Protein 7SL9 (pdb70)

Sequence (619 aa):
GIGTFVVWDYVVFAGMLVISAAIGIYYAFAMTAVPVALSLTASFMSAVTVLGTPSEVYRFGAIFSIFAFTYFFVVVISAEVFLPVFYKLGITSTYEYLELRFNKCVRLCGTVLFIVQTILYTGIVIYAPALALNQVTGFDLWGAVVATGVVCTFYCTLGGLKAVIWTDVFQVGIMVAGFASVIIQAVVMQGGISTILNDAYDGGRLNFWNFNPNPLQRHTFWTIIIGGTFTWTSIYGVNQSQVQRYISCKSRFQAKLSLYINLVGLWAILTCSVFCGLALYSRYHDCDPWTAKKVSAPDQLMPYLVLDILQDYPGLPGLFVACAYSGTLSTVSSSINALAAVTVEDLIKPYFRSLSERSLSWISQGMSVVYGALCIGMAALASLMGALLQAALSVFGMVGGPLMGLFALGILVPFANSIGALVGLMAGFAISLWVGIGAQIYPPLPERTLPLHLDIQGCNVQRTPLMDNWYSLSYLYFSTVGTLVTLLVGILVSLSTQVQLQESGGGLVQAGGSLRLSCAASGNISTRAGMGWYRQAPGKEREFVASINWGAITNYADSVKGRFTISRDNAKNTVYLQMNSLKPEDTAVYYCAVEYKYGPQRSDTYYYWGQGTQVTVSS

Structure (mmCIF, N/CA/C/O backbone):
data_7SL9
#
_entry.id   7SL9
#
_cell.length_a   1.00
_cell.length_b   1.00
_cell.length_c   1.00
_cell.angle_alpha   90.00
_cell.angle_beta   90.00
_cell.angle_gamma   90.00
#
_symmetry.space_group_name_H-M   'P 1'
#
loop_
_entity.id
_entity.type
_entity.pdbx_description
1 polymer 'Sodium-coupled monocarboxylate transporter 1'
2 polymer 'nanobody Nb2'
3 non-polymer 'butanoic acid'
#
loop_
_atom_site.group_PDB
_atom_site.id
_atom_site.type_symbol
_atom_site.label_atom_id
_atom_site.label_alt_id
_atom_site.label_comp_id
_atom_site.label_asym_id
_atom_site.label_entity_id
_atom_site.label_seq_id
_atom_site.pdbx_PDB_ins_code
_atom_site.Cartn_x
_atom_site.Cartn_y
_atom_site.Cartn_z
_atom_site.occupancy
_atom_site.B_iso_or_equiv
_atom_site.auth_seq_id
_atom_site.auth_comp_id
_atom_site.auth_asym_id
_atom_site.auth_atom_id
_atom_site.pdbx_PDB_model_num
ATOM 1 N N . GLY A 1 6 ? 92.760 92.737 80.116 1.00 96.05 6 GLY A N 1
ATOM 2 C CA . GLY A 1 6 ? 92.873 94.175 79.954 1.00 96.05 6 GLY A CA 1
ATOM 3 C C . GLY A 1 6 ? 93.747 94.838 81.002 1.00 96.05 6 GLY A C 1
ATOM 4 O O . GLY A 1 6 ? 94.843 94.364 81.299 1.00 96.05 6 GLY A O 1
ATOM 5 N N . ILE A 1 7 ? 93.264 95.946 81.557 1.00 93.05 7 ILE A N 1
ATOM 6 C CA . ILE A 1 7 ? 93.976 96.677 82.593 1.00 93.05 7 ILE A CA 1
ATOM 7 C C . ILE A 1 7 ? 93.149 96.800 83.870 1.00 93.05 7 ILE A C 1
ATOM 8 O O . ILE A 1 7 ? 93.661 96.561 84.965 1.00 93.05 7 ILE A O 1
ATOM 13 N N . GLY A 1 8 ? 91.867 97.141 83.757 1.00 96.35 8 GLY A N 1
ATOM 14 C CA . GLY A 1 8 ? 91.010 97.252 84.921 1.00 96.35 8 GLY A CA 1
ATOM 15 C C . GLY A 1 8 ? 91.149 98.569 85.655 1.00 96.35 8 GLY A C 1
ATOM 16 O O . GLY A 1 8 ? 92.263 99.048 85.879 1.00 96.35 8 GLY A O 1
ATOM 17 N N . THR A 1 9 ? 90.021 99.166 86.035 1.00 101.80 9 THR A N 1
ATOM 18 C CA . THR A 1 9 ? 89.987 100.438 86.750 1.00 101.80 9 THR A CA 1
ATOM 19 C C . THR A 1 9 ? 88.910 100.355 87.828 1.00 101.80 9 THR A C 1
ATOM 20 O O . THR A 1 9 ? 88.342 99.289 88.084 1.00 101.80 9 THR A O 1
ATOM 24 N N . PHE A 1 10 ? 88.652 101.486 88.484 1.00 100.13 10 PHE A N 1
ATOM 25 C CA . PHE A 1 10 ? 87.467 101.617 89.321 1.00 100.13 10 PHE A CA 1
ATOM 26 C C . PHE A 1 10 ? 86.186 101.464 88.513 1.00 100.13 10 PHE A C 1
ATOM 27 O O . PHE A 1 10 ? 86.124 101.813 87.332 1.00 100.13 10 PHE A O 1
ATOM 35 N N . VAL A 1 11 ? 85.161 100.930 89.171 1.00 109.67 11 VAL A N 1
ATOM 36 C CA . VAL A 1 11 ? 83.807 100.882 88.638 1.00 109.67 11 VAL A CA 1
ATOM 37 C C . VAL A 1 11 ? 82.930 101.708 89.569 1.00 109.67 11 VAL A C 1
ATOM 38 O O . VAL A 1 11 ? 83.425 102.318 90.523 1.00 109.67 11 VAL A O 1
ATOM 42 N N . VAL A 1 12 ? 81.630 101.778 89.280 1.00 115.73 12 VAL A N 1
ATOM 43 C CA . VAL A 1 12 ? 80.732 102.554 90.131 1.00 115.73 12 VAL A CA 1
ATOM 44 C C . VAL A 1 12 ? 80.372 101.841 91.424 1.00 115.73 12 VAL A C 1
ATOM 45 O O . VAL A 1 12 ? 79.821 102.474 92.332 1.00 115.73 12 VAL A O 1
ATOM 49 N N . TRP A 1 13 ? 80.674 100.548 91.544 1.00 113.61 13 TRP A N 1
ATOM 50 C CA . TRP A 1 13 ? 80.213 99.777 92.693 1.00 113.61 13 TRP A CA 1
ATOM 51 C C . TRP A 1 13 ? 81.218 99.749 93.838 1.00 113.61 13 TRP A C 1
ATOM 52 O O . TRP A 1 13 ? 80.820 99.577 94.995 1.00 113.61 13 TRP A O 1
ATOM 63 N N . ASP A 1 14 ? 82.512 99.894 93.554 1.00 111.92 14 ASP A N 1
ATOM 64 C CA . ASP A 1 14 ? 83.513 99.876 94.613 1.00 111.92 14 ASP A CA 1
ATOM 65 C C . ASP A 1 14 ? 83.923 101.265 95.078 1.00 111.92 14 ASP A C 1
ATOM 66 O O . ASP A 1 14 ? 84.684 101.376 96.044 1.00 111.92 14 ASP A O 1
ATOM 71 N N . TYR A 1 15 ? 83.409 102.293 94.422 1.00 109.96 15 TYR A N 1
ATOM 72 C CA . TYR A 1 15 ? 83.721 103.656 94.797 1.00 109.96 15 TYR A CA 1
ATOM 73 C C . TYR A 1 15 ? 83.099 103.934 96.154 1.00 109.96 15 TYR A C 1
ATOM 74 O O . TYR A 1 15 ? 83.680 104.628 96.982 1.00 109.96 15 TYR A O 1
ATOM 83 N N . VAL A 1 16 ? 81.910 103.384 96.376 1.00 108.71 16 VAL A N 1
ATOM 84 C CA . VAL A 1 16 ? 81.204 103.575 97.638 1.00 108.71 16 VAL A CA 1
ATOM 85 C C . VAL A 1 16 ? 81.848 102.724 98.730 1.00 108.71 16 VAL A C 1
ATOM 86 O O . VAL A 1 16 ? 81.746 103.034 99.922 1.00 108.71 16 VAL A O 1
ATOM 90 N N . VAL A 1 17 ? 82.557 101.661 98.336 1.00 106.07 17 VAL A N 1
ATOM 91 C CA . VAL A 1 17 ? 83.256 100.821 99.308 1.00 106.07 17 VAL A CA 1
ATOM 92 C C . VAL A 1 17 ? 84.427 101.583 99.917 1.00 106.07 17 VAL A C 1
ATOM 93 O O . VAL A 1 17 ? 84.700 101.480 101.120 1.00 106.07 17 VAL A O 1
ATOM 97 N N . PHE A 1 18 ? 85.112 102.390 99.103 1.00 103.27 18 PHE A N 1
ATOM 98 C CA . PHE A 1 18 ? 86.159 103.259 99.627 1.00 103.27 18 PHE A CA 1
ATOM 99 C C . PHE A 1 18 ? 85.570 104.356 100.505 1.00 103.27 18 PHE A C 1
ATOM 100 O O . PHE A 1 18 ? 86.129 104.686 101.557 1.00 103.27 18 PHE A O 1
ATOM 108 N N . ALA A 1 19 ? 84.442 104.933 100.089 1.00 104.77 19 ALA A N 1
ATOM 109 C CA . ALA A 1 19 ? 83.845 106.013 100.866 1.00 104.77 19 ALA A CA 1
ATOM 110 C C . ALA A 1 19 ? 83.114 105.476 102.088 1.00 104.77 19 ALA A C 1
ATOM 111 O O . ALA A 1 19 ? 83.056 106.143 103.127 1.00 104.77 19 ALA A O 1
ATOM 113 N N . GLY A 1 20 ? 82.555 104.270 101.987 1.00 109.06 20 GLY A N 1
ATOM 114 C CA . GLY A 1 20 ? 81.802 103.722 103.104 1.00 109.06 20 GLY A CA 1
ATOM 115 C C . GLY A 1 20 ? 82.692 103.226 104.225 1.00 109.06 20 GLY A C 1
ATOM 116 O O . GLY A 1 20 ? 82.333 103.315 105.400 1.00 109.06 20 GLY A O 1
ATOM 117 N N . MET A 1 21 ? 83.863 102.689 103.880 1.00 109.87 21 MET A N 1
ATOM 118 C CA . MET A 1 21 ? 84.796 102.253 104.912 1.00 109.87 21 MET A CA 1
ATOM 119 C C . MET A 1 21 ? 85.505 103.441 105.547 1.00 109.87 21 MET A C 1
ATOM 120 O O . MET A 1 21 ? 86.019 103.344 106.667 1.00 109.87 21 MET A O 1
ATOM 125 N N . LEU A 1 22 ? 85.546 104.572 104.844 1.00 105.81 22 LEU A N 1
ATOM 126 C CA . LEU A 1 22 ? 86.173 105.764 105.401 1.00 105.81 22 LEU A CA 1
ATOM 127 C C . LEU A 1 22 ? 85.255 106.452 106.402 1.00 105.81 22 LEU A C 1
ATOM 128 O O . LEU A 1 22 ? 85.720 106.981 107.419 1.00 105.81 22 LEU A O 1
ATOM 133 N N . VAL A 1 23 ? 83.948 106.458 106.135 1.00 109.40 23 VAL A N 1
ATOM 134 C CA . VAL A 1 23 ? 83.034 107.246 106.955 1.00 109.40 23 VAL A CA 1
ATOM 135 C C . VAL A 1 23 ? 82.728 106.523 108.265 1.00 109.40 23 VAL A C 1
ATOM 136 O O . VAL A 1 23 ? 82.476 107.160 109.295 1.00 109.40 23 VAL A O 1
ATOM 140 N N . ILE A 1 24 ? 82.797 105.187 108.265 1.00 111.31 24 ILE A N 1
ATOM 141 C CA . ILE A 1 24 ? 82.517 104.435 109.482 1.00 111.31 24 ILE A CA 1
ATOM 142 C C . ILE A 1 24 ? 83.658 104.588 110.484 1.00 111.31 24 ILE A C 1
ATOM 143 O O . ILE A 1 24 ? 83.417 104.616 111.696 1.00 111.31 24 ILE A O 1
ATOM 148 N N . SER A 1 25 ? 84.893 104.756 110.005 1.00 114.40 25 SER A N 1
ATOM 149 C CA . SER A 1 25 ? 86.012 105.116 110.865 1.00 114.40 25 SER A CA 1
ATOM 150 C C . SER A 1 25 ? 85.827 106.498 111.472 1.00 114.40 25 SER A C 1
ATOM 151 O O . SER A 1 25 ? 86.192 106.723 112.630 1.00 114.40 25 SER A O 1
ATOM 154 N N . ALA A 1 26 ? 85.258 107.429 110.706 1.00 115.07 26 ALA A N 1
ATOM 155 C CA . ALA A 1 26 ? 84.846 108.704 111.273 1.00 115.07 26 ALA A CA 1
ATOM 156 C C . ALA A 1 26 ? 83.623 108.560 112.166 1.00 115.07 26 ALA A C 1
ATOM 157 O O . ALA A 1 26 ? 83.449 109.362 113.088 1.00 115.07 26 ALA A O 1
ATOM 159 N N . ALA A 1 27 ? 82.779 107.556 111.917 1.00 118.11 27 ALA A N 1
ATOM 160 C CA . ALA A 1 27 ? 81.583 107.374 112.731 1.00 118.11 27 ALA A CA 1
ATOM 161 C C . ALA A 1 27 ? 81.926 106.805 114.100 1.00 118.11 27 ALA A C 1
ATOM 162 O O . ALA A 1 27 ? 81.257 107.117 115.092 1.00 118.11 27 ALA A O 1
ATOM 164 N N . ILE A 1 28 ? 82.951 105.953 114.169 1.00 118.95 28 ILE A N 1
ATOM 165 C CA . ILE A 1 28 ? 83.436 105.462 115.455 1.00 118.95 28 I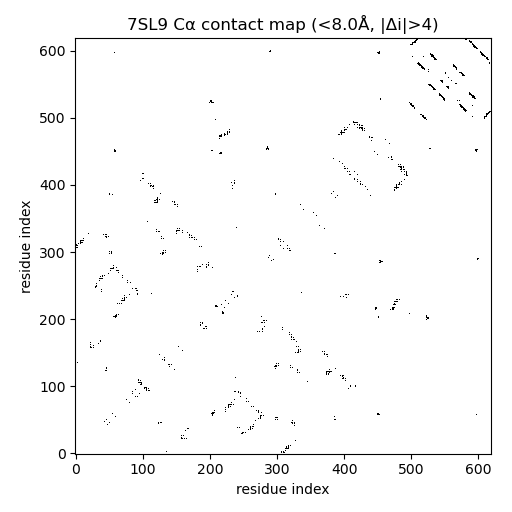LE A CA 1
ATOM 166 C C . ILE A 1 28 ? 84.050 106.602 116.258 1.00 118.95 28 ILE A C 1
ATOM 167 O O . ILE A 1 28 ? 83.837 106.713 117.473 1.00 118.95 28 ILE A O 1
ATOM 172 N N . GLY A 1 29 ? 84.782 107.490 115.584 1.00 122.86 29 GLY A N 1
ATOM 173 C CA . GLY A 1 29 ? 85.438 108.583 116.281 1.00 122.86 29 GLY A CA 1
ATOM 174 C C . GLY A 1 29 ? 84.472 109.626 116.808 1.00 122.86 29 GLY A C 1
ATOM 175 O O . GLY A 1 29 ? 84.682 110.183 117.888 1.00 122.86 29 GLY A O 1
ATOM 176 N N . ILE A 1 30 ? 83.397 109.900 116.068 1.00 128.11 30 ILE A N 1
ATOM 177 C CA . ILE A 1 30 ? 82.477 110.946 116.501 1.00 128.11 30 ILE A CA 1
ATOM 178 C C . ILE A 1 30 ? 81.552 110.447 117.611 1.00 128.11 30 ILE A C 1
ATOM 179 O O . ILE A 1 30 ? 81.116 111.245 118.450 1.00 128.11 30 ILE A O 1
ATOM 184 N N . TYR A 1 31 ? 81.297 109.138 117.687 1.00 129.96 31 TYR A N 1
ATOM 185 C CA . TYR A 1 31 ? 80.395 108.617 118.710 1.00 129.96 31 TYR A CA 1
ATOM 186 C C . TYR A 1 31 ? 81.053 108.619 120.083 1.00 129.96 31 TYR A C 1
ATOM 187 O O . TYR A 1 31 ? 80.429 109.001 121.078 1.00 129.96 31 TYR A O 1
ATOM 196 N N . TYR A 1 32 ? 82.312 108.188 120.155 1.00 131.16 32 TYR A N 1
ATOM 197 C CA . TYR A 1 32 ? 83.014 108.184 121.430 1.00 131.16 32 TYR A CA 1
ATOM 198 C C . TYR A 1 32 ? 83.443 109.582 121.854 1.00 131.16 32 TYR A C 1
ATOM 199 O O . TYR A 1 32 ? 83.647 109.818 123.049 1.00 131.16 32 TYR A O 1
ATOM 208 N N . ALA A 1 33 ? 83.582 110.512 120.907 1.00 132.26 33 ALA A N 1
ATOM 209 C CA . ALA A 1 33 ? 83.811 111.906 121.270 1.00 132.26 33 ALA A CA 1
ATOM 210 C C . ALA A 1 33 ? 82.521 112.552 121.755 1.00 132.26 33 ALA A C 1
ATOM 211 O O . ALA A 1 33 ? 82.453 113.079 122.872 1.00 132.26 33 ALA A O 1
ATOM 213 N N . PHE A 1 34 ? 81.479 112.519 120.924 1.00 137.34 34 PHE A N 1
ATOM 214 C CA . PHE A 1 34 ? 80.155 113.001 121.317 1.00 137.34 34 PHE A CA 1
ATOM 215 C C . PHE A 1 34 ? 79.410 111.871 122.032 1.00 137.34 34 PHE A C 1
ATOM 216 O O . PHE A 1 34 ? 78.514 111.217 121.495 1.00 137.34 34 PHE A O 1
ATOM 224 N N . ALA A 1 35 ? 79.823 111.639 123.273 1.00 134.90 35 ALA A N 1
ATOM 225 C CA . ALA A 1 35 ? 79.253 110.573 124.086 1.00 134.90 35 ALA A CA 1
ATOM 226 C C . ALA A 1 35 ? 78.589 111.137 125.336 1.00 134.90 35 ALA A C 1
ATOM 227 O O . ALA A 1 35 ? 78.756 112.312 125.663 1.00 134.90 35 ALA A O 1
ATOM 229 N N . MET A 1 52 ? 95.964 101.363 131.321 1.00 108.11 52 MET A N 1
ATOM 230 C CA . MET A 1 52 ? 95.624 101.170 129.920 1.00 108.11 52 MET A CA 1
ATOM 231 C C . MET A 1 52 ? 95.872 99.732 129.487 1.00 108.11 52 MET A C 1
ATOM 232 O O . MET A 1 52 ? 95.691 99.403 128.318 1.00 108.11 52 MET A O 1
ATOM 237 N N . THR A 1 53 ? 96.371 98.917 130.428 1.00 108.37 53 THR A N 1
ATOM 238 C CA . THR A 1 53 ? 96.545 97.452 130.386 1.00 108.37 53 THR A CA 1
ATOM 239 C C . THR A 1 53 ? 97.358 96.933 129.187 1.00 108.37 53 THR A C 1
ATOM 240 O O . THR A 1 53 ? 97.395 95.717 128.945 1.00 108.37 53 THR A O 1
ATOM 244 N N . ALA A 1 54 ? 98.020 97.830 128.443 1.00 101.76 54 ALA A N 1
ATOM 245 C CA . ALA A 1 54 ? 99.113 97.590 127.498 1.00 101.76 54 ALA A CA 1
ATOM 246 C C . ALA A 1 54 ? 98.749 96.834 126.224 1.00 101.76 54 ALA A C 1
ATOM 247 O O . ALA A 1 54 ? 99.549 96.797 125.287 1.00 101.76 54 ALA A O 1
ATOM 249 N N . VAL A 1 55 ? 97.576 96.221 126.165 1.00 95.21 55 VAL A N 1
ATOM 250 C CA . VAL A 1 55 ? 97.102 95.625 124.918 1.00 95.21 55 VAL A CA 1
ATOM 251 C C . VAL A 1 55 ? 96.484 96.679 123.992 1.00 95.21 55 VAL A C 1
ATOM 252 O O . VAL A 1 55 ? 96.722 96.595 122.778 1.00 95.21 55 VAL A O 1
ATOM 256 N N . PRO A 1 56 ? 95.680 97.664 124.456 1.00 94.07 56 PRO A N 1
ATOM 257 C CA . PRO A 1 56 ? 95.283 98.738 123.524 1.00 94.07 56 PRO A CA 1
ATOM 258 C C . PRO A 1 56 ? 96.415 99.616 123.015 1.00 94.07 56 PRO A C 1
ATOM 259 O O . PRO A 1 56 ? 96.485 99.877 121.807 1.00 94.07 56 PRO A O 1
ATOM 263 N N . VAL A 1 57 ? 97.300 100.086 123.898 1.00 90.93 57 VAL A N 1
ATOM 264 C CA . VAL A 1 57 ? 98.262 101.114 123.501 1.00 90.93 57 VAL A CA 1
ATOM 265 C C . VAL A 1 57 ? 99.371 100.521 122.644 1.00 90.93 57 VAL A C 1
ATOM 266 O O . VAL A 1 57 ? 100.063 101.243 121.919 1.00 90.93 57 VAL A O 1
ATOM 270 N N . ALA A 1 58 ? 99.561 99.203 122.705 1.00 87.32 58 ALA A N 1
ATOM 271 C CA . ALA A 1 58 ? 100.494 98.564 121.786 1.00 87.32 58 ALA A CA 1
ATOM 272 C C . ALA A 1 58 ? 99.909 98.491 120.386 1.00 87.32 58 ALA A C 1
ATOM 273 O O . ALA A 1 58 ? 100.634 98.608 119.392 1.00 87.32 58 ALA A O 1
ATOM 275 N N . LEU A 1 59 ? 98.597 98.291 120.287 1.00 86.67 59 LEU A N 1
ATOM 276 C CA . LEU A 1 59 ? 97.957 98.332 118.981 1.00 86.67 59 LEU A CA 1
ATOM 277 C C . LEU A 1 59 ? 97.824 99.763 118.487 1.00 86.67 59 LEU A C 1
ATOM 278 O O . LEU A 1 59 ? 97.876 100.007 117.277 1.00 86.67 59 LEU A O 1
ATOM 283 N N . SER A 1 60 ? 97.660 100.720 119.401 1.00 85.87 60 SER A N 1
ATOM 284 C CA . SER A 1 60 ? 97.675 102.122 119.014 1.00 85.87 60 SER A CA 1
ATOM 285 C C . SER A 1 60 ? 99.071 102.598 118.646 1.00 85.87 60 SER A C 1
ATOM 286 O O . SER A 1 60 ? 99.202 103.569 117.895 1.00 85.87 60 SER A O 1
ATOM 289 N N . LEU A 1 61 ? 100.111 101.936 119.156 1.00 80.44 61 LEU A N 1
ATOM 290 C CA . LEU A 1 61 ? 101.475 102.200 118.721 1.00 80.44 61 LEU A CA 1
ATOM 291 C C . LEU A 1 61 ? 101.766 101.608 117.353 1.00 80.44 61 LEU A C 1
ATOM 292 O O . LEU A 1 61 ? 102.691 102.067 116.676 1.00 80.44 61 LEU A O 1
ATOM 297 N N . THR A 1 62 ? 101.004 100.596 116.942 1.00 79.83 62 THR A N 1
ATOM 298 C CA . THR A 1 62 ? 101.171 100.013 115.619 1.00 79.83 62 THR A CA 1
ATOM 299 C C . THR A 1 62 ? 100.479 100.857 114.557 1.00 79.83 62 THR A C 1
ATOM 300 O O . THR A 1 62 ? 100.996 100.994 113.442 1.00 79.83 62 THR A O 1
ATOM 304 N N . ALA A 1 63 ? 99.343 101.469 114.907 1.00 79.83 63 ALA A N 1
ATOM 305 C CA . ALA A 1 63 ? 98.586 102.270 113.951 1.00 79.83 63 ALA A CA 1
ATOM 306 C C . ALA A 1 63 ? 99.324 103.541 113.552 1.00 79.83 63 ALA A C 1
ATOM 307 O O . ALA A 1 63 ? 99.117 104.050 112.445 1.00 79.83 63 ALA A O 1
ATOM 309 N N . SER A 1 64 ? 100.176 104.074 114.430 1.00 71.84 64 SER A N 1
ATOM 310 C CA . SER A 1 64 ? 101.020 105.195 114.034 1.00 71.84 64 SER A CA 1
ATOM 311 C C . SER A 1 64 ? 102.091 104.745 113.052 1.00 71.84 64 SER A C 1
ATOM 312 O O . SER A 1 64 ? 102.456 105.490 112.137 1.00 71.84 64 SER A O 1
ATOM 315 N N . PHE A 1 65 ? 102.605 103.525 113.228 1.00 70.52 65 PHE A N 1
ATOM 316 C CA . PHE A 1 65 ? 103.542 102.960 112.263 1.00 70.52 65 PHE A CA 1
ATOM 317 C C . PHE A 1 65 ? 102.841 102.613 110.958 1.00 70.52 65 PHE A C 1
ATOM 318 O O . PHE A 1 65 ? 103.440 102.703 109.880 1.00 70.52 65 PHE A O 1
ATOM 326 N N . MET A 1 66 ? 101.570 102.225 111.031 1.00 80.92 66 MET A N 1
ATOM 327 C CA . MET A 1 66 ? 100.831 101.734 109.870 1.00 80.92 66 MET A CA 1
ATOM 328 C C . MET A 1 66 ? 100.229 102.927 109.134 1.00 80.92 66 MET A C 1
ATOM 329 O O . MET A 1 66 ? 99.012 103.097 109.032 1.00 80.92 66 MET A O 1
ATOM 334 N N . SER A 1 67 ? 101.106 103.773 108.613 1.00 70.38 67 SER A N 1
ATOM 335 C CA . SER A 1 67 ? 100.732 104.976 107.890 1.00 70.38 67 SER A CA 1
ATOM 336 C C . SER A 1 67 ? 100.587 104.657 106.411 1.00 70.38 67 SER A C 1
ATOM 337 O O . SER A 1 67 ? 100.774 103.524 105.977 1.00 70.38 67 SER A O 1
ATOM 340 N N . ALA A 1 68 ? 100.267 105.680 105.623 1.00 64.50 68 ALA A N 1
ATOM 341 C CA . ALA A 1 68 ? 100.243 105.506 104.177 1.00 64.50 68 ALA A CA 1
ATOM 342 C C . ALA A 1 68 ? 101.628 105.596 103.561 1.00 64.50 68 ALA A C 1
ATOM 343 O O . ALA A 1 68 ? 101.757 105.465 102.341 1.00 64.50 68 ALA A O 1
ATOM 345 N N . VAL A 1 69 ? 102.650 105.830 104.379 1.00 63.46 69 VAL A N 1
ATOM 346 C CA . VAL A 1 69 ? 104.034 105.809 103.930 1.00 63.46 69 VAL A CA 1
ATOM 347 C C . VAL A 1 69 ? 104.584 104.391 103.942 1.00 63.46 69 VAL A C 1
ATOM 348 O O . VAL A 1 69 ? 105.269 103.970 103.005 1.00 63.46 69 VAL A O 1
ATOM 352 N N . THR A 1 70 ? 104.273 103.624 104.985 1.00 66.92 70 THR A N 1
ATOM 353 C CA . THR A 1 70 ? 104.821 102.287 105.148 1.00 66.92 70 THR A CA 1
ATOM 354 C C . THR A 1 70 ? 103.892 101.213 104.583 1.00 66.92 70 THR A C 1
ATOM 355 O O . THR A 1 70 ? 104.082 100.023 104.855 1.00 66.92 70 THR A O 1
ATOM 359 N N . VAL A 1 71 ? 102.889 101.605 103.804 1.00 63.30 71 VAL A N 1
ATOM 360 C CA . VAL A 1 71 ? 102.055 100.653 103.075 1.00 63.30 71 VAL A CA 1
ATOM 361 C C . VAL A 1 71 ? 102.166 100.870 101.574 1.00 63.30 71 VAL A C 1
ATOM 362 O O . VAL A 1 71 ? 102.275 99.916 100.803 1.00 63.30 71 VAL A O 1
ATOM 366 N N . LEU A 1 72 ? 102.156 102.125 101.149 1.00 61.84 72 LEU A N 1
ATOM 367 C CA . LEU A 1 72 ? 102.259 102.464 99.741 1.00 61.84 72 LEU A CA 1
ATOM 368 C C . LEU A 1 72 ? 103.696 102.538 99.250 1.00 61.84 72 LEU A C 1
ATOM 369 O O . LEU A 1 72 ? 103.940 102.325 98.058 1.00 61.84 72 LEU A O 1
ATOM 374 N N . GLY A 1 73 ? 104.650 102.825 100.133 1.00 53.60 73 GLY A N 1
ATOM 375 C CA . GLY A 1 73 ? 106.005 103.104 99.707 1.00 53.60 73 GLY A CA 1
ATOM 376 C C . GLY A 1 73 ? 107.030 102.039 100.030 1.00 53.60 73 GLY A C 1
ATOM 377 O O . GLY A 1 73 ? 108.103 102.012 99.424 1.00 53.60 73 GLY A O 1
ATOM 378 N N . THR A 1 74 ? 106.728 101.162 100.976 1.00 52.28 74 THR A N 1
ATOM 379 C CA . THR A 1 74 ? 107.637 100.063 101.285 1.00 52.28 74 THR A CA 1
ATOM 380 C C . THR A 1 74 ? 107.671 98.984 100.195 1.00 52.28 74 THR A C 1
ATOM 381 O O . THR A 1 74 ? 108.767 98.487 99.913 1.00 52.28 74 THR A O 1
ATOM 385 N N . PRO A 1 75 ? 106.561 98.577 99.546 1.00 54.73 75 PRO A N 1
ATOM 386 C CA . PRO A 1 75 ? 106.730 97.701 98.375 1.00 54.73 75 PRO A CA 1
ATOM 387 C C . PRO A 1 75 ? 107.415 98.365 97.202 1.00 54.73 75 PRO A C 1
ATOM 388 O O . PRO A 1 75 ? 108.213 97.711 96.526 1.00 54.73 75 PRO A O 1
ATOM 392 N N . SER A 1 76 ? 107.145 99.642 96.940 1.00 55.47 76 SER A N 1
ATOM 393 C CA . SER A 1 76 ? 107.758 100.300 95.794 1.00 55.47 76 SER A CA 1
ATOM 394 C C . SER A 1 76 ? 109.236 100.589 96.004 1.00 55.47 76 SER A C 1
ATOM 395 O O . SER A 1 76 ? 109.936 100.896 95.036 1.00 55.47 76 SER A O 1
ATOM 398 N N . GLU A 1 77 ? 109.726 100.499 97.236 1.00 53.71 77 GLU A N 1
ATOM 399 C CA . GLU A 1 77 ? 111.146 100.658 97.510 1.00 53.71 77 GLU A CA 1
ATOM 400 C C . GLU A 1 77 ? 111.874 99.325 97.516 1.00 53.71 77 GLU A C 1
ATOM 401 O O . GLU A 1 77 ? 113.046 99.268 97.134 1.00 53.71 77 GLU A O 1
ATOM 407 N N . VAL A 1 78 ? 111.205 98.255 97.946 1.00 49.24 78 VAL A N 1
ATOM 408 C CA . VAL A 1 78 ? 111.782 96.919 97.864 1.00 49.24 78 VAL A CA 1
ATOM 409 C C . VAL A 1 78 ? 111.841 96.463 96.412 1.00 49.24 78 VAL A C 1
ATOM 410 O O . VAL A 1 78 ? 112.787 95.778 96.000 1.00 49.24 78 VAL A O 1
ATOM 414 N N . TYR A 1 79 ? 110.877 96.899 95.602 1.00 57.10 79 TYR A N 1
ATOM 415 C CA . TYR A 1 79 ? 110.832 96.544 94.188 1.00 57.10 79 TYR A CA 1
ATOM 416 C C . TYR A 1 79 ? 111.974 97.177 93.402 1.00 57.10 79 TYR A C 1
ATOM 417 O O . TYR A 1 79 ? 112.417 96.613 92.397 1.00 57.10 79 TYR A O 1
ATOM 426 N N . ARG A 1 80 ? 112.489 98.317 93.858 1.00 51.67 80 ARG A N 1
ATOM 427 C CA . ARG A 1 80 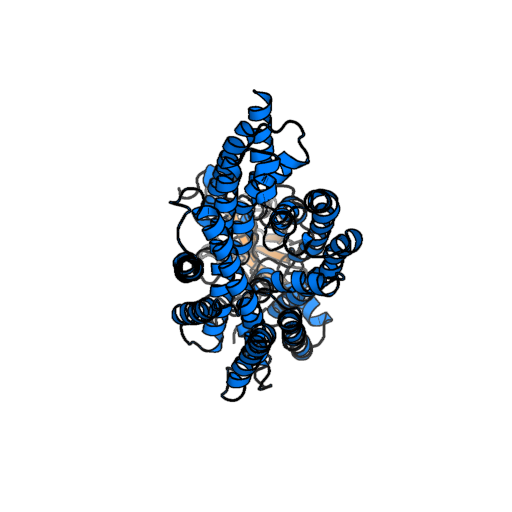? 113.544 99.029 93.147 1.00 51.67 80 ARG A CA 1
ATOM 428 C C . ARG A 1 80 ? 114.933 98.794 93.720 1.00 51.67 80 ARG A C 1
ATOM 429 O O . ARG A 1 80 ? 115.876 98.576 92.956 1.00 51.67 80 ARG A O 1
ATOM 437 N N . PHE A 1 81 ? 115.093 98.836 95.042 1.00 51.37 81 PHE A N 1
ATOM 438 C CA . PHE A 1 81 ? 116.407 98.759 95.667 1.00 51.37 81 PHE A CA 1
ATOM 439 C C . PHE A 1 81 ? 116.622 97.440 96.396 1.00 51.37 81 PHE A C 1
ATOM 440 O O . PHE A 1 81 ? 117.316 97.396 97.410 1.00 51.37 81 PHE A O 1
ATOM 448 N N . GLY A 1 82 ? 116.042 96.358 95.896 1.00 55.13 82 GLY A N 1
ATOM 449 C CA . GLY A 1 82 ? 116.223 95.055 96.507 1.00 55.13 82 GLY A CA 1
ATOM 450 C C . GLY A 1 82 ? 115.478 94.907 97.820 1.00 55.13 82 GLY A C 1
ATOM 451 O O . GLY A 1 82 ? 114.874 95.835 98.344 1.00 55.13 82 GLY A O 1
ATOM 452 N N . ALA A 1 83 ? 115.540 93.696 98.367 1.00 53.08 83 ALA A N 1
ATOM 453 C CA . ALA A 1 83 ? 114.931 93.413 99.662 1.00 53.08 83 ALA A CA 1
ATOM 454 C C . ALA A 1 83 ? 115.946 93.488 100.787 1.00 53.08 83 ALA A C 1
ATOM 455 O O . ALA A 1 83 ? 115.887 92.700 101.731 1.00 53.08 83 ALA A O 1
ATOM 457 N N . ILE A 1 84 ? 116.881 94.443 100.717 1.00 59.70 84 ILE A N 1
ATOM 458 C CA . ILE A 1 84 ? 117.769 94.716 101.844 1.00 59.70 84 ILE A CA 1
ATOM 459 C C . ILE A 1 84 ? 116.985 95.328 102.996 1.00 59.70 84 ILE A C 1
ATOM 460 O O . ILE A 1 84 ? 117.423 95.268 104.148 1.00 59.70 84 ILE A O 1
ATOM 465 N N . PHE A 1 85 ? 115.805 95.886 102.708 1.00 57.74 85 PHE A N 1
ATOM 466 C CA . PHE A 1 85 ? 114.906 96.432 103.716 1.00 57.74 85 PHE A CA 1
ATOM 467 C C . PHE A 1 85 ? 114.445 95.398 104.741 1.00 57.74 85 PHE A C 1
ATOM 468 O O . PHE A 1 85 ? 113.939 95.780 105.797 1.00 57.74 85 PHE A O 1
ATOM 476 N N . SER A 1 86 ? 114.600 94.102 104.458 1.00 55.19 86 SER A N 1
ATOM 477 C CA . SER A 1 86 ? 114.313 93.051 105.425 1.00 55.19 86 SER A CA 1
ATOM 478 C C . SER A 1 86 ? 115.253 93.065 106.623 1.00 55.19 86 SER A C 1
ATOM 479 O O . SER A 1 86 ? 114.910 92.481 107.655 1.00 55.19 86 SER A O 1
ATOM 482 N N . ILE A 1 87 ? 116.417 93.714 106.518 1.00 56.72 87 ILE A N 1
ATOM 483 C CA . ILE A 1 87 ? 117.336 93.838 107.645 1.00 56.72 87 ILE A CA 1
ATOM 484 C C . ILE A 1 87 ? 116.768 94.767 108.718 1.00 56.72 87 ILE A C 1
ATOM 485 O O . ILE A 1 87 ? 117.168 94.687 109.887 1.00 56.72 87 ILE A O 1
ATOM 490 N N . PHE A 1 88 ? 115.768 95.587 108.371 1.00 55.61 88 PHE A N 1
ATOM 491 C CA . PHE A 1 88 ? 115.084 96.432 109.347 1.00 55.61 88 PHE A CA 1
ATOM 492 C C . PHE A 1 88 ? 114.359 95.641 110.429 1.00 55.61 88 PHE A C 1
ATOM 493 O O . PHE A 1 88 ? 114.024 96.216 111.468 1.00 55.61 88 PHE A O 1
ATOM 501 N N . ALA A 1 89 ? 114.115 94.342 110.215 1.00 59.37 89 ALA A N 1
ATOM 502 C CA . ALA A 1 89 ? 113.510 93.505 111.245 1.00 59.37 89 ALA A CA 1
ATOM 503 C C . ALA A 1 89 ? 114.413 93.355 112.461 1.00 59.37 89 ALA A C 1
ATOM 504 O O . ALA A 1 89 ? 113.920 93.122 113.569 1.00 59.37 89 ALA A O 1
ATOM 506 N N . PHE A 1 90 ? 115.726 93.484 112.281 1.00 60.95 90 PHE A N 1
ATOM 507 C CA . PHE A 1 90 ? 116.614 93.564 113.432 1.00 60.95 90 PHE A CA 1
ATOM 508 C C . PHE A 1 90 ? 116.702 94.985 113.961 1.00 60.95 90 PHE A C 1
ATOM 509 O O . PHE A 1 90 ? 116.917 95.182 115.162 1.00 60.95 90 PHE A O 1
ATOM 517 N N . THR A 1 91 ? 116.544 95.977 113.082 1.00 60.11 91 THR A N 1
ATOM 518 C CA . THR A 1 91 ? 116.534 97.370 113.511 1.00 60.11 91 THR A CA 1
ATOM 519 C C . THR A 1 91 ? 115.322 97.670 114.384 1.00 60.11 91 THR A C 1
ATOM 520 O O . THR A 1 91 ? 115.441 98.372 115.394 1.00 60.11 91 THR A O 1
ATOM 524 N N . TYR A 1 92 ? 114.162 97.096 114.050 1.00 60.55 92 TYR A N 1
ATOM 525 C CA . TYR A 1 92 ? 112.988 97.245 114.904 1.00 60.55 92 TYR A CA 1
ATOM 526 C C . TYR A 1 92 ? 113.147 96.533 116.241 1.00 60.55 92 TYR A C 1
ATOM 527 O O . TYR A 1 92 ? 112.453 96.884 117.199 1.00 60.55 92 TYR A O 1
ATOM 536 N N . PHE A 1 93 ? 114.045 95.552 116.332 1.00 64.00 93 PHE A N 1
ATOM 537 C CA . PHE A 1 93 ? 114.321 94.922 117.616 1.00 64.00 93 PHE A CA 1
ATOM 538 C C . PHE A 1 93 ? 115.322 95.722 118.432 1.00 64.00 93 PHE A C 1
ATOM 539 O O . PHE A 1 93 ? 115.191 95.806 119.657 1.00 64.00 93 PHE A O 1
ATOM 547 N N . PHE A 1 94 ? 116.316 96.322 117.784 1.00 64.48 94 PHE A N 1
ATOM 548 C CA . PHE A 1 94 ? 117.316 97.090 118.508 1.00 64.48 94 PHE A CA 1
ATOM 549 C C . PHE A 1 94 ? 116.822 98.460 118.948 1.00 64.48 94 PHE A C 1
ATOM 550 O O . PHE A 1 94 ? 117.516 99.119 119.726 1.00 64.48 94 PHE A O 1
ATOM 558 N N . VAL A 1 95 ? 115.662 98.911 118.481 1.00 61.43 95 VAL A N 1
ATOM 559 C CA . VAL A 1 95 ? 115.121 100.169 118.982 1.00 61.43 95 VAL A CA 1
ATOM 560 C C . VAL A 1 95 ? 114.220 99.937 120.192 1.00 61.43 95 VAL A C 1
ATOM 561 O O . VAL A 1 95 ? 114.284 100.685 121.168 1.00 61.43 95 VAL A O 1
ATOM 565 N N . VAL A 1 96 ? 113.433 98.858 120.202 1.00 66.88 96 VAL A N 1
ATOM 566 C CA . VAL A 1 96 ? 112.560 98.595 121.338 1.00 66.88 96 VAL A CA 1
ATOM 567 C C . VAL A 1 96 ? 113.331 98.058 122.535 1.00 66.88 96 VAL A C 1
ATOM 568 O O . VAL A 1 96 ? 112.808 98.075 123.653 1.00 66.88 96 VAL A O 1
ATOM 572 N N . VAL A 1 97 ? 114.557 97.580 122.336 1.00 67.59 97 VAL A N 1
ATOM 573 C CA . VAL A 1 97 ? 115.423 97.267 123.466 1.00 67.59 97 VAL A CA 1
ATOM 574 C C . VAL A 1 97 ? 115.955 98.554 124.086 1.00 67.59 97 VAL A C 1
ATOM 575 O O . VAL A 1 97 ? 115.930 98.731 125.309 1.00 67.59 97 VAL A O 1
ATOM 579 N N . ILE A 1 98 ? 116.418 99.480 123.242 1.00 68.19 98 ILE A N 1
ATOM 580 C CA . ILE A 1 98 ? 116.961 100.748 123.723 1.00 68.19 98 ILE A CA 1
ATOM 581 C C . ILE A 1 98 ? 115.857 101.618 124.313 1.00 68.19 98 ILE A C 1
ATOM 582 O O . ILE A 1 98 ? 116.001 102.174 125.407 1.00 68.19 98 ILE A O 1
ATOM 587 N N . SER A 1 99 ? 114.722 101.718 123.617 1.00 71.10 99 SER A N 1
ATOM 588 C CA . SER A 1 99 ? 113.648 102.595 124.065 1.00 71.10 99 SER A CA 1
ATOM 589 C C . SER A 1 99 ? 112.886 102.068 125.271 1.00 71.10 99 SER A C 1
ATOM 590 O O . SER A 1 99 ? 112.033 102.791 125.790 1.00 71.10 99 SER A O 1
ATOM 593 N N . ALA A 1 100 ? 113.146 100.842 125.718 1.00 77.36 100 ALA A N 1
ATOM 594 C CA . ALA A 1 100 ? 112.550 100.335 126.946 1.00 77.36 100 ALA A CA 1
ATOM 595 C C . ALA A 1 100 ? 113.535 100.227 128.095 1.00 77.36 100 ALA A C 1
ATOM 596 O O . ALA A 1 100 ? 113.153 100.470 129.240 1.00 77.36 100 ALA A O 1
ATOM 598 N N . GLU A 1 101 ? 114.788 99.867 127.822 1.00 78.66 101 GLU A N 1
ATOM 599 C CA . GLU A 1 101 ? 115.789 99.819 128.879 1.00 78.66 101 GLU A CA 1
ATOM 600 C C . GLU A 1 101 ? 116.258 101.215 129.269 1.00 78.66 101 GLU A C 1
ATOM 601 O O . GLU A 1 101 ? 116.376 101.521 130.461 1.00 78.66 101 GLU A O 1
ATOM 607 N N . VAL A 1 102 ? 116.506 102.082 128.288 1.00 75.72 102 VAL A N 1
ATOM 608 C CA . VAL A 1 102 ? 117.157 103.360 128.554 1.00 75.72 102 VAL A CA 1
ATOM 609 C C . VAL A 1 102 ? 116.145 104.488 128.697 1.00 75.72 102 VAL A C 1
ATOM 610 O O . VAL A 1 102 ? 116.046 105.113 129.758 1.00 75.72 102 VAL A O 1
ATOM 614 N N . PHE A 1 103 ? 115.385 104.758 127.636 1.00 79.32 103 PHE A N 1
ATOM 615 C CA . PHE A 1 103 ? 114.562 105.961 127.598 1.00 79.32 103 PHE A CA 1
ATOM 616 C C . PHE A 1 103 ? 113.237 105.817 128.332 1.00 79.32 103 PHE A C 1
ATOM 617 O O . PHE A 1 103 ? 112.641 106.833 128.696 1.00 79.32 103 PHE A O 1
ATOM 625 N N . LEU A 1 104 ? 112.761 104.603 128.557 1.00 84.77 104 LEU A N 1
ATOM 626 C CA . LEU A 1 104 ? 111.459 104.443 129.202 1.00 84.77 104 LEU A CA 1
ATOM 627 C C . LEU A 1 104 ? 111.442 104.619 130.727 1.00 84.77 104 LEU A C 1
ATOM 628 O O . LEU A 1 104 ? 110.519 105.283 131.215 1.00 84.77 104 LEU A O 1
ATOM 633 N N . PRO A 1 105 ? 112.371 104.073 131.532 1.00 91.51 105 PRO A N 1
ATOM 634 C CA . PRO A 1 105 ? 112.269 104.311 132.982 1.00 91.51 105 PRO A CA 1
ATOM 635 C C . PRO A 1 105 ? 112.601 105.728 133.421 1.00 91.51 105 PRO A C 1
ATOM 636 O O . PRO A 1 105 ? 112.364 106.060 134.586 1.00 91.51 105 PRO A O 1
ATOM 640 N N . VAL A 1 106 ? 113.132 106.575 132.548 1.00 90.78 106 VAL A N 1
ATOM 641 C CA . VAL A 1 106 ? 113.414 107.956 132.920 1.00 90.78 106 VAL A CA 1
ATOM 642 C C . VAL A 1 106 ? 112.163 108.815 132.835 1.00 90.78 106 VAL A C 1
ATOM 643 O O . VAL A 1 106 ? 111.849 109.568 133.760 1.00 90.78 106 VAL A O 1
ATOM 647 N N . PHE A 1 107 ? 111.412 108.703 131.737 1.00 89.81 107 PHE A N 1
ATOM 648 C CA . PHE A 1 107 ? 110.201 109.499 131.584 1.00 89.81 107 PHE A CA 1
ATOM 649 C C . PHE A 1 107 ? 109.051 108.984 132.435 1.00 89.81 107 PHE A C 1
ATOM 650 O O . PHE A 1 107 ? 108.052 109.693 132.592 1.00 89.81 107 PHE A O 1
ATOM 658 N N . TYR A 1 108 ? 109.158 107.775 132.983 1.00 99.92 108 TYR A N 1
ATOM 659 C CA . TYR A 1 108 ? 108.054 107.214 133.748 1.00 99.92 108 TYR A CA 1
ATOM 660 C C . TYR A 1 108 ? 108.225 107.411 135.250 1.00 99.92 108 TYR A C 1
ATOM 661 O O . TYR A 1 108 ? 107.288 107.841 135.929 1.00 99.92 108 TYR A O 1
ATOM 670 N N . LYS A 1 109 ? 109.408 107.095 135.783 1.00 104.77 109 LYS A N 1
ATOM 671 C CA . LYS A 1 109 ? 109.608 107.104 137.228 1.00 104.77 109 LYS A CA 1
ATOM 672 C C . LYS A 1 109 ? 109.652 108.512 137.810 1.00 104.77 109 LYS A C 1
ATOM 673 O O . LYS A 1 109 ? 109.499 108.669 139.026 1.00 104.77 109 LYS A O 1
ATOM 679 N N . LEU A 1 110 ? 109.839 109.535 136.981 1.00 107.17 110 LEU A N 1
ATOM 680 C CA . LEU A 1 110 ? 109.860 110.910 137.456 1.00 107.17 110 LEU A CA 1
ATOM 681 C C . LEU A 1 110 ? 108.489 111.570 137.422 1.00 107.17 110 LEU A C 1
ATOM 682 O O . LEU A 1 110 ? 108.371 112.732 137.825 1.00 107.17 110 LEU A O 1
ATOM 687 N N . GLY A 1 111 ? 107.459 110.865 136.967 1.00 106.72 111 GLY A N 1
ATOM 688 C CA . GLY A 1 111 ? 106.123 111.435 136.913 1.00 106.72 111 GLY A CA 1
ATOM 689 C C . GLY A 1 111 ? 105.966 112.517 135.869 1.00 106.72 111 GLY A C 1
ATOM 690 O O . GLY A 1 111 ? 105.256 113.504 136.101 1.00 106.72 111 GLY A O 1
ATOM 691 N N . ILE A 1 112 ? 106.625 112.357 134.723 1.00 103.41 112 ILE A N 1
ATOM 692 C CA . ILE A 1 112 ? 106.598 113.369 133.676 1.00 103.41 112 ILE A CA 1
ATOM 693 C C . ILE A 1 112 ? 105.240 113.353 132.985 1.00 103.41 112 ILE A C 1
ATOM 694 O O . ILE A 1 112 ? 104.659 112.288 132.746 1.00 103.41 112 ILE A O 1
ATOM 699 N N . THR A 1 113 ? 104.706 114.541 132.692 1.00 98.52 113 THR A N 1
ATOM 700 C CA . THR A 1 113 ? 103.457 114.625 131.942 1.00 98.52 113 THR A CA 1
ATOM 701 C C . THR A 1 113 ? 103.697 114.445 130.448 1.00 98.52 113 THR A C 1
ATOM 702 O O . THR A 1 113 ? 103.033 113.632 129.796 1.00 98.52 113 THR A O 1
ATOM 706 N N . SER A 1 114 ? 104.638 115.201 129.891 1.00 91.57 114 SER A N 1
ATOM 707 C CA . SER A 1 114 ? 104.986 115.127 128.480 1.00 91.57 114 SER A CA 1
ATOM 708 C C . SER A 1 114 ? 106.488 115.318 128.352 1.00 91.57 114 SER A C 1
ATOM 709 O O . SER A 1 114 ? 107.089 116.085 129.107 1.00 91.57 114 SER A O 1
ATOM 712 N N . THR A 1 115 ? 107.088 114.648 127.362 1.00 84.21 115 THR A N 1
ATOM 713 C CA . THR A 1 115 ? 108.538 114.470 127.335 1.00 84.21 115 THR A CA 1
ATOM 714 C C . THR A 1 115 ? 109.318 115.748 127.049 1.00 84.21 115 THR A C 1
ATOM 715 O O . THR A 1 115 ? 110.547 115.732 127.161 1.00 84.21 115 THR A O 1
ATOM 719 N N . TYR A 1 116 ? 108.657 116.846 126.694 1.00 80.68 116 TYR A N 1
ATOM 720 C CA . TYR A 1 116 ? 109.349 118.117 126.564 1.00 80.68 116 TYR A CA 1
ATOM 721 C C . TYR A 1 116 ? 109.334 118.921 127.852 1.00 80.68 116 TYR A C 1
ATOM 722 O O . TYR A 1 116 ? 110.134 119.851 127.995 1.00 80.68 116 TYR A O 1
ATOM 731 N N . GLU A 1 117 ? 108.456 118.576 128.795 1.00 90.94 117 GLU A N 1
ATOM 732 C CA . GLU A 1 117 ? 108.519 119.155 130.130 1.00 90.94 117 GLU A CA 1
ATOM 733 C C . GLU A 1 117 ? 109.728 118.629 130.898 1.00 90.94 117 GLU A C 1
ATOM 734 O O . GLU A 1 117 ? 110.193 119.287 131.834 1.00 90.94 117 GLU A O 1
ATOM 740 N N . TYR A 1 118 ? 110.259 117.469 130.504 1.00 86.21 118 TYR A N 1
ATOM 741 C CA . TYR A 1 118 ? 111.468 116.941 131.126 1.00 86.21 118 TYR A CA 1
ATOM 742 C C . TYR A 1 118 ? 112.684 117.812 130.830 1.00 86.21 118 TYR A C 1
ATOM 743 O O . TYR A 1 118 ? 113.609 117.873 131.648 1.00 86.21 118 TYR A O 1
ATOM 752 N N . LEU A 1 119 ? 112.693 118.501 129.684 1.00 88.51 119 LEU A N 1
ATOM 753 C CA . LEU A 1 119 ? 113.883 119.237 129.266 1.00 88.51 119 LEU A CA 1
ATOM 754 C C . LEU A 1 119 ? 114.140 120.462 130.134 1.00 88.51 119 LEU A C 1
ATOM 755 O O . LEU A 1 119 ? 115.298 120.857 130.310 1.00 88.51 119 LEU A O 1
ATOM 760 N N . GLU A 1 120 ? 113.097 121.066 130.695 1.00 95.54 120 GLU A N 1
ATOM 761 C CA . GLU A 1 120 ? 113.287 122.161 131.636 1.00 95.54 120 GLU A CA 1
ATOM 762 C C . GLU A 1 120 ? 113.542 121.673 133.056 1.00 95.54 120 GLU A C 1
ATOM 763 O O . GLU A 1 120 ? 113.782 122.495 133.945 1.00 95.54 120 GLU A O 1
ATOM 769 N N . LEU A 1 121 ? 113.510 120.361 133.288 1.00 90.78 121 LEU A N 1
ATOM 770 C CA . LEU A 1 121 ? 113.911 119.831 134.585 1.00 90.78 121 LEU A CA 1
ATOM 771 C C . LEU A 1 121 ? 115.407 119.544 134.621 1.00 90.78 121 LEU A C 1
ATOM 772 O O . LEU A 1 121 ? 116.083 119.861 135.605 1.00 90.78 121 LEU A O 1
ATOM 777 N N . ARG A 1 122 ? 115.940 118.947 133.557 1.00 89.46 122 ARG A N 1
ATOM 778 C CA . ARG A 1 122 ? 117.359 118.640 133.454 1.00 89.46 122 ARG A CA 1
ATOM 779 C C . ARG A 1 122 ? 118.179 119.843 133.004 1.00 89.46 122 ARG A C 1
ATOM 780 O O . ARG A 1 122 ? 119.323 120.005 133.442 1.00 89.46 122 ARG A O 1
ATOM 788 N N . PHE A 1 123 ? 117.611 120.707 132.169 1.00 93.15 123 PHE A N 1
ATOM 789 C CA . PHE A 1 123 ? 118.280 121.925 131.740 1.00 93.15 123 PHE A CA 1
ATOM 790 C C . PHE A 1 123 ? 117.383 123.106 132.071 1.00 93.15 123 PHE A C 1
ATOM 791 O O . PHE A 1 123 ? 116.385 122.968 132.780 1.00 93.15 123 PHE A O 1
ATOM 799 N N . ASN A 1 124 ? 117.748 124.278 131.559 1.00 97.92 124 ASN A N 1
ATOM 800 C CA . ASN A 1 124 ? 116.963 125.471 131.845 1.00 97.92 124 ASN A CA 1
ATOM 801 C C . ASN A 1 124 ? 115.701 125.500 130.992 1.00 97.92 124 ASN A C 1
ATOM 802 O O . ASN A 1 124 ? 115.515 124.675 130.096 1.00 97.92 124 ASN A O 1
ATOM 807 N N . LYS A 1 125 ? 114.831 126.470 131.276 1.00 99.62 125 LYS A N 1
ATOM 808 C CA . LYS A 1 125 ? 113.545 126.548 130.596 1.00 99.62 125 LYS A CA 1
ATOM 809 C C . LYS A 1 125 ? 113.670 127.051 129.164 1.00 99.62 125 LYS A C 1
ATOM 810 O O . LYS A 1 125 ? 112.740 126.871 128.372 1.00 99.62 125 LYS A O 1
ATOM 816 N N . CYS A 1 126 ? 114.800 127.666 128.808 1.00 103.70 126 CYS A N 1
ATOM 817 C CA . CYS A 1 126 ? 114.949 128.218 127.465 1.00 103.70 126 CYS A CA 1
ATOM 818 C C . CYS A 1 126 ? 115.112 127.116 126.424 1.00 103.70 126 CYS A C 1
ATOM 819 O O . CYS A 1 126 ? 114.652 127.258 125.285 1.00 103.70 126 CYS A O 1
ATOM 822 N N . VAL A 1 127 ? 115.734 125.997 126.802 1.00 95.24 127 VAL A N 1
ATOM 823 C CA . VAL A 1 127 ? 115.975 124.935 125.831 1.00 95.24 127 VAL A CA 1
ATOM 824 C C . VAL A 1 127 ? 114.703 124.142 125.546 1.00 95.24 127 VAL A C 1
ATOM 825 O O . VAL A 1 127 ? 114.630 123.450 124.524 1.00 95.24 127 VAL A O 1
ATOM 829 N N . ARG A 1 128 ? 113.683 124.242 126.403 1.00 91.90 128 ARG A N 1
ATOM 830 C CA . ARG A 1 128 ? 112.409 123.600 126.099 1.00 91.90 128 ARG A CA 1
ATOM 831 C C . ARG A 1 128 ? 111.695 124.330 124.970 1.00 91.90 128 ARG A C 1
ATOM 832 O O . ARG A 1 128 ? 111.171 123.697 124.048 1.00 91.90 128 ARG A O 1
ATOM 840 N N . LEU A 1 129 ? 111.692 125.665 125.011 1.00 99.33 129 LEU A N 1
ATOM 841 C CA . LEU A 1 129 ? 111.233 126.447 123.869 1.00 99.33 129 LEU A CA 1
ATOM 842 C C . LEU A 1 129 ? 112.148 126.288 122.663 1.00 99.33 129 LEU A C 1
ATOM 843 O O . LEU A 1 129 ? 111.697 126.481 121.529 1.00 99.33 129 LEU A O 1
ATOM 848 N N . CYS A 1 130 ? 113.417 125.946 122.882 1.00 96.16 130 CYS A N 1
ATOM 849 C CA . CYS A 1 130 ? 114.301 125.538 121.800 1.00 96.16 130 CYS A CA 1
ATOM 850 C C . CYS A 1 130 ? 114.140 124.066 121.447 1.00 96.16 130 CYS A C 1
ATOM 851 O O . CYS A 1 130 ? 114.678 123.625 120.427 1.00 96.16 130 CYS A O 1
ATOM 854 N N . GLY A 1 131 ? 113.419 123.301 122.260 1.00 83.80 131 GLY A N 1
ATOM 855 C CA . GLY A 1 131 ? 113.211 121.894 121.993 1.00 83.80 131 GLY A CA 1
ATOM 856 C C . GLY A 1 131 ? 111.974 121.630 121.167 1.00 83.80 131 GLY A C 1
ATOM 857 O O . GLY A 1 131 ? 112.036 120.911 120.168 1.00 83.80 131 GLY A O 1
ATOM 858 N N . THR A 1 132 ? 110.840 122.210 121.563 1.00 81.82 132 THR A N 1
ATOM 859 C CA . THR A 1 132 ? 109.601 121.966 120.838 1.00 81.82 132 THR A CA 1
ATOM 860 C C . THR A 1 132 ? 109.526 122.707 119.511 1.00 81.82 132 THR A C 1
ATOM 861 O O . THR A 1 132 ? 108.616 122.427 118.727 1.00 81.82 132 THR A O 1
ATOM 865 N N . VAL A 1 133 ? 110.442 123.636 119.235 1.00 82.28 133 VAL A N 1
ATOM 866 C CA . VAL A 1 133 ? 110.483 124.222 117.900 1.00 82.28 133 VAL A CA 1
ATOM 867 C C . VAL A 1 133 ? 111.088 123.221 116.917 1.00 82.28 133 VAL A C 1
ATOM 868 O O . VAL A 1 133 ? 110.739 123.212 115.731 1.00 82.28 133 VAL A O 1
ATOM 872 N N . LEU A 1 134 ? 111.956 122.327 117.401 1.00 76.18 134 LEU A N 1
ATOM 873 C CA . LEU A 1 134 ? 112.399 121.204 116.584 1.00 76.18 134 LEU A CA 1
ATOM 874 C C . LEU A 1 134 ? 111.280 120.201 116.375 1.00 76.18 134 LEU A C 1
ATOM 875 O O . LEU A 1 134 ? 111.234 119.535 115.337 1.00 76.18 134 LEU A O 1
ATOM 880 N N . PHE A 1 135 ? 110.379 120.074 117.349 1.00 76.99 135 PHE A N 1
ATOM 881 C CA . PHE A 1 135 ? 109.266 119.146 117.208 1.00 76.99 135 PHE A CA 1
ATOM 882 C C . PHE A 1 135 ? 108.240 119.647 116.203 1.00 76.99 135 PHE A C 1
ATOM 883 O O . PHE A 1 135 ? 107.622 118.841 115.503 1.00 76.99 135 PHE A O 1
ATOM 891 N N . ILE A 1 136 ? 108.061 120.962 116.099 1.00 77.54 136 ILE A N 1
ATOM 892 C CA . ILE A 1 136 ? 107.063 121.503 115.184 1.00 77.54 136 ILE A CA 1
ATOM 893 C C . ILE A 1 136 ? 107.544 121.404 113.741 1.00 77.54 136 ILE A C 1
ATOM 894 O O . ILE A 1 136 ? 106.772 121.051 112.843 1.00 77.54 136 ILE A O 1
ATOM 899 N N . VAL A 1 137 ? 108.832 121.654 113.497 1.00 70.49 137 VAL A N 1
ATOM 900 C CA . VAL A 1 137 ? 109.341 121.577 112.131 1.00 70.49 137 VAL A CA 1
ATOM 901 C C . VAL A 1 137 ? 109.475 120.118 111.692 1.00 70.49 137 VAL A C 1
ATOM 902 O O . VAL A 1 137 ? 109.370 119.808 110.500 1.00 70.49 137 VAL A O 1
ATOM 906 N N . GLN A 1 138 ? 109.646 119.194 112.640 1.00 63.75 138 GLN A N 1
ATOM 907 C CA . GLN A 1 138 ? 109.660 117.777 112.295 1.00 63.75 138 GLN A CA 1
ATOM 908 C C . GLN A 1 138 ? 108.258 117.268 112.000 1.00 63.75 138 GLN A C 1
ATOM 909 O O . GLN A 1 138 ? 108.063 116.483 111.066 1.00 63.75 138 GLN A O 1
ATOM 915 N N . THR A 1 139 ? 107.272 117.721 112.776 1.00 71.78 139 THR A N 1
ATOM 916 C CA . THR A 1 139 ? 105.909 117.221 112.631 1.00 71.78 139 THR A CA 1
ATOM 917 C C . THR A 1 139 ? 105.272 117.697 111.333 1.00 71.78 139 THR A C 1
ATOM 918 O O . THR A 1 139 ? 104.723 116.891 110.575 1.00 71.78 139 THR A O 1
ATOM 922 N N . ILE A 1 140 ? 105.364 118.999 111.037 1.00 73.11 140 ILE A N 1
ATOM 923 C CA . ILE A 1 140 ? 104.759 119.522 109.815 1.00 73.11 140 ILE A CA 1
ATOM 924 C C . ILE A 1 140 ? 105.520 119.098 108.568 1.00 73.11 140 ILE A C 1
ATOM 925 O O . ILE A 1 140 ? 104.987 119.211 107.462 1.00 73.11 140 ILE A O 1
ATOM 930 N N . LEU A 1 141 ? 106.752 118.609 108.707 1.00 67.69 141 LEU A N 1
ATOM 931 C CA . LEU A 1 141 ? 107.430 118.015 107.564 1.00 67.69 141 LEU A CA 1
ATOM 932 C C . LEU A 1 141 ? 107.043 116.559 107.381 1.00 67.69 141 LEU A C 1
ATOM 933 O O . LEU A 1 141 ? 107.062 116.058 106.254 1.00 67.69 141 LEU A O 1
ATOM 938 N N . TYR A 1 142 ? 106.696 115.865 108.463 1.00 59.61 142 TYR A N 1
ATOM 939 C CA . TYR A 1 142 ? 106.263 114.482 108.320 1.00 59.61 142 TYR A CA 1
ATOM 940 C C . TYR A 1 142 ? 104.798 114.395 107.925 1.00 59.61 142 TYR A C 1
ATOM 941 O O . TYR A 1 142 ? 104.436 113.575 107.076 1.00 59.61 142 TYR A O 1
ATOM 950 N N . THR A 1 143 ? 103.939 115.235 108.505 1.00 64.67 143 THR A N 1
ATOM 951 C CA . THR A 1 143 ? 102.516 115.131 108.206 1.00 64.67 143 THR A CA 1
ATOM 952 C C . THR A 1 143 ? 102.158 115.688 106.838 1.00 64.67 143 THR A C 1
ATOM 953 O O . THR A 1 143 ? 101.010 115.540 106.413 1.00 64.67 143 THR A O 1
ATOM 957 N N . GLY A 1 144 ? 103.098 116.329 106.145 1.00 67.00 144 GLY A N 1
ATOM 958 C CA . GLY A 1 144 ? 102.927 116.561 104.728 1.00 67.00 144 GLY A CA 1
ATOM 959 C C . GLY A 1 144 ? 103.136 115.318 103.894 1.00 67.00 144 GLY A C 1
ATOM 960 O O . GLY A 1 144 ? 102.670 115.264 102.754 1.00 67.00 144 GLY A O 1
ATOM 961 N N . ILE A 1 145 ? 103.826 114.317 104.439 1.00 63.12 145 ILE A N 1
ATOM 962 C CA . ILE A 1 145 ? 104.010 113.053 103.737 1.00 63.12 145 ILE A CA 1
ATOM 963 C C . ILE A 1 145 ? 102.923 112.042 104.091 1.00 63.12 145 ILE A C 1
ATOM 964 O O . ILE A 1 145 ? 102.655 111.128 103.302 1.00 63.12 145 ILE A O 1
ATOM 969 N N . VAL A 1 146 ? 102.262 112.196 105.238 1.00 66.88 146 VAL A N 1
ATOM 970 C CA . VAL A 1 146 ? 101.089 111.380 105.522 1.00 66.88 146 VAL A CA 1
ATOM 971 C C . VAL A 1 146 ? 99.905 111.821 104.671 1.00 66.88 146 VAL A C 1
ATOM 972 O O . VAL A 1 146 ? 99.000 111.023 104.410 1.00 66.88 146 VAL A O 1
ATOM 976 N N . ILE A 1 147 ? 99.905 113.064 104.204 1.00 72.64 147 ILE A N 1
ATOM 977 C CA . ILE A 1 147 ? 98.812 113.612 103.411 1.00 72.64 147 ILE A CA 1
ATOM 978 C C . ILE A 1 147 ? 99.047 113.406 101.919 1.00 72.64 147 ILE A C 1
ATOM 979 O O . ILE A 1 147 ? 98.154 112.958 101.200 1.00 72.64 147 ILE A O 1
ATOM 984 N N . TYR A 1 148 ? 100.260 113.692 101.442 1.00 75.70 148 TYR A N 1
ATOM 985 C CA . TYR A 1 148 ? 100.534 113.656 100.009 1.00 75.70 148 TYR A CA 1
ATOM 986 C C . TYR A 1 148 ? 100.639 112.235 99.468 1.00 75.70 148 TYR A C 1
ATOM 987 O O . TYR A 1 148 ? 100.371 112.012 98.283 1.00 75.70 148 TYR A O 1
ATOM 996 N N . ALA A 1 149 ? 101.005 111.264 100.312 1.00 73.75 149 ALA A N 1
ATOM 997 C CA . ALA A 1 149 ? 101.216 109.904 99.812 1.00 73.75 149 ALA A CA 1
ATOM 998 C C . ALA A 1 149 ? 99.933 109.196 99.377 1.00 73.75 149 ALA A C 1
ATOM 999 O O . ALA A 1 149 ? 99.923 108.647 98.262 1.00 73.75 149 ALA A O 1
ATOM 1001 N N . PRO A 1 150 ? 98.834 109.151 100.152 1.00 74.49 150 PRO A N 1
ATOM 1002 C CA . PRO A 1 150 ? 97.641 108.496 99.605 1.00 74.49 150 PRO A CA 1
ATOM 1003 C C . PRO A 1 150 ? 96.909 109.341 98.582 1.00 74.49 150 PRO A C 1
ATOM 1004 O O . PRO A 1 150 ? 96.121 108.791 97.804 1.00 74.49 150 PRO A O 1
ATOM 1008 N N . ALA A 1 151 ? 97.150 110.654 98.544 1.00 80.44 151 ALA A N 1
ATOM 1009 C CA . ALA A 1 151 ? 96.685 111.464 97.426 1.00 80.44 151 ALA A CA 1
ATOM 1010 C C . ALA A 1 151 ? 97.485 111.190 96.164 1.00 80.44 151 ALA A C 1
ATOM 1011 O O . ALA A 1 151 ? 96.987 111.431 95.061 1.00 80.44 151 ALA A O 1
ATOM 1013 N N . LEU A 1 152 ? 98.714 110.694 96.307 1.00 78.36 152 LEU A N 1
ATOM 1014 C CA . LEU A 1 152 ? 99.482 110.206 95.171 1.00 78.36 152 LEU A CA 1
ATOM 1015 C C . LEU A 1 152 ? 98.980 108.851 94.700 1.00 78.36 152 LEU A C 1
ATOM 1016 O O . LEU A 1 152 ? 99.293 108.439 93.580 1.00 78.36 152 LEU A O 1
ATOM 1021 N N . ALA A 1 153 ? 98.208 108.155 95.533 1.00 78.19 153 ALA A N 1
ATOM 1022 C CA . ALA A 1 153 ? 97.549 106.920 95.138 1.00 78.19 153 ALA A CA 1
ATOM 1023 C C . ALA A 1 153 ? 96.175 107.159 94.536 1.00 78.19 153 ALA A C 1
ATOM 1024 O O . ALA A 1 153 ? 95.798 106.463 93.588 1.00 78.19 153 ALA A O 1
ATOM 1026 N N . LEU A 1 154 ? 95.418 108.122 95.071 1.00 86.63 154 LEU A N 1
ATOM 1027 C CA . LEU A 1 154 ? 94.092 108.422 94.538 1.00 86.63 154 LEU A CA 1
ATOM 1028 C C . LEU A 1 154 ? 94.172 109.042 93.150 1.00 86.63 154 LEU A C 1
ATOM 1029 O O . LEU A 1 154 ? 93.254 108.867 92.339 1.00 86.63 154 LEU A O 1
ATOM 1034 N N . ASN A 1 155 ? 95.258 109.759 92.857 1.00 88.49 155 ASN A N 1
ATOM 1035 C CA . ASN A 1 155 ? 95.466 110.298 91.519 1.00 88.49 155 ASN A CA 1
ATOM 1036 C C . ASN A 1 155 ? 95.738 109.189 90.509 1.00 88.49 155 ASN A C 1
ATOM 1037 O O . ASN A 1 155 ? 95.475 109.354 89.314 1.00 88.49 155 ASN A O 1
ATOM 1042 N N . GLN A 1 156 ? 96.243 108.046 90.967 1.00 85.51 156 GLN A N 1
ATOM 1043 C CA . GLN A 1 156 ? 96.542 106.958 90.047 1.00 85.51 156 GLN A CA 1
ATOM 1044 C C . GLN A 1 156 ? 95.292 106.160 89.701 1.00 85.51 156 GLN A C 1
ATOM 1045 O O . GLN A 1 156 ? 95.044 105.855 88.530 1.00 85.51 156 GLN A O 1
ATOM 1051 N N . VAL A 1 157 ? 94.487 105.824 90.707 1.00 88.36 157 VAL A N 1
ATOM 1052 C CA . VAL A 1 157 ? 93.363 104.927 90.477 1.00 88.36 157 VAL A CA 1
ATOM 1053 C C . VAL A 1 157 ? 92.188 105.645 89.819 1.00 88.36 157 VAL A C 1
ATOM 1054 O O . VAL A 1 157 ? 91.392 105.015 89.116 1.00 88.36 157 VAL A O 1
ATOM 1058 N N . THR A 1 158 ? 92.045 106.954 90.029 1.00 92.67 158 THR A N 1
ATOM 1059 C CA . THR A 1 158 ? 90.921 107.694 89.479 1.00 92.67 158 THR A CA 1
ATOM 1060 C C . THR A 1 158 ? 91.310 108.728 88.437 1.00 92.67 158 THR A C 1
ATOM 1061 O O . THR A 1 158 ? 90.486 109.043 87.572 1.00 92.67 158 THR A O 1
ATOM 1065 N N . GLY A 1 159 ? 92.528 109.255 88.482 1.00 97.93 159 GLY A N 1
ATOM 1066 C CA . GLY A 1 159 ? 92.880 110.364 87.612 1.00 97.93 159 GLY A CA 1
ATOM 1067 C C . GLY A 1 159 ? 92.167 111.638 87.999 1.00 97.93 159 GLY A C 1
ATOM 1068 O O . GLY A 1 159 ? 91.810 112.436 87.124 1.00 97.93 159 GLY A O 1
ATOM 1069 N N . PHE A 1 160 ? 91.908 111.819 89.299 1.00 108.46 160 PHE A N 1
ATOM 1070 C CA . PHE A 1 160 ? 91.137 112.967 89.766 1.00 108.46 160 PHE A CA 1
ATOM 1071 C C . PHE A 1 160 ? 91.880 114.279 89.524 1.00 108.46 160 PHE A C 1
ATOM 1072 O O . PHE A 1 160 ? 91.539 115.019 88.594 1.00 108.46 160 PHE A O 1
ATOM 1080 N N . ASP A 1 161 ? 92.917 114.551 90.329 1.00 107.94 161 ASP A N 1
ATOM 1081 C CA . ASP A 1 161 ? 94.042 115.468 90.113 1.00 107.94 161 ASP A CA 1
ATOM 1082 C C . ASP A 1 161 ? 94.975 115.332 91.309 1.00 107.94 161 ASP A C 1
ATOM 1083 O O . ASP A 1 161 ? 94.521 115.012 92.412 1.00 107.94 161 ASP A O 1
ATOM 1088 N N . LEU A 1 162 ? 96.275 115.559 91.120 1.00 98.41 162 LEU A N 1
ATOM 1089 C CA . LEU A 1 162 ? 97.204 115.287 92.211 1.00 98.41 162 LEU A CA 1
ATOM 1090 C C . LEU A 1 162 ? 97.251 116.444 93.204 1.00 98.41 162 LEU A C 1
ATOM 1091 O O . LEU A 1 162 ? 97.488 116.232 94.398 1.00 98.41 162 LEU A O 1
ATOM 1096 N N . TRP A 1 163 ? 96.949 117.663 92.754 1.00 105.99 163 TRP A N 1
ATOM 1097 C CA . TRP A 1 163 ? 97.043 118.811 93.651 1.00 105.99 163 TRP A CA 1
ATOM 1098 C C . TRP A 1 163 ? 95.702 119.111 94.306 1.00 105.99 163 TRP A C 1
ATOM 1099 O O . TRP A 1 163 ? 95.640 119.827 95.313 1.00 105.99 163 TRP A O 1
ATOM 1110 N N . GLY A 1 164 ? 94.616 118.579 93.749 1.00 104.07 164 GLY A N 1
ATOM 1111 C CA . GLY A 1 164 ? 93.309 118.824 94.333 1.00 104.07 164 GLY A CA 1
ATOM 1112 C C . GLY A 1 164 ? 92.937 117.802 95.389 1.00 104.07 164 GLY A C 1
ATOM 1113 O O . GLY A 1 164 ? 92.138 118.082 96.284 1.00 104.07 164 GLY A O 1
ATOM 1114 N N . ALA A 1 165 ? 93.499 116.596 95.292 1.00 100.50 165 ALA A N 1
ATOM 1115 C CA . ALA A 1 165 ? 93.202 115.574 96.290 1.00 100.50 165 ALA A CA 1
ATOM 1116 C C . ALA A 1 165 ? 93.971 115.828 97.579 1.00 100.50 165 ALA A C 1
ATOM 1117 O O . ALA A 1 165 ? 93.597 115.322 98.643 1.00 100.50 165 ALA A O 1
ATOM 1119 N N . VAL A 1 166 ? 95.056 116.602 97.499 1.00 101.11 166 VAL A N 1
ATOM 1120 C CA . VAL A 1 166 ? 95.778 117.003 98.702 1.00 101.11 166 VAL A CA 1
ATOM 1121 C C . VAL A 1 166 ? 94.939 117.962 99.532 1.00 101.11 166 VAL A C 1
ATOM 1122 O O . VAL A 1 166 ? 94.748 117.757 100.737 1.00 101.11 166 VAL A O 1
ATOM 1126 N N . VAL A 1 167 ? 94.405 119.010 98.899 1.00 105.06 167 VAL A N 1
ATOM 1127 C CA . VAL A 1 167 ? 93.593 119.980 99.630 1.00 105.06 167 VAL A CA 1
ATOM 1128 C C . VAL A 1 167 ? 92.224 119.400 99.953 1.00 105.06 167 VAL A C 1
ATOM 1129 O O . VAL A 1 167 ? 91.507 119.913 100.816 1.00 105.06 167 VAL A O 1
ATOM 1133 N N . ALA A 1 168 ? 91.835 118.328 99.264 1.00 105.33 168 ALA A N 1
ATOM 1134 C CA . ALA A 1 168 ? 90.670 117.565 99.693 1.00 105.33 168 ALA A CA 1
ATOM 1135 C C . ALA A 1 168 ? 90.941 116.864 101.018 1.00 105.33 168 ALA A C 1
ATOM 1136 O O . ALA A 1 168 ? 90.105 116.891 101.927 1.00 105.33 168 ALA A O 1
ATOM 1138 N N . THR A 1 169 ? 92.115 116.241 101.147 1.00 104.71 169 THR A N 1
ATOM 1139 C CA . THR A 1 169 ? 92.469 115.534 102.372 1.00 104.71 169 THR A CA 1
ATOM 1140 C C . THR A 1 169 ? 92.775 116.479 103.522 1.00 104.71 169 THR A C 1
ATOM 1141 O O . THR A 1 169 ? 92.561 116.120 104.683 1.00 104.71 169 THR A O 1
ATOM 1145 N N . GLY A 1 170 ? 93.281 117.670 103.231 1.00 110.50 170 GLY A N 1
ATOM 1146 C CA . GLY A 1 170 ? 93.679 118.585 104.279 1.00 110.50 170 GLY A CA 1
ATOM 1147 C C . GLY A 1 170 ? 92.517 119.240 104.992 1.00 110.50 170 GLY A C 1
ATOM 1148 O O . GLY A 1 170 ? 92.558 119.423 106.212 1.00 110.50 170 GLY A O 1
ATOM 1149 N N . VAL A 1 171 ? 91.469 119.596 104.247 1.00 117.22 171 VAL A N 1
ATOM 1150 C CA . VAL A 1 171 ? 90.366 120.329 104.857 1.00 117.22 171 VAL A CA 1
ATOM 1151 C C . VAL A 1 171 ? 89.424 119.427 105.643 1.00 117.22 171 VAL A C 1
ATOM 1152 O O . VAL A 1 171 ? 88.658 119.929 106.473 1.00 117.22 171 VAL A O 1
ATOM 1156 N N . VAL A 1 172 ? 89.452 118.112 105.418 1.00 114.79 172 VAL A N 1
ATOM 1157 C CA . VAL A 1 172 ? 88.595 117.236 106.208 1.00 114.79 172 VAL A CA 1
ATOM 1158 C C . VAL A 1 172 ? 89.218 116.887 107.553 1.00 114.79 172 VAL A C 1
ATOM 1159 O O . VAL A 1 172 ? 88.509 116.413 108.449 1.00 114.79 172 VAL A O 1
ATOM 1163 N N . CYS A 1 173 ? 90.520 117.112 107.727 1.00 117.88 173 CYS A N 1
ATOM 1164 C CA . CYS A 1 173 ? 91.148 116.900 109.024 1.00 117.88 173 CYS A CA 1
ATOM 1165 C C . CYS A 1 173 ? 91.224 118.171 109.852 1.00 117.88 173 CYS A C 1
ATOM 1166 O O . CYS A 1 173 ? 91.226 118.093 111.086 1.00 117.88 173 CYS A O 1
ATOM 1169 N N . THR A 1 174 ? 91.294 119.337 109.207 1.00 123.13 174 THR A N 1
ATOM 1170 C CA . THR A 1 174 ? 91.251 120.590 109.953 1.00 123.13 174 THR A CA 1
ATOM 1171 C C . THR A 1 174 ? 89.873 120.832 110.547 1.00 123.13 174 THR A C 1
ATOM 1172 O O . THR A 1 174 ? 89.758 121.427 111.624 1.00 123.13 174 THR A O 1
ATOM 1176 N N . PHE A 1 175 ? 88.823 120.385 109.863 1.00 126.72 175 PHE A N 1
ATOM 1177 C CA . PHE A 1 175 ? 87.481 120.410 110.421 1.00 126.72 175 PHE A CA 1
ATOM 1178 C C . PHE A 1 175 ? 87.191 119.193 111.285 1.00 126.72 175 PHE A C 1
ATOM 1179 O O . PHE A 1 175 ? 86.124 119.128 111.902 1.00 126.72 175 PHE A O 1
ATOM 1187 N N . TYR A 1 176 ? 88.113 118.235 111.344 1.00 124.94 176 TYR A N 1
ATOM 1188 C CA . TYR A 1 176 ? 88.075 117.178 112.341 1.00 124.94 176 TYR A CA 1
ATOM 1189 C C . TYR A 1 176 ? 88.796 117.583 113.623 1.00 124.94 176 TYR A C 1
ATOM 1190 O O . TYR A 1 176 ? 88.935 116.764 114.538 1.00 124.94 176 TYR A O 1
ATOM 1199 N N . CYS A 1 177 ? 89.234 118.838 113.718 1.00 137.29 177 CYS A N 1
ATOM 1200 C CA . CYS A 1 177 ? 89.803 119.398 114.934 1.00 137.29 177 CYS A CA 1
ATOM 1201 C C . CYS A 1 177 ? 88.744 120.082 115.796 1.00 137.29 177 CYS A C 1
ATOM 1202 O O . CYS A 1 177 ? 89.054 121.036 116.519 1.00 137.29 177 CYS A O 1
ATOM 1205 N N . THR A 1 178 ? 87.499 119.616 115.724 1.00 141.05 178 THR A N 1
ATOM 1206 C CA . THR A 1 178 ? 86.373 120.153 116.483 1.00 141.05 178 THR A CA 1
ATOM 1207 C C . THR A 1 178 ? 86.037 119.267 117.673 1.00 141.05 178 THR A C 1
ATOM 1208 O O . THR A 1 178 ? 84.862 118.988 117.933 1.00 141.05 178 THR A O 1
ATOM 1212 N N . LEU A 1 179 ? 87.080 118.785 118.360 1.00 144.38 179 LEU A N 1
ATOM 1213 C CA . LEU A 1 179 ? 87.139 117.831 119.479 1.00 144.38 179 LEU A CA 1
ATOM 1214 C C . LEU A 1 179 ? 86.834 116.408 119.021 1.00 144.38 179 LEU A C 1
ATOM 1215 O O . LEU A 1 179 ? 86.667 115.526 119.873 1.00 144.38 179 LEU A O 1
ATOM 1217 N N . GLY A 1 180 ? 86.757 116.151 117.718 1.00 138.36 180 GLY A N 1
ATOM 1218 C CA . GLY A 1 180 ? 86.646 114.796 117.222 1.00 138.36 180 GLY A CA 1
ATOM 1219 C C . GLY A 1 180 ? 87.995 114.110 117.165 1.00 138.36 180 GLY A C 1
ATOM 1220 O O . GLY A 1 180 ? 88.129 112.946 117.554 1.00 138.36 180 GLY A O 1
ATOM 1221 N N . GLY A 1 181 ? 89.010 114.833 116.681 1.00 134.36 181 GLY A N 1
ATOM 1222 C CA . GLY A 1 181 ? 90.355 114.291 116.621 1.00 134.36 181 GLY A CA 1
ATOM 1223 C C . GLY A 1 181 ? 91.024 114.118 117.966 1.00 134.36 181 GLY A C 1
ATOM 1224 O O . GLY A 1 181 ? 91.909 113.267 118.100 1.00 134.36 181 GLY A O 1
ATOM 1225 N N . LEU A 1 182 ? 90.624 114.904 118.962 1.00 138.83 182 LEU A N 1
ATOM 1226 C CA . LEU A 1 182 ? 91.157 114.744 120.305 1.00 138.83 182 LEU A CA 1
ATOM 1227 C C . LEU A 1 182 ? 90.521 113.538 120.985 1.00 138.83 182 LEU A C 1
ATOM 1228 O O . LEU A 1 182 ? 89.486 113.028 120.541 1.00 138.83 182 LEU A O 1
ATOM 1230 N N . LYS A 1 183 ? 91.167 113.088 122.069 1.00 136.74 183 LYS A N 1
ATOM 1231 C CA . LYS A 1 183 ? 90.755 111.942 122.889 1.00 136.74 183 LYS A CA 1
ATOM 1232 C C . LYS A 1 183 ? 90.667 110.666 122.044 1.00 136.74 183 LYS A C 1
ATOM 1233 O O . LYS A 1 183 ? 89.589 110.133 121.771 1.00 136.74 183 LYS A O 1
ATOM 1235 N N . ALA A 1 184 ? 91.847 110.230 121.595 1.00 129.82 184 ALA A N 1
ATOM 1236 C CA . ALA A 1 184 ? 91.973 109.060 120.732 1.00 129.82 184 ALA A CA 1
ATOM 1237 C C . ALA A 1 184 ? 91.494 107.797 121.440 1.00 129.82 184 ALA A C 1
ATOM 1238 O O . ALA A 1 184 ? 91.898 107.512 122.572 1.00 129.82 184 ALA A O 1
ATOM 1240 N N . VAL A 1 185 ? 90.624 107.056 120.768 1.00 119.61 185 VAL A N 1
ATOM 1241 C CA . VAL A 1 185 ? 89.960 105.896 121.339 1.00 119.61 185 VAL A CA 1
ATOM 1242 C C . VAL A 1 185 ? 90.588 104.639 120.737 1.00 119.61 185 VAL A C 1
ATOM 1243 O O . VAL A 1 185 ? 91.164 104.674 119.648 1.00 119.61 185 VAL A O 1
ATOM 1247 N N . ILE A 1 186 ? 90.561 103.533 121.494 1.00 113.18 186 ILE A N 1
ATOM 1248 C CA . ILE A 1 186 ? 90.999 102.236 120.976 1.00 113.18 186 ILE A CA 1
ATOM 1249 C C . ILE A 1 186 ? 90.177 101.817 119.756 1.00 113.18 186 ILE A C 1
ATOM 1250 O O . ILE A 1 186 ? 90.714 101.247 118.797 1.00 113.18 186 ILE A O 1
ATOM 1255 N N . TRP A 1 187 ? 88.884 102.141 119.741 1.00 116.29 187 TRP A N 1
ATOM 1256 C CA . TRP A 1 187 ? 88.004 101.615 118.708 1.00 116.29 187 TRP A CA 1
ATOM 1257 C C . TRP A 1 187 ? 88.194 102.286 117.353 1.00 116.29 187 TRP A C 1
ATOM 1258 O O . TRP A 1 187 ? 87.817 101.696 116.335 1.00 116.29 187 TRP A O 1
ATOM 1269 N N . THR A 1 188 ? 88.768 103.487 117.303 1.00 112.01 188 THR A N 1
ATOM 1270 C CA . THR A 1 188 ? 89.165 104.051 116.020 1.00 112.01 188 THR A CA 1
ATOM 1271 C C . THR A 1 188 ? 90.591 103.689 115.638 1.00 112.01 188 THR A C 1
ATOM 1272 O O . THR A 1 188 ? 91.091 104.196 114.630 1.00 112.01 188 THR A O 1
ATOM 1276 N N . ASP A 1 189 ? 91.256 102.840 116.423 1.00 106.97 189 ASP A N 1
ATOM 1277 C CA . ASP A 1 189 ? 92.583 102.348 116.088 1.00 106.97 189 ASP A CA 1
ATOM 1278 C C . ASP A 1 189 ? 92.596 100.872 115.729 1.00 106.97 189 ASP A C 1
ATOM 1279 O O . ASP A 1 189 ? 93.489 100.440 114.994 1.00 106.97 189 ASP A O 1
ATOM 1284 N N . VAL A 1 190 ? 91.639 100.091 116.233 1.00 104.08 190 VAL A N 1
ATOM 1285 C CA . VAL A 1 190 ? 91.514 98.702 115.807 1.00 104.08 190 VAL A CA 1
ATOM 1286 C C . VAL A 1 190 ? 90.989 98.622 114.376 1.00 104.08 190 VAL A C 1
ATOM 1287 O O . VAL A 1 190 ? 91.313 97.674 113.649 1.00 104.08 190 VAL A O 1
ATOM 1291 N N . PHE A 1 191 ? 90.243 99.632 113.930 1.00 102.47 191 PHE A N 1
ATOM 1292 C CA . PHE A 1 191 ? 89.754 99.670 112.562 1.00 102.47 191 PHE A CA 1
ATOM 1293 C C . PHE A 1 191 ? 90.849 99.990 111.556 1.00 102.47 191 PHE A C 1
ATOM 1294 O O . PHE A 1 191 ? 90.720 99.613 110.387 1.00 102.47 191 PHE A O 1
ATOM 1302 N N . GLN A 1 192 ? 91.909 100.685 111.978 1.00 99.09 192 GLN A N 1
ATOM 1303 C CA . GLN A 1 192 ? 93.030 100.954 111.083 1.00 99.09 192 GLN A CA 1
ATOM 1304 C C . GLN A 1 192 ? 93.763 99.669 110.734 1.00 99.09 192 GLN A C 1
ATOM 1305 O O . GLN A 1 192 ? 94.062 99.413 109.564 1.00 99.09 192 GLN A O 1
ATOM 1311 N N . VAL A 1 193 ? 94.063 98.851 111.743 1.00 93.63 193 VAL A N 1
ATOM 1312 C CA . VAL A 1 193 ? 94.663 97.547 111.497 1.00 93.63 193 VAL A CA 1
ATOM 1313 C C . VAL A 1 193 ? 93.642 96.604 110.869 1.00 93.63 193 VAL A C 1
ATOM 1314 O O . VAL A 1 193 ? 93.981 95.823 109.969 1.00 93.63 193 VAL A O 1
ATOM 1318 N N . GLY A 1 194 ? 92.374 96.707 111.284 1.00 95.79 194 GLY A N 1
ATOM 1319 C CA . GLY A 1 194 ? 91.344 95.796 110.807 1.00 95.79 194 GLY A CA 1
ATOM 1320 C C . GLY A 1 194 ? 91.036 95.925 109.328 1.00 95.79 194 GLY A C 1
ATOM 1321 O O . GLY A 1 194 ? 90.664 94.942 108.682 1.00 95.79 194 GLY A O 1
ATOM 1322 N N . ILE A 1 195 ? 91.174 97.127 108.774 1.00 92.73 195 ILE A N 1
ATOM 1323 C CA . ILE A 1 195 ? 91.119 97.273 107.325 1.00 92.73 195 ILE A CA 1
ATOM 1324 C C . ILE A 1 195 ? 92.443 96.842 106.705 1.00 92.73 195 ILE A C 1
ATOM 1325 O O . ILE A 1 195 ? 92.472 96.199 105.649 1.00 92.73 195 ILE A O 1
ATOM 1330 N N . MET A 1 196 ? 93.552 97.135 107.386 1.00 86.85 196 MET A N 1
ATOM 1331 C CA . MET A 1 196 ? 94.871 96.835 106.843 1.00 86.85 196 MET A CA 1
ATOM 1332 C C . MET A 1 196 ? 95.184 95.347 106.871 1.00 86.85 196 MET A C 1
ATOM 1333 O O . MET A 1 196 ? 95.982 94.873 106.055 1.00 86.85 196 MET A O 1
ATOM 1338 N N . VAL A 1 197 ? 94.580 94.593 107.791 1.00 91.92 197 VAL A N 1
ATOM 1339 C CA . VAL A 1 197 ? 94.763 93.146 107.753 1.00 91.92 197 VAL A CA 1
ATOM 1340 C C . VAL A 1 197 ? 93.937 92.558 106.614 1.00 91.92 197 VAL A C 1
ATOM 1341 O O . VAL A 1 197 ? 94.269 91.496 106.075 1.00 91.92 197 VAL A O 1
ATOM 1345 N N . ALA A 1 198 ? 92.885 93.260 106.190 1.00 90.52 198 ALA A N 1
ATOM 1346 C CA . ALA A 1 198 ? 92.127 92.883 105.008 1.00 90.52 198 ALA A CA 1
ATOM 1347 C C . ALA A 1 198 ? 92.647 93.545 103.742 1.00 90.52 198 ALA A C 1
ATOM 1348 O O . ALA A 1 198 ? 92.375 93.049 102.643 1.00 90.52 198 ALA A O 1
ATOM 1350 N N . GLY A 1 199 ? 93.381 94.651 103.871 1.00 87.77 199 GLY A N 1
ATOM 1351 C CA . GLY A 1 199 ? 93.943 95.292 102.695 1.00 87.77 199 GLY A CA 1
ATOM 1352 C C . GLY A 1 199 ? 95.094 94.508 102.099 1.00 87.77 199 GLY A C 1
ATOM 1353 O O . GLY A 1 199 ? 95.173 94.335 100.880 1.00 87.77 199 GLY A O 1
ATOM 1354 N N . PHE A 1 200 ? 96.003 94.023 102.945 1.00 80.70 200 PHE A N 1
ATOM 1355 C CA . PHE A 1 200 ? 97.099 93.200 102.452 1.00 80.70 200 PHE A CA 1
ATOM 1356 C C . PHE A 1 200 ? 96.641 91.802 102.062 1.00 80.70 200 PHE A C 1
ATOM 1357 O O . PHE A 1 200 ? 97.087 91.276 101.040 1.00 80.70 200 PHE A O 1
ATOM 1365 N N . ALA A 1 201 ? 95.742 91.189 102.841 1.00 88.36 201 ALA A N 1
ATOM 1366 C CA . ALA A 1 201 ? 95.254 89.855 102.500 1.00 88.36 201 ALA A CA 1
ATOM 1367 C C . ALA A 1 201 ? 94.445 89.838 101.208 1.00 88.36 201 ALA A C 1
ATOM 1368 O O . ALA A 1 201 ? 94.307 88.779 100.591 1.00 88.36 201 ALA A O 1
ATOM 1370 N N . SER A 1 202 ? 93.916 90.986 100.786 1.00 85.99 202 SER A N 1
ATOM 1371 C CA . SER A 1 202 ? 93.357 91.091 99.447 1.00 85.99 202 SER A CA 1
ATOM 1372 C C . SER A 1 202 ? 94.447 91.017 98.384 1.00 85.99 202 SER A C 1
ATOM 1373 O O . SER A 1 202 ? 94.258 90.379 97.343 1.00 85.99 202 SER A O 1
ATOM 1376 N N . VAL A 1 203 ? 95.595 91.652 98.626 1.00 81.81 203 VAL A N 1
ATOM 1377 C CA . VAL A 1 203 ? 96.597 91.810 97.577 1.00 81.81 203 VAL A CA 1
ATOM 1378 C C . VAL A 1 203 ? 97.712 90.762 97.653 1.00 81.81 203 VAL A C 1
ATOM 1379 O O . VAL A 1 203 ? 98.311 90.442 96.617 1.00 81.81 203 VAL A O 1
ATOM 1383 N N . ILE A 1 204 ? 97.973 90.177 98.826 1.00 83.58 204 ILE A N 1
ATOM 1384 C CA . ILE A 1 204 ? 98.938 89.080 98.889 1.00 83.58 204 ILE A CA 1
ATOM 1385 C C . ILE A 1 204 ? 98.348 87.811 98.288 1.00 83.58 204 ILE A C 1
ATOM 1386 O O . ILE A 1 204 ? 98.985 87.152 97.459 1.00 83.58 204 ILE A O 1
ATOM 1391 N N . ILE A 1 205 ? 97.116 87.468 98.675 1.00 87.40 205 ILE A N 1
ATOM 1392 C CA . ILE A 1 205 ? 96.551 86.157 98.354 1.00 87.40 205 ILE A CA 1
ATOM 1393 C C . ILE A 1 205 ? 96.244 86.047 96.864 1.00 87.40 205 ILE A C 1
ATOM 1394 O O . ILE A 1 205 ? 96.570 85.041 96.220 1.00 87.40 205 ILE A O 1
ATOM 1399 N N . GLN A 1 206 ? 95.647 87.089 96.286 1.00 89.96 206 GLN A N 1
ATOM 1400 C CA . GLN A 1 206 ? 95.331 87.060 94.864 1.00 89.96 206 GLN A CA 1
ATOM 1401 C C . GLN A 1 206 ? 96.576 87.159 93.989 1.00 89.96 206 GLN A C 1
ATOM 1402 O O . GLN A 1 206 ? 96.539 86.719 92.837 1.00 89.96 206 GLN A O 1
ATOM 1408 N N . ALA A 1 207 ? 97.678 87.706 94.507 1.00 87.01 207 ALA A N 1
ATOM 1409 C CA . ALA A 1 207 ? 98.913 87.741 93.730 1.00 87.01 207 ALA A CA 1
ATOM 1410 C C . ALA A 1 207 ? 99.602 86.387 93.685 1.00 87.01 207 ALA A C 1
ATOM 1411 O O . ALA A 1 207 ? 100.321 86.099 92.723 1.00 87.01 207 ALA A O 1
ATOM 1413 N N . VAL A 1 208 ? 99.415 85.556 94.711 1.00 84.86 208 VAL A N 1
ATOM 1414 C CA . VAL A 1 208 ? 99.978 84.209 94.686 1.00 84.86 208 VAL A CA 1
ATOM 1415 C C . VAL A 1 208 ? 99.239 83.345 93.672 1.00 84.86 208 VAL A C 1
ATOM 1416 O O . VAL A 1 208 ? 99.856 82.637 92.868 1.00 84.86 208 VAL A O 1
ATOM 1420 N N . VAL A 1 209 ? 97.905 83.412 93.675 1.00 87.88 209 VAL A N 1
ATOM 1421 C CA . VAL A 1 209 ? 97.123 82.589 92.763 1.00 87.88 209 VAL A CA 1
ATOM 1422 C C . VAL A 1 209 ? 97.184 83.112 91.333 1.00 87.88 209 VAL A C 1
ATOM 1423 O O . VAL A 1 209 ? 96.878 82.367 90.395 1.00 87.88 209 VAL A O 1
ATOM 1427 N N . MET A 1 210 ? 97.576 84.372 91.133 1.00 88.29 210 MET A N 1
ATOM 1428 C CA . MET A 1 210 ? 97.803 84.874 89.786 1.00 88.29 210 MET A CA 1
ATOM 1429 C C . MET A 1 210 ? 99.197 84.547 89.278 1.00 88.29 210 MET A C 1
ATOM 1430 O O . MET A 1 210 ? 99.413 84.535 88.062 1.00 88.29 210 MET A O 1
ATOM 1435 N N . GLN A 1 211 ? 100.144 84.283 90.178 1.00 83.87 211 GLN A N 1
ATOM 1436 C CA . GLN A 1 211 ? 101.500 83.926 89.795 1.00 83.87 211 GLN A CA 1
ATOM 1437 C C . GLN A 1 211 ? 101.839 82.469 90.071 1.00 83.87 211 GLN A C 1
ATOM 1438 O O . GLN A 1 211 ? 102.923 82.022 89.683 1.00 83.87 211 GLN A O 1
ATOM 1444 N N . GLY A 1 212 ? 100.954 81.723 90.725 1.00 86.87 212 GLY A N 1
ATOM 1445 C CA . GLY A 1 212 ? 101.153 80.297 90.886 1.00 86.87 212 GLY A CA 1
ATOM 1446 C C . GLY A 1 212 ? 102.132 79.889 91.967 1.00 86.87 212 GLY A C 1
ATOM 1447 O O . GLY A 1 212 ? 103.172 79.294 91.672 1.00 86.87 212 GLY A O 1
ATOM 1448 N N . GLY A 1 213 ? 101.820 80.199 93.213 1.00 84.18 213 GLY A N 1
ATOM 1449 C CA . GLY A 1 213 ? 102.617 79.689 94.310 1.00 84.18 213 GLY A CA 1
ATOM 1450 C C . GLY A 1 213 ? 103.600 80.712 94.846 1.00 84.18 213 GLY A C 1
ATOM 1451 O O . GLY A 1 213 ? 104.058 81.614 94.135 1.00 84.18 213 GLY A O 1
ATOM 1452 N N . ILE A 1 214 ? 103.919 80.577 96.137 1.00 75.38 214 ILE A N 1
ATOM 1453 C CA . ILE A 1 214 ? 104.942 81.410 96.763 1.00 75.38 214 ILE A CA 1
ATOM 1454 C C . ILE A 1 214 ? 106.308 81.111 96.159 1.00 75.38 214 ILE A C 1
ATOM 1455 O O . ILE A 1 214 ? 107.093 82.024 95.877 1.00 75.38 214 ILE A O 1
ATOM 1460 N N . SER A 1 215 ? 106.576 79.839 95.858 1.00 78.76 215 SER A N 1
ATOM 1461 C CA . SER A 1 215 ? 107.852 79.433 95.277 1.00 78.76 215 SER A CA 1
ATOM 1462 C C . SER A 1 215 ? 108.022 79.849 93.819 1.00 78.76 215 SER A C 1
ATOM 1463 O O . SER A 1 215 ? 109.057 79.526 93.228 1.00 78.76 215 SER A O 1
ATOM 1466 N N . THR A 1 216 ? 107.049 80.534 93.222 1.00 81.16 216 THR A N 1
ATOM 1467 C CA . THR A 1 216 ? 107.222 81.218 91.949 1.00 81.16 216 THR A CA 1
ATOM 1468 C C . THR A 1 216 ? 107.493 82.705 92.140 1.00 81.16 216 THR A C 1
ATOM 1469 O O . THR A 1 216 ? 108.289 83.288 91.398 1.00 81.16 216 THR A O 1
ATOM 1473 N N . ILE A 1 217 ? 106.857 83.319 93.140 1.00 72.75 217 ILE A N 1
ATOM 1474 C CA . ILE A 1 217 ? 107.168 84.695 93.516 1.00 72.75 217 ILE A CA 1
ATOM 1475 C C . ILE A 1 217 ? 108.596 84.795 94.042 1.00 72.75 217 ILE A C 1
ATOM 1476 O O . ILE A 1 217 ? 109.348 85.705 93.672 1.00 72.75 217 ILE A O 1
ATOM 1481 N N . LEU A 1 218 ? 109.014 83.830 94.857 1.00 69.80 218 LEU A N 1
ATOM 1482 C CA . LEU A 1 218 ? 110.371 83.776 95.381 1.00 69.80 218 LEU A CA 1
ATOM 1483 C C . LEU A 1 218 ? 111.361 83.124 94.420 1.00 69.80 218 LEU A C 1
ATOM 1484 O O . LEU A 1 218 ? 112.430 82.691 94.860 1.00 69.80 218 LEU A O 1
ATOM 1489 N N . ASN A 1 219 ? 111.040 83.032 93.135 1.00 79.29 219 ASN A N 1
ATOM 1490 C CA . ASN A 1 219 ? 111.940 82.469 92.138 1.00 79.29 219 ASN A CA 1
ATOM 1491 C C . ASN A 1 219 ? 112.312 83.456 91.047 1.00 79.29 219 ASN A C 1
ATOM 1492 O O . ASN A 1 219 ? 113.473 83.499 90.636 1.00 79.29 219 ASN A O 1
ATOM 1497 N N . ASP A 1 220 ? 111.357 84.246 90.557 1.00 82.06 220 ASP A N 1
ATOM 1498 C CA . ASP A 1 220 ? 111.699 85.322 89.637 1.00 82.06 220 ASP A CA 1
ATOM 1499 C C . ASP A 1 220 ? 112.330 86.509 90.347 1.00 82.06 220 ASP A C 1
ATOM 1500 O O . ASP A 1 220 ? 113.005 87.314 89.697 1.00 82.06 220 ASP A O 1
ATOM 1505 N N . ALA A 1 221 ? 112.129 86.636 91.660 1.00 74.65 221 ALA A N 1
ATOM 1506 C CA . ALA A 1 221 ? 112.797 87.692 92.409 1.00 74.65 221 ALA A CA 1
ATOM 1507 C C . ALA A 1 221 ? 114.286 87.406 92.555 1.00 74.65 221 ALA A C 1
ATOM 1508 O O . ALA A 1 221 ? 115.102 88.334 92.548 1.00 74.65 221 ALA A O 1
ATOM 1510 N N . TYR A 1 222 ? 114.658 86.132 92.698 1.00 78.42 222 TYR A N 1
ATOM 1511 C CA . TYR A 1 222 ? 116.073 85.782 92.768 1.00 78.42 222 TYR A CA 1
ATOM 1512 C C . TYR A 1 222 ? 116.751 85.976 91.422 1.00 78.42 222 TYR A C 1
ATOM 1513 O O . TYR A 1 222 ? 117.923 86.360 91.360 1.00 78.42 222 TYR A O 1
ATOM 1522 N N . ASP A 1 223 ? 116.032 85.709 90.332 1.00 84.23 223 ASP A N 1
ATOM 1523 C CA . ASP A 1 223 ? 116.591 85.949 89.011 1.00 84.23 223 ASP A CA 1
ATOM 1524 C C . ASP A 1 223 ? 116.678 87.433 88.695 1.00 84.23 223 ASP A C 1
ATOM 1525 O O . ASP A 1 223 ? 117.496 87.833 87.864 1.00 84.23 223 ASP A O 1
ATOM 1530 N N . GLY A 1 224 ? 115.867 88.259 89.344 1.00 76.14 224 GLY A N 1
ATOM 1531 C CA . GLY A 1 224 ? 116.010 89.689 89.191 1.00 76.14 224 GLY A CA 1
ATOM 1532 C C . GLY A 1 224 ? 116.994 90.329 90.130 1.00 76.14 224 GLY A C 1
ATOM 1533 O O . GLY A 1 224 ? 117.250 91.529 90.024 1.00 76.14 224 GLY A O 1
ATOM 1534 N N . GLY A 1 225 ? 117.560 89.561 91.052 1.00 71.84 225 GLY A N 1
ATOM 1535 C CA . GLY A 1 225 ? 118.479 90.126 92.011 1.00 71.84 225 GLY A CA 1
ATOM 1536 C C . GLY A 1 225 ? 117.818 90.890 93.127 1.00 71.84 225 GLY A C 1
ATOM 1537 O O . GLY A 1 225 ? 118.498 91.626 93.845 1.00 71.84 225 GLY A O 1
ATOM 1538 N N . ARG A 1 226 ? 116.512 90.728 93.308 1.00 65.15 226 ARG A N 1
ATOM 1539 C CA . ARG A 1 226 ? 115.781 91.480 94.314 1.00 65.15 226 ARG A CA 1
ATOM 1540 C C . ARG A 1 226 ? 115.891 90.894 95.709 1.00 65.15 226 ARG A C 1
ATOM 1541 O O . ARG A 1 226 ? 115.289 91.450 96.628 1.00 65.15 226 ARG A O 1
ATOM 1549 N N . LEU A 1 227 ? 116.618 89.793 95.901 1.00 68.98 227 LEU A N 1
ATOM 1550 C CA . LEU A 1 227 ? 116.747 89.237 97.249 1.00 68.98 227 LEU A CA 1
ATOM 1551 C C . LEU A 1 227 ? 117.684 90.097 98.091 1.00 68.98 227 LEU A C 1
ATOM 1552 O O . LEU A 1 227 ? 117.232 90.800 98.999 1.00 68.98 227 LEU A O 1
ATOM 1557 N N . ASN A 1 228 ? 118.989 90.040 97.800 1.00 68.02 228 ASN A N 1
ATOM 1558 C CA . ASN A 1 228 ? 119.965 91.064 98.195 1.00 68.02 228 ASN A CA 1
ATOM 1559 C C . ASN A 1 228 ? 120.100 91.222 99.710 1.00 68.02 228 ASN A C 1
ATOM 1560 O O . ASN A 1 228 ? 120.344 92.322 100.198 1.00 68.02 228 ASN A O 1
ATOM 1565 N N . PHE A 1 229 ? 119.942 90.130 100.464 1.00 67.39 229 PHE A N 1
ATOM 1566 C CA . PHE A 1 229 ? 119.781 90.238 101.913 1.00 67.39 229 PHE A CA 1
ATOM 1567 C C . PHE A 1 229 ? 121.050 90.683 102.633 1.00 67.39 229 PHE A C 1
ATOM 1568 O O . PHE A 1 229 ? 120.959 91.334 103.679 1.00 67.39 229 PHE A O 1
ATOM 1576 N N . TRP A 1 230 ? 122.228 90.362 102.109 1.00 79.03 230 TRP A N 1
ATOM 1577 C CA . TRP A 1 230 ? 123.475 90.609 102.823 1.00 79.03 230 TRP A CA 1
ATOM 1578 C C . TRP A 1 230 ? 124.392 91.478 101.977 1.00 79.03 230 TRP A C 1
ATOM 1579 O O . TRP A 1 230 ? 124.706 91.125 100.836 1.00 79.03 230 TRP A O 1
ATOM 1590 N N . ASN A 1 231 ? 124.819 92.612 102.535 1.00 72.63 231 ASN A N 1
ATOM 1591 C CA . ASN A 1 231 ? 125.736 93.522 101.859 1.00 72.63 231 ASN A CA 1
ATOM 1592 C C . ASN A 1 231 ? 127.060 93.681 102.589 1.00 72.63 231 ASN A C 1
ATOM 1593 O O . ASN A 1 231 ? 128.119 93.506 101.974 1.00 72.63 231 ASN A O 1
ATOM 1598 N N . PHE A 1 232 ? 127.028 94.047 103.873 1.00 70.37 232 PHE A N 1
ATOM 1599 C CA . PHE A 1 232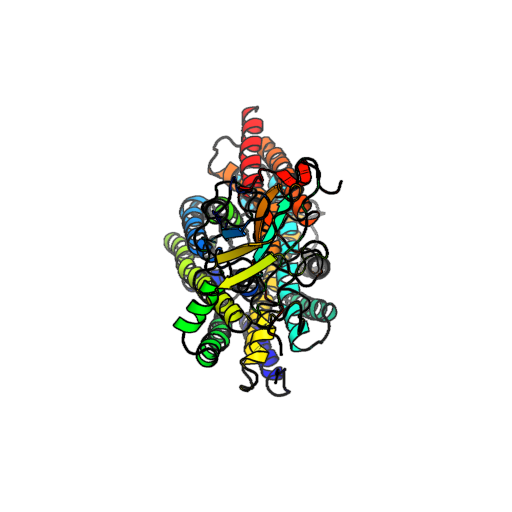 ? 128.162 94.106 104.800 1.00 70.37 232 PHE A CA 1
ATOM 1600 C C . PHE A 1 232 ? 129.258 95.090 104.397 1.00 70.37 232 PHE A C 1
ATOM 1601 O O . PHE A 1 232 ? 130.353 95.039 104.963 1.00 70.37 232 PHE A O 1
ATOM 1609 N N . ASN A 1 233 ? 129.009 95.980 103.447 1.00 68.94 233 ASN A N 1
ATOM 1610 C CA . ASN A 1 233 ? 130.038 96.922 103.013 1.00 68.94 233 ASN A CA 1
ATOM 1611 C C . ASN A 1 233 ? 130.200 98.024 104.052 1.00 68.94 233 ASN A C 1
ATOM 1612 O O . ASN A 1 233 ? 129.261 98.799 104.266 1.00 68.94 233 ASN A O 1
ATOM 1617 N N . PRO A 1 234 ? 131.346 98.133 104.715 1.00 69.31 234 PRO A N 1
ATOM 1618 C CA . PRO A 1 234 ? 131.472 99.036 105.868 1.00 69.31 234 PRO A CA 1
ATOM 1619 C C . PRO A 1 234 ? 131.939 100.442 105.493 1.00 69.31 234 PRO A C 1
ATOM 1620 O O . PRO A 1 234 ? 132.936 100.948 106.012 1.00 69.31 234 PRO A O 1
ATOM 1624 N N . ASN A 1 235 ? 131.218 101.085 104.578 1.00 68.20 235 ASN A N 1
ATOM 1625 C CA . ASN A 1 235 ? 131.473 102.495 104.337 1.00 68.20 235 ASN A CA 1
ATOM 1626 C C . ASN A 1 235 ? 130.159 103.261 104.379 1.00 68.20 235 ASN A C 1
ATOM 1627 O O . ASN A 1 235 ? 129.128 102.754 103.926 1.00 68.20 235 ASN A O 1
ATOM 1632 N N . PRO A 1 236 ? 130.161 104.475 104.934 1.00 67.59 236 PRO A N 1
ATOM 1633 C CA . PRO A 1 236 ? 128.902 105.221 105.067 1.00 67.59 236 PRO A CA 1
ATOM 1634 C C . PRO A 1 236 ? 128.351 105.754 103.760 1.00 67.59 236 PRO A C 1
ATOM 1635 O O . PRO A 1 236 ? 127.175 106.131 103.722 1.00 67.59 236 PRO A O 1
ATOM 1639 N N . LEU A 1 237 ? 129.145 105.795 102.691 1.00 70.03 237 LEU A N 1
ATOM 1640 C CA . LEU A 1 237 ? 128.689 106.419 101.455 1.00 70.03 237 LEU A CA 1
ATOM 1641 C C . LEU A 1 237 ? 127.688 105.560 100.693 1.00 70.03 237 LEU A C 1
ATOM 1642 O O . LEU A 1 237 ? 126.972 106.084 99.834 1.00 70.03 237 LEU A O 1
ATOM 1647 N N . GLN A 1 238 ? 127.621 104.265 100.974 1.00 68.55 238 GLN A N 1
ATOM 1648 C CA . GLN A 1 238 ? 126.594 103.429 100.376 1.00 68.55 238 GLN A CA 1
ATOM 1649 C C . GLN A 1 238 ? 125.260 103.691 101.057 1.00 68.55 238 GLN A C 1
ATOM 1650 O O . GLN A 1 238 ? 125.202 104.006 102.246 1.00 68.55 238 GLN A O 1
ATOM 1656 N N . ARG A 1 239 ? 124.178 103.553 100.293 1.00 56.03 239 ARG A N 1
ATOM 1657 C CA . ARG A 1 239 ? 122.863 103.880 100.832 1.00 56.03 239 ARG A CA 1
ATOM 1658 C C . ARG A 1 239 ? 122.329 102.768 101.724 1.00 56.03 239 ARG A C 1
ATOM 1659 O O . ARG A 1 239 ? 121.903 103.025 102.852 1.00 56.03 239 ARG A O 1
ATOM 1667 N N . HIS A 1 240 ? 122.325 101.533 101.235 1.00 57.64 240 HIS A N 1
ATOM 1668 C CA . HIS A 1 240 ? 121.787 100.395 101.977 1.00 57.64 240 HIS A CA 1
ATOM 1669 C C . HIS A 1 240 ? 122.866 99.331 102.136 1.00 57.64 240 HIS A C 1
ATOM 1670 O O . HIS A 1 240 ? 123.214 98.641 101.174 1.00 57.64 240 HIS A O 1
ATOM 1677 N N . THR A 1 241 ? 123.395 99.203 103.345 1.00 58.68 241 THR A N 1
ATOM 1678 C CA . THR A 1 241 ? 124.273 98.112 103.730 1.00 58.68 241 THR A CA 1
ATOM 1679 C C . THR A 1 241 ? 123.609 97.327 104.851 1.00 58.68 241 THR A C 1
ATOM 1680 O O . THR A 1 241 ? 122.451 97.562 105.199 1.00 58.68 241 THR A O 1
ATOM 1684 N N . PHE A 1 242 ? 124.345 96.377 105.418 1.00 58.16 242 PHE A N 1
ATOM 1685 C CA . PHE A 1 242 ? 123.920 95.804 106.685 1.00 58.16 242 PHE A CA 1
ATOM 1686 C C . PHE A 1 242 ? 124.229 96.749 107.836 1.00 58.16 242 PHE A C 1
ATOM 1687 O O . PHE A 1 242 ? 123.496 96.775 108.829 1.00 58.16 242 PHE A O 1
ATOM 1695 N N . TRP A 1 243 ? 125.293 97.541 107.710 1.00 62.53 243 TRP A N 1
ATOM 1696 C CA . TRP A 1 243 ? 125.723 98.404 108.802 1.00 62.53 243 TRP A CA 1
ATOM 1697 C C . TRP A 1 243 ? 124.922 99.692 108.864 1.00 62.53 243 TRP A C 1
ATOM 1698 O O . TRP A 1 243 ? 124.746 100.250 109.949 1.00 62.53 243 TRP A O 1
ATOM 1709 N N . THR A 1 244 ? 124.454 100.183 107.720 1.00 57.63 244 THR A N 1
ATOM 1710 C CA . THR A 1 244 ? 123.595 101.359 107.706 1.00 57.63 244 THR A CA 1
ATOM 1711 C C . THR A 1 244 ? 122.257 101.072 108.374 1.00 57.63 244 THR A C 1
ATOM 1712 O O . THR A 1 244 ? 121.780 101.867 109.193 1.00 57.63 244 THR A O 1
ATOM 1716 N N . ILE A 1 245 ? 121.670 99.913 108.082 1.00 53.68 245 ILE A N 1
ATOM 1717 C CA . ILE A 1 245 ? 120.366 99.566 108.629 1.00 53.68 245 ILE A CA 1
ATOM 1718 C C . ILE A 1 245 ? 120.466 99.234 110.115 1.00 53.68 245 ILE A C 1
ATOM 1719 O O . ILE A 1 245 ? 119.569 99.575 110.896 1.00 53.68 245 ILE A O 1
ATOM 1724 N N . ILE A 1 246 ? 121.565 98.615 110.544 1.00 58.39 246 ILE A N 1
ATOM 1725 C CA . ILE A 1 246 ? 121.708 98.264 111.953 1.00 58.39 246 ILE A CA 1
ATOM 1726 C C . ILE A 1 246 ? 122.126 99.476 112.778 1.00 58.39 246 ILE A C 1
ATOM 1727 O O . ILE A 1 246 ? 121.455 99.836 113.749 1.00 58.39 246 ILE A O 1
ATOM 1732 N N . ILE A 1 247 ? 123.230 100.128 112.416 1.00 56.69 247 ILE A N 1
ATOM 1733 C CA . ILE A 1 247 ? 123.756 101.208 113.249 1.00 56.69 247 ILE A CA 1
ATOM 1734 C C . ILE A 1 247 ? 122.979 102.497 113.025 1.00 56.69 247 ILE A C 1
ATOM 1735 O O . ILE A 1 247 ? 122.452 103.093 113.970 1.00 56.69 247 ILE A O 1
ATOM 1740 N N . GLY A 1 248 ? 122.909 102.957 111.776 1.00 52.44 248 GLY A N 1
ATOM 1741 C CA . GLY A 1 248 ? 122.226 104.208 111.501 1.00 52.44 248 GLY A CA 1
ATOM 1742 C C . GLY A 1 248 ? 120.721 104.115 111.565 1.00 52.44 248 GLY A C 1
ATOM 1743 O O . GLY A 1 248 ? 120.057 105.088 111.931 1.00 52.44 248 GLY A O 1
ATOM 1744 N N . GLY A 1 249 ? 120.161 102.957 111.222 1.00 55.95 249 GLY A N 1
ATOM 1745 C CA . GLY A 1 249 ? 118.721 102.798 111.285 1.00 55.95 249 GLY A CA 1
ATOM 1746 C C . GLY A 1 249 ? 118.194 102.738 112.700 1.00 55.95 249 GLY A C 1
ATOM 1747 O O . GLY A 1 249 ? 117.035 103.079 112.943 1.00 55.95 249 GLY A O 1
ATOM 1748 N N . THR A 1 250 ? 119.019 102.287 113.647 1.00 53.38 250 THR A N 1
ATOM 1749 C CA . THR A 1 250 ? 118.610 102.307 115.045 1.00 53.38 250 THR A CA 1
ATOM 1750 C C . THR A 1 250 ? 118.535 103.730 115.567 1.00 53.38 250 THR A C 1
ATOM 1751 O O . THR A 1 250 ? 117.579 104.092 116.259 1.00 53.38 250 THR A O 1
ATOM 1755 N N . PHE A 1 251 ? 119.516 104.561 115.215 1.00 57.42 251 PHE A N 1
ATOM 1756 C CA . PHE A 1 251 ? 119.535 105.941 115.684 1.00 57.42 251 PHE A CA 1
ATOM 1757 C C . PHE A 1 251 ? 118.466 106.792 115.016 1.00 57.42 251 PHE A C 1
ATOM 1758 O O . PHE A 1 251 ? 118.139 107.866 115.529 1.00 57.42 251 PHE A O 1
ATOM 1766 N N . THR A 1 252 ? 117.934 106.352 113.877 1.00 55.58 252 THR A N 1
ATOM 1767 C CA . THR A 1 252 ? 116.788 107.022 113.275 1.00 55.58 252 THR A CA 1
ATOM 1768 C C . THR A 1 252 ? 115.509 106.674 114.022 1.00 55.58 252 THR A C 1
ATOM 1769 O O . THR A 1 252 ? 114.745 107.564 114.409 1.00 55.58 252 THR A O 1
ATOM 1773 N N . TRP A 1 253 ? 115.274 105.384 114.261 1.00 55.68 253 TRP A N 1
ATOM 1774 C CA . TRP A 1 253 ? 114.025 104.956 114.872 1.00 55.68 253 TRP A CA 1
ATOM 1775 C C . TRP A 1 253 ? 114.004 105.139 116.381 1.00 55.68 253 TRP A C 1
ATOM 1776 O O . TRP A 1 253 ? 112.919 105.117 116.970 1.00 55.68 253 TRP A O 1
ATOM 1787 N N . THR A 1 254 ? 115.161 105.313 117.026 1.00 57.39 254 THR A N 1
ATOM 1788 C CA . THR A 1 254 ? 115.153 105.669 118.442 1.00 57.39 254 THR A CA 1
ATOM 1789 C C . THR A 1 254 ? 114.647 107.089 118.641 1.00 57.39 254 THR A C 1
ATOM 1790 O O . THR A 1 254 ? 114.047 107.398 119.675 1.00 57.39 254 THR A O 1
ATOM 1794 N N . SER A 1 255 ? 114.836 107.952 117.642 1.00 57.72 255 SER A N 1
ATOM 1795 C CA . SER A 1 255 ? 114.271 109.293 117.654 1.00 57.72 255 SER A CA 1
ATOM 1796 C C . SER A 1 255 ? 112.756 109.310 117.514 1.00 57.72 255 SER A C 1
ATOM 1797 O O . SER A 1 255 ? 112.151 110.374 117.674 1.00 57.72 255 SER A O 1
ATOM 1800 N N . ILE A 1 256 ? 112.133 108.177 117.209 1.00 59.39 256 ILE A N 1
ATOM 1801 C CA . ILE A 1 256 ? 110.696 108.091 117.037 1.00 59.39 256 ILE A CA 1
ATOM 1802 C C . ILE A 1 256 ? 110.036 107.349 118.191 1.00 59.39 256 ILE A C 1
ATOM 1803 O O . ILE A 1 256 ? 109.020 107.801 118.722 1.00 59.39 256 ILE A O 1
ATOM 1808 N N . TYR A 1 257 ? 110.607 106.225 118.607 1.00 62.95 257 TYR A N 1
ATOM 1809 C CA . TYR A 1 257 ? 110.029 105.422 119.673 1.00 62.95 257 TYR A CA 1
ATOM 1810 C C . TYR A 1 257 ? 110.592 105.751 121.045 1.00 62.95 257 TYR A C 1
ATOM 1811 O O . TYR A 1 257 ? 110.172 105.136 122.029 1.00 62.95 257 TYR A O 1
ATOM 1820 N N . GLY A 1 258 ? 111.527 106.691 121.143 1.00 62.12 258 GLY A N 1
ATOM 1821 C CA . GLY A 1 258 ? 112.102 107.006 122.434 1.00 62.12 258 GLY A CA 1
ATOM 1822 C C . GLY A 1 258 ? 111.900 108.421 122.925 1.00 62.12 258 GLY A C 1
ATOM 1823 O O . GLY A 1 258 ? 111.769 108.647 124.129 1.00 62.12 258 GLY A O 1
ATOM 1824 N N . VAL A 1 259 ? 111.879 109.391 122.012 1.00 62.85 259 VAL A N 1
ATOM 1825 C CA . VAL A 1 259 ? 111.840 110.796 122.404 1.00 62.85 259 VAL A CA 1
ATOM 1826 C C . VAL A 1 259 ? 110.710 111.575 121.757 1.00 62.85 259 VAL A C 1
ATOM 1827 O O . VAL A 1 259 ? 110.398 112.686 122.221 1.00 62.85 259 VAL A O 1
ATOM 1831 N N . ASN A 1 260 ? 110.087 111.080 120.691 1.00 65.20 260 ASN A N 1
ATOM 1832 C CA . ASN A 1 260 ? 109.030 111.822 120.017 1.00 65.20 260 ASN A CA 1
ATOM 1833 C C . ASN A 1 260 ? 107.782 111.855 120.888 1.00 65.20 260 ASN A C 1
ATOM 1834 O O . ASN A 1 260 ? 107.317 110.812 121.352 1.00 65.20 260 ASN A O 1
ATOM 1839 N N . GLN A 1 261 ? 107.238 113.062 121.090 1.00 72.61 261 GLN A N 1
ATOM 1840 C CA . GLN A 1 261 ? 106.199 113.294 122.094 1.00 72.61 261 GLN A CA 1
ATOM 1841 C C . GLN A 1 261 ? 104.911 112.543 121.776 1.00 72.61 261 GLN A C 1
ATOM 1842 O O . GLN A 1 261 ? 104.205 112.107 122.693 1.00 72.61 261 GLN A O 1
ATOM 1848 N N . SER A 1 262 ? 104.624 112.317 120.494 1.00 69.80 262 SER A N 1
ATOM 1849 C CA . SER A 1 262 ? 103.434 111.560 120.127 1.00 69.80 262 SER A CA 1
ATOM 1850 C C . SER A 1 262 ? 103.542 110.082 120.481 1.00 69.80 262 SER A C 1
ATOM 1851 O O . SER A 1 262 ? 102.510 109.416 120.605 1.00 69.80 262 SER A O 1
ATOM 1854 N N . GLN A 1 263 ? 104.755 109.552 120.652 1.00 64.55 263 GLN A N 1
ATOM 1855 C CA . GLN A 1 263 ? 104.940 108.139 120.960 1.00 64.55 263 GLN A CA 1
ATOM 1856 C C . GLN A 1 263 ? 105.553 107.895 122.333 1.00 64.55 263 GLN A C 1
ATOM 1857 O O . GLN A 1 263 ? 105.935 106.760 122.627 1.00 64.55 263 GLN A O 1
ATOM 1863 N N . VAL A 1 264 ? 105.669 108.919 123.174 1.00 71.61 264 VAL A N 1
ATOM 1864 C CA . VAL A 1 264 ? 105.981 108.730 124.586 1.00 71.61 264 VAL A CA 1
ATOM 1865 C C . VAL A 1 264 ? 104.788 109.091 125.468 1.00 71.61 264 VAL A C 1
ATOM 1866 O O . VAL A 1 264 ? 104.678 108.560 126.585 1.00 71.61 264 VAL A O 1
ATOM 1870 N N . GLN A 1 265 ? 103.862 109.917 124.972 1.00 80.54 265 GLN A N 1
ATOM 1871 C CA . GLN A 1 265 ? 102.629 110.232 125.689 1.00 80.54 265 GLN A CA 1
ATOM 1872 C C . GLN A 1 265 ? 101.791 108.985 125.954 1.00 80.54 265 GLN A C 1
ATOM 1873 O O . GLN A 1 265 ? 101.190 108.857 127.027 1.00 80.54 265 GLN A O 1
ATOM 1879 N N . ARG A 1 266 ? 101.795 108.027 125.028 1.00 78.99 266 ARG A N 1
ATOM 1880 C CA . ARG A 1 266 ? 101.083 106.774 125.219 1.00 78.99 266 ARG A CA 1
ATOM 1881 C C . ARG A 1 266 ? 101.957 105.682 125.830 1.00 78.99 266 ARG A C 1
ATOM 1882 O O . ARG A 1 266 ? 101.621 104.499 125.723 1.00 78.99 266 ARG A O 1
ATOM 1890 N N . TYR A 1 267 ? 103.069 106.050 126.466 1.00 80.65 267 TYR A N 1
ATOM 1891 C CA . TYR A 1 267 ? 103.772 105.155 127.379 1.00 80.65 267 TYR A CA 1
ATOM 1892 C C . TYR A 1 267 ? 103.513 105.514 128.831 1.00 80.65 267 TYR A C 1
ATOM 1893 O O . TYR A 1 267 ? 103.340 104.625 129.669 1.00 80.65 267 TYR A O 1
ATOM 1902 N N . ILE A 1 268 ? 103.501 106.812 129.137 1.00 92.12 268 ILE A N 1
ATOM 1903 C CA . ILE A 1 268 ? 103.246 107.282 130.491 1.00 92.12 268 ILE A CA 1
ATOM 1904 C C . ILE A 1 268 ? 101.789 107.045 130.870 1.00 92.12 268 ILE A C 1
ATOM 1905 O O . ILE A 1 268 ? 101.478 106.751 132.032 1.00 92.12 268 ILE A O 1
ATOM 1910 N N . SER A 1 269 ? 100.882 107.119 129.892 1.00 99.00 269 SER A N 1
ATOM 1911 C CA . SER A 1 269 ? 99.457 106.940 130.151 1.00 99.00 269 SER A CA 1
ATOM 1912 C C . SER A 1 269 ? 99.102 105.512 130.546 1.00 99.00 269 SER A C 1
ATOM 1913 O O . SER A 1 269 ? 98.037 105.298 131.134 1.00 99.00 269 SER A O 1
ATOM 1916 N N . CYS A 1 270 ? 99.956 104.539 130.239 1.00 101.90 270 CYS A N 1
ATOM 1917 C CA . CYS A 1 270 ? 99.758 103.187 130.741 1.00 101.90 270 CYS A CA 1
ATOM 1918 C C . CYS A 1 270 ? 100.001 103.159 132.246 1.00 101.90 270 CYS A C 1
ATOM 1919 O O . CYS A 1 270 ? 100.815 103.927 132.767 1.00 101.90 270 CYS A O 1
ATOM 1922 N N . LYS A 1 271 ? 99.293 102.271 132.947 1.00 105.31 271 LYS A N 1
ATOM 1923 C CA . LYS A 1 271 ? 99.248 102.358 134.403 1.00 105.31 271 LYS A CA 1
ATOM 1924 C C . LYS A 1 271 ? 100.486 101.747 135.048 1.00 105.31 271 LYS A C 1
ATOM 1925 O O . LYS A 1 271 ? 101.237 102.443 135.741 1.00 105.31 271 LYS A O 1
ATOM 1931 N N . SER A 1 272 ? 100.726 100.459 134.832 1.00 101.93 272 SER A N 1
ATOM 1932 C CA . SER A 1 272 ? 101.838 99.762 135.461 1.00 101.93 272 SER A CA 1
ATOM 1933 C C . SER A 1 272 ? 103.101 99.937 134.628 1.00 101.93 272 SER A C 1
ATOM 1934 O O . SER A 1 272 ? 103.042 99.964 133.395 1.00 101.93 272 SER A O 1
ATOM 1937 N N . ARG A 1 273 ? 104.241 100.066 135.316 1.00 100.24 273 ARG A N 1
ATOM 1938 C CA . ARG A 1 273 ? 105.510 100.286 134.628 1.00 100.24 273 ARG A CA 1
ATOM 1939 C C . ARG A 1 273 ? 105.947 99.053 133.851 1.00 100.24 273 ARG A C 1
ATOM 1940 O O . ARG A 1 273 ? 106.570 99.178 132.791 1.00 100.24 273 ARG A O 1
ATOM 1948 N N . PHE A 1 274 ? 105.643 97.859 134.361 1.00 104.34 274 PHE A N 1
ATOM 1949 C CA . PHE A 1 274 ? 105.953 96.642 133.623 1.00 104.34 274 PHE A CA 1
ATOM 1950 C C . PHE A 1 274 ? 105.074 96.492 132.390 1.00 104.34 274 PHE A C 1
ATOM 1951 O O . PHE A 1 274 ? 105.529 95.965 131.369 1.00 104.34 274 PHE A O 1
ATOM 1959 N N . GLN A 1 275 ? 103.825 96.956 132.463 1.00 101.91 275 GLN A N 1
ATOM 1960 C CA . GLN A 1 275 ? 102.938 96.866 131.310 1.00 101.91 275 GLN A CA 1
ATOM 1961 C C . GLN A 1 275 ? 103.348 97.836 130.210 1.00 101.91 275 GLN A C 1
ATOM 1962 O O . GLN A 1 275 ? 103.329 97.468 129.030 1.00 101.91 275 GLN A O 1
ATOM 1968 N N . ALA A 1 276 ? 103.737 99.063 130.576 1.00 94.96 276 ALA A N 1
ATOM 1969 C CA . ALA A 1 276 ? 104.186 100.041 129.588 1.00 94.96 276 ALA A CA 1
ATOM 1970 C C . ALA A 1 276 ? 105.461 99.595 128.884 1.00 94.96 276 ALA A C 1
ATOM 1971 O O . ALA A 1 276 ? 105.664 99.921 127.710 1.00 94.96 276 ALA A O 1
ATOM 1973 N N . LYS A 1 277 ? 106.325 98.855 129.581 1.00 91.42 277 LYS A N 1
ATOM 1974 C CA . LYS A 1 277 ? 107.453 98.216 128.915 1.00 91.42 277 LYS A CA 1
ATOM 1975 C C . LYS A 1 277 ? 106.980 97.125 127.966 1.00 91.42 277 LYS A C 1
ATOM 1976 O O . LYS A 1 277 ? 107.549 96.946 126.885 1.00 91.42 277 LYS A O 1
ATOM 1982 N N . LEU A 1 278 ? 105.930 96.395 128.350 1.00 92.33 278 LEU A N 1
ATOM 1983 C CA . LEU A 1 278 ? 105.448 95.288 127.530 1.00 92.33 278 LEU A CA 1
ATOM 1984 C C . LEU A 1 278 ? 104.749 95.781 126.270 1.00 92.33 278 LEU A C 1
ATOM 1985 O O . LEU A 1 278 ? 104.787 95.096 125.242 1.00 92.33 278 LEU A O 1
ATOM 1990 N N . SER A 1 279 ? 104.115 96.958 126.330 1.00 87.16 279 SER A N 1
ATOM 1991 C CA . SER A 1 279 ? 103.439 97.510 125.158 1.00 87.16 279 SER A CA 1
ATOM 1992 C C . SER A 1 279 ? 104.435 97.861 124.063 1.00 87.16 279 SER A C 1
ATOM 1993 O O . SER A 1 279 ? 104.126 97.759 122.871 1.00 87.16 279 SER A O 1
ATOM 1996 N N . LEU A 1 280 ? 105.639 98.269 124.453 1.00 80.87 280 LEU A N 1
ATOM 1997 C CA . LEU A 1 280 ? 106.711 98.464 123.493 1.00 80.87 280 LEU A CA 1
ATOM 1998 C C . LEU A 1 280 ? 107.244 97.139 122.958 1.00 80.87 280 LEU A C 1
ATOM 1999 O O . LEU A 1 280 ? 107.869 97.116 121.893 1.00 80.87 280 LEU A O 1
ATOM 2004 N N . TYR A 1 281 ? 107.000 96.033 123.658 1.00 81.74 281 TYR A N 1
ATOM 2005 C CA . TYR A 1 281 ? 107.450 94.727 123.202 1.00 81.74 281 TYR A CA 1
ATOM 2006 C C . TYR A 1 281 ? 106.367 93.931 122.491 1.00 81.74 281 TYR A C 1
ATOM 2007 O O . TYR A 1 281 ? 106.668 92.865 121.947 1.00 81.74 281 TYR A O 1
ATOM 2016 N N . ILE A 1 282 ? 105.127 94.408 122.484 1.00 78.86 282 ILE A N 1
ATOM 2017 C CA . ILE A 1 282 ? 104.064 93.719 121.759 1.00 78.86 282 ILE A CA 1
ATOM 2018 C C . ILE A 1 282 ? 104.005 94.177 120.308 1.00 78.86 282 ILE A C 1
ATOM 2019 O O . ILE A 1 282 ? 103.892 93.354 119.396 1.00 78.86 282 ILE A O 1
ATOM 2024 N N . ASN A 1 283 ? 104.144 95.483 120.059 1.00 74.75 283 ASN A N 1
ATOM 2025 C CA . ASN A 1 283 ? 104.116 95.982 118.689 1.00 74.75 283 ASN A CA 1
ATOM 2026 C C . ASN A 1 283 ? 105.375 95.643 117.903 1.00 74.75 283 ASN A C 1
ATOM 2027 O O . ASN A 1 283 ? 105.387 95.852 116.688 1.00 74.75 283 ASN A O 1
ATOM 2032 N N . LEU A 1 284 ? 106.428 95.152 118.566 1.00 68.64 284 LEU A N 1
ATOM 2033 C CA . LEU A 1 284 ? 107.565 94.577 117.855 1.00 68.64 284 LEU A CA 1
ATOM 2034 C C . LEU A 1 284 ? 107.135 93.398 116.991 1.00 68.64 284 LEU A C 1
ATOM 2035 O O . LEU A 1 284 ? 107.677 93.198 115.898 1.00 68.64 284 LEU A O 1
ATOM 2040 N N . VAL A 1 285 ? 106.151 92.626 117.455 1.00 70.41 285 VAL A N 1
ATOM 2041 C CA . VAL A 1 285 ? 105.511 91.633 116.601 1.00 70.41 285 VAL A CA 1
ATOM 2042 C C . VAL A 1 285 ? 104.724 92.321 115.492 1.00 70.41 285 VAL A C 1
ATOM 2043 O O . VAL A 1 285 ? 104.755 91.894 114.331 1.00 70.41 285 VAL A O 1
ATOM 2047 N N . GLY A 1 286 ? 104.031 93.411 115.825 1.00 68.04 286 GLY A N 1
ATOM 2048 C CA . GLY A 1 286 ? 103.234 94.110 114.830 1.00 68.04 286 GLY A CA 1
ATOM 2049 C C . GLY A 1 286 ? 104.073 94.831 113.792 1.00 68.04 286 GLY A C 1
ATOM 2050 O O . GLY A 1 286 ? 103.705 94.881 112.616 1.00 68.04 286 GLY A O 1
ATOM 2051 N N . LEU A 1 287 ? 105.205 95.405 114.210 1.00 65.67 287 LEU A N 1
ATOM 2052 C CA . LEU A 1 287 ? 106.151 95.955 113.244 1.00 65.67 287 LEU A CA 1
ATOM 2053 C C . LEU A 1 287 ? 106.777 94.868 112.388 1.00 65.67 287 LEU A C 1
ATOM 2054 O O . LEU A 1 287 ? 107.079 95.106 111.215 1.00 65.67 287 LEU A O 1
ATOM 2059 N N . TRP A 1 288 ? 106.975 93.674 112.946 1.00 67.37 288 TRP A N 1
ATOM 2060 C CA . TRP A 1 288 ? 107.449 92.555 112.145 1.00 67.37 288 TRP A CA 1
ATOM 2061 C C . TRP A 1 288 ? 106.374 92.027 111.209 1.00 67.37 288 TRP A C 1
ATOM 2062 O O . TRP A 1 288 ? 106.700 91.358 110.225 1.00 67.37 288 TRP A O 1
ATOM 2073 N N . ALA A 1 289 ? 105.103 92.305 111.493 1.00 66.91 289 ALA A N 1
ATOM 2074 C CA . ALA A 1 289 ? 104.035 91.867 110.608 1.00 66.91 289 ALA A CA 1
ATOM 2075 C C . ALA A 1 289 ? 103.904 92.786 109.402 1.00 66.91 289 ALA A C 1
ATOM 2076 O O . ALA A 1 289 ? 103.826 92.314 108.265 1.00 66.91 289 ALA A O 1
ATOM 2078 N N . ILE A 1 290 ? 103.881 94.102 109.634 1.00 65.37 290 ILE A N 1
ATOM 2079 C CA . ILE A 1 290 ? 103.714 95.055 108.540 1.00 65.37 290 ILE A CA 1
ATOM 2080 C C . ILE A 1 290 ? 104.960 95.091 107.657 1.00 65.37 290 ILE A C 1
ATOM 2081 O O . ILE A 1 290 ? 104.866 95.325 106.447 1.00 65.37 290 ILE A O 1
ATOM 2086 N N . LEU A 1 291 ? 106.133 94.804 108.223 1.00 62.14 291 LEU A N 1
ATOM 2087 C CA . LEU A 1 291 ? 107.338 94.731 107.407 1.00 62.14 291 LEU A CA 1
ATOM 2088 C C . LEU A 1 291 ? 107.330 93.491 106.525 1.00 62.14 291 LEU A C 1
ATOM 2089 O O . LEU A 1 291 ? 107.661 93.569 105.338 1.00 62.14 291 LEU A O 1
ATOM 2094 N N . THR A 1 292 ? 106.933 92.345 107.079 1.00 66.59 292 THR A N 1
ATOM 2095 C CA . THR A 1 292 ? 106.911 91.116 106.294 1.00 66.59 292 THR A CA 1
ATOM 2096 C C . THR A 1 292 ? 105.790 91.137 105.264 1.00 66.59 292 THR A C 1
ATOM 2097 O O . THR A 1 292 ? 105.960 90.650 104.142 1.00 66.59 292 THR A O 1
ATOM 2101 N N . CYS A 1 293 ? 104.645 91.715 105.616 1.00 69.22 293 CYS A N 1
ATOM 2102 C CA . CYS A 1 293 ? 103.525 91.755 104.689 1.00 69.22 293 CYS A CA 1
ATOM 2103 C C . CYS A 1 293 ? 103.634 92.873 103.664 1.00 69.22 293 CYS A C 1
ATOM 2104 O O . CYS A 1 293 ? 102.741 92.999 102.824 1.00 69.22 293 CYS A O 1
ATOM 2107 N N . SER A 1 294 ? 104.682 93.694 103.715 1.00 58.74 294 SER A N 1
ATOM 2108 C CA . SER A 1 294 ? 104.924 94.689 102.680 1.00 58.74 294 SER A CA 1
ATOM 2109 C C . SER A 1 294 ? 106.189 94.435 101.884 1.00 58.74 294 SER A C 1
ATOM 2110 O O . SER A 1 294 ? 106.267 94.861 100.733 1.00 58.74 294 SER A O 1
ATOM 2113 N N . VAL A 1 295 ? 107.183 93.771 102.474 1.00 56.88 295 VAL A N 1
ATOM 2114 C CA . VAL A 1 295 ? 108.304 93.264 101.691 1.00 56.88 295 VAL A CA 1
ATOM 2115 C C . VAL A 1 295 ? 107.818 92.202 100.714 1.00 56.88 295 VAL A C 1
ATOM 2116 O O . VAL A 1 295 ? 108.208 92.190 99.538 1.00 56.88 295 VAL A O 1
ATOM 2120 N N . PHE A 1 296 ? 106.917 91.327 101.169 1.00 66.58 296 PHE A N 1
ATOM 2121 C CA . PHE A 1 296 ? 106.397 90.280 100.297 1.00 66.58 296 PHE A CA 1
ATOM 2122 C C . PHE A 1 296 ? 105.472 90.838 99.224 1.00 66.58 296 PHE A C 1
ATOM 2123 O O . PHE A 1 296 ? 105.338 90.233 98.156 1.00 66.58 296 PHE A O 1
ATOM 2131 N N . CYS A 1 297 ? 104.830 91.979 99.477 1.00 66.25 297 CYS A N 1
ATOM 2132 C CA . CYS A 1 297 ? 104.148 92.670 98.390 1.00 66.25 297 CYS A CA 1
ATOM 2133 C C . CYS A 1 297 ? 105.140 93.269 97.408 1.00 66.25 297 CYS A C 1
ATOM 2134 O O . CYS A 1 297 ? 104.826 93.404 96.222 1.00 66.25 297 CYS A O 1
ATOM 2137 N N . GLY A 1 298 ? 106.335 93.629 97.875 1.00 61.00 298 GLY A N 1
ATOM 2138 C CA . GLY A 1 298 ? 107.342 94.146 96.966 1.00 61.00 298 GLY A CA 1
ATOM 2139 C C . GLY A 1 298 ? 107.917 93.070 96.069 1.00 61.00 298 GLY A C 1
ATOM 2140 O O . GLY A 1 298 ? 108.223 93.322 94.901 1.00 61.00 298 GLY A O 1
ATOM 2141 N N . LEU A 1 299 ? 108.067 91.856 96.594 1.00 63.44 299 LEU A N 1
ATOM 2142 C CA . LEU A 1 299 ? 108.501 90.745 95.759 1.00 63.44 299 LEU A CA 1
ATOM 2143 C C . LEU A 1 299 ? 107.380 90.249 94.857 1.00 63.44 299 LEU A C 1
ATOM 2144 O O . LEU A 1 299 ? 107.650 89.750 93.760 1.00 63.44 299 LEU A O 1
ATOM 2149 N N . ALA A 1 300 ? 106.128 90.372 95.299 1.00 65.74 300 ALA A N 1
ATOM 2150 C CA . ALA A 1 300 ? 105.003 90.094 94.416 1.00 65.74 300 ALA A CA 1
ATOM 2151 C C . ALA A 1 300 ? 104.910 91.118 93.300 1.00 65.74 300 ALA A C 1
ATOM 2152 O O . ALA A 1 300 ? 104.513 90.782 92.180 1.00 65.74 300 ALA A O 1
ATOM 2154 N N . LEU A 1 301 ? 105.277 92.366 93.585 1.00 64.75 301 LEU A N 1
ATOM 2155 C CA . LEU A 1 301 ? 105.208 93.422 92.587 1.00 64.75 301 LEU A CA 1
ATOM 2156 C C . LEU A 1 301 ? 106.291 93.285 91.526 1.00 64.75 301 LEU A C 1
ATOM 2157 O O . LEU A 1 301 ? 106.127 93.813 90.422 1.00 64.75 301 LEU A O 1
ATOM 2162 N N . TYR A 1 302 ? 107.383 92.577 91.820 1.00 69.08 302 TYR A N 1
ATOM 2163 C CA . TYR A 1 302 ? 108.413 92.396 90.804 1.00 69.08 302 TYR A CA 1
ATOM 2164 C C . TYR A 1 302 ? 108.093 91.235 89.877 1.00 69.08 302 TYR A C 1
ATOM 2165 O O . TYR A 1 302 ? 108.286 91.341 88.661 1.00 69.08 302 TYR A O 1
ATOM 2174 N N . SER A 1 303 ? 107.612 90.121 90.432 1.00 76.74 303 SER A N 1
ATOM 2175 C CA . SER A 1 303 ? 107.325 88.940 89.627 1.00 76.74 303 SER A CA 1
ATOM 2176 C C . SER A 1 303 ? 106.146 89.149 88.693 1.00 76.74 303 SER A C 1
ATOM 2177 O O . SER A 1 303 ? 106.051 88.462 87.673 1.00 76.74 303 SER A O 1
ATOM 2180 N N . ARG A 1 304 ? 105.248 90.075 89.018 1.00 77.69 304 ARG A N 1
ATOM 2181 C CA . ARG A 1 304 ? 104.200 90.449 88.082 1.00 77.69 304 ARG A CA 1
ATOM 2182 C C . ARG A 1 304 ? 104.743 91.305 86.945 1.00 77.69 304 ARG A C 1
ATOM 2183 O O . ARG A 1 304 ? 104.254 91.209 85.815 1.00 77.69 304 ARG A O 1
ATOM 2191 N N . TYR A 1 305 ? 105.770 92.109 87.207 1.00 78.45 305 TYR A N 1
ATOM 2192 C CA . TYR A 1 305 ? 106.228 93.117 86.261 1.00 78.45 305 TYR A CA 1
ATOM 2193 C C . TYR A 1 305 ? 107.716 92.993 85.983 1.00 78.45 305 TYR A C 1
ATOM 2194 O O . TYR A 1 305 ? 108.421 93.996 85.858 1.00 78.45 305 TYR A O 1
ATOM 2203 N N . HIS A 1 306 ? 108.228 91.771 85.870 1.00 81.59 306 HIS A N 1
ATOM 2204 C CA . HIS A 1 306 ? 109.616 91.581 85.472 1.00 81.59 306 HIS A CA 1
ATOM 2205 C C . HIS A 1 306 ? 109.785 91.526 83.960 1.00 81.59 306 HIS A C 1
ATOM 2206 O O . HIS A 1 306 ? 110.864 91.166 83.481 1.00 81.59 306 HIS A O 1
ATOM 2213 N N . ASP A 1 307 ? 108.746 91.863 83.207 1.00 90.13 307 ASP A N 1
ATOM 2214 C CA . ASP A 1 307 ? 108.788 91.970 81.756 1.00 90.13 307 ASP A CA 1
ATOM 2215 C C . ASP A 1 307 ? 108.458 93.368 81.266 1.00 90.13 307 ASP A C 1
ATOM 2216 O O . ASP A 1 307 ? 109.138 93.885 80.377 1.00 90.13 307 ASP A O 1
ATOM 2221 N N . CYS A 1 308 ? 107.425 93.989 81.829 1.00 91.55 308 CYS A N 1
ATOM 2222 C CA . CYS A 1 308 ? 107.030 95.357 81.509 1.00 91.55 308 CYS A CA 1
ATOM 2223 C C . CYS A 1 308 ? 106.746 96.044 82.836 1.00 91.55 308 CYS A C 1
ATOM 2224 O O . CYS A 1 308 ? 105.692 95.821 83.437 1.00 91.55 308 CYS A O 1
ATOM 2227 N N . ASP A 1 309 ? 107.688 96.859 83.297 1.00 83.55 309 ASP A N 1
ATOM 2228 C CA . ASP A 1 309 ? 107.474 97.619 84.514 1.00 83.55 309 ASP A CA 1
ATOM 2229 C C . ASP A 1 309 ? 106.421 98.697 84.276 1.00 83.55 309 ASP A C 1
ATOM 2230 O O . ASP A 1 309 ? 106.179 99.098 83.136 1.00 83.55 309 ASP A O 1
ATOM 2235 N N . PRO A 1 310 ? 105.736 99.144 85.327 1.00 80.80 310 PRO A N 1
ATOM 2236 C CA . PRO A 1 310 ? 104.808 100.266 85.154 1.00 80.80 310 PRO A CA 1
ATOM 2237 C C . PRO A 1 310 ? 105.499 101.605 84.986 1.00 80.80 310 PRO A C 1
ATOM 2238 O O . PRO A 1 310 ? 104.874 102.534 84.468 1.00 80.80 310 PRO A O 1
ATOM 2242 N N . TRP A 1 311 ? 106.758 101.743 85.393 1.00 76.16 311 TRP A N 1
ATOM 2243 C CA . TRP A 1 311 ? 107.563 102.827 84.855 1.00 76.16 311 TRP A CA 1
ATOM 2244 C C . TRP A 1 311 ? 107.947 102.539 83.410 1.00 76.16 311 TRP A C 1
ATOM 2245 O O . TRP A 1 311 ? 107.745 101.442 82.887 1.00 76.16 311 TRP A O 1
ATOM 2256 N N . THR A 1 312 ? 108.450 103.581 82.736 1.00 83.91 312 THR A N 1
ATOM 2257 C CA . THR A 1 312 ? 109.113 103.553 81.424 1.00 83.91 312 THR A CA 1
ATOM 2258 C C . THR A 1 312 ? 108.217 103.140 80.254 1.00 83.91 312 THR A C 1
ATOM 2259 O O . THR A 1 312 ? 108.629 103.253 79.095 1.00 83.91 312 THR A O 1
ATOM 2263 N N . ALA A 1 313 ? 107.059 102.599 80.604 1.00 87.99 313 ALA A N 1
ATOM 2264 C CA . ALA A 1 313 ? 106.040 102.105 79.687 1.00 87.99 313 ALA A CA 1
ATOM 2265 C C . ALA A 1 313 ? 104.827 101.859 80.576 1.00 87.99 313 ALA A C 1
ATOM 2266 O O . ALA A 1 313 ? 104.993 101.420 81.721 1.00 87.99 313 ALA A O 1
ATOM 2268 N N . LYS A 1 314 ? 103.616 102.178 80.084 1.00 87.35 314 LYS A N 1
ATOM 2269 C CA . LYS A 1 314 ? 102.359 102.067 80.866 1.00 87.35 314 LYS A CA 1
ATOM 2270 C C . LYS A 1 314 ? 102.580 102.840 82.159 1.00 87.35 314 LYS A C 1
ATOM 2271 O O . LYS A 1 314 ? 102.340 102.342 83.250 1.00 87.35 314 LYS A O 1
ATOM 2277 N N . LYS A 1 315 ? 103.001 104.086 82.004 1.00 83.49 315 LYS A N 1
ATOM 2278 C CA . LYS A 1 315 ? 103.456 104.898 83.104 1.00 83.49 315 LYS A CA 1
ATOM 2279 C C . LYS A 1 315 ? 102.554 105.267 84.256 1.00 83.49 315 LYS A C 1
ATOM 2280 O O . LYS A 1 315 ? 101.338 105.360 84.153 1.00 83.49 315 LYS A O 1
ATOM 2286 N N . VAL A 1 316 ? 103.234 105.378 85.384 1.00 75.49 316 VAL A N 1
ATOM 2287 C CA . VAL A 1 316 ? 102.718 105.824 86.652 1.00 75.49 316 VAL A CA 1
ATOM 2288 C C . VAL A 1 316 ? 103.737 106.918 86.947 1.00 75.49 316 VAL A C 1
ATOM 2289 O O . VAL A 1 316 ? 104.945 106.693 86.881 1.00 75.49 316 VAL A O 1
ATOM 2293 N N . SER A 1 317 ? 103.239 108.106 87.247 1.00 78.98 317 SER A N 1
ATOM 2294 C CA . SER A 1 317 ? 104.057 109.292 87.469 1.00 78.98 317 SER A CA 1
ATOM 2295 C C . SER A 1 317 ? 105.176 109.020 88.466 1.00 78.98 317 SER A C 1
ATOM 2296 O O . SER A 1 317 ? 106.361 109.090 88.125 1.00 78.98 317 SER A O 1
ATOM 2299 N N . ALA A 1 318 ? 104.825 108.705 89.652 1.00 77.18 318 ALA A N 1
ATOM 2300 C CA . ALA A 1 318 ? 105.646 108.547 90.834 1.00 77.18 318 ALA A CA 1
ATOM 2301 C C . ALA A 1 318 ? 106.060 107.093 91.021 1.00 77.18 318 ALA A C 1
ATOM 2302 O O . ALA A 1 318 ? 105.420 106.189 90.479 1.00 77.18 318 ALA A O 1
ATOM 2304 N N . PRO A 1 319 ? 107.134 106.811 91.767 1.00 71.42 319 PRO A N 1
ATOM 2305 C CA . PRO A 1 319 ? 107.387 105.420 92.159 1.00 71.42 319 PRO A CA 1
ATOM 2306 C C . PRO A 1 319 ? 106.365 104.881 93.133 1.00 71.42 319 PRO A C 1
ATOM 2307 O O . PRO A 1 319 ? 106.144 103.670 93.155 1.00 71.42 319 PRO A O 1
ATOM 2311 N N . ASP A 1 320 ? 105.706 105.735 93.910 1.00 75.22 320 ASP A N 1
ATOM 2312 C CA . ASP A 1 320 ? 104.732 105.288 94.898 1.00 75.22 320 ASP A CA 1
ATOM 2313 C C . ASP A 1 320 ? 103.368 104.984 94.298 1.00 75.22 320 ASP A C 1
ATOM 2314 O O . ASP A 1 320 ? 102.429 104.690 95.042 1.00 75.22 320 ASP A O 1
ATOM 2319 N N . GLN A 1 321 ? 103.236 105.048 92.978 1.00 75.15 321 GLN A N 1
ATOM 2320 C CA . GLN A 1 321 ? 102.052 104.573 92.288 1.00 75.15 321 GLN A CA 1
ATOM 2321 C C . GLN A 1 321 ? 102.258 103.176 91.735 1.00 75.15 321 GLN A C 1
ATOM 2322 O O . GLN A 1 321 ? 101.743 102.854 90.661 1.00 75.15 321 GLN A O 1
ATOM 2328 N N . LEU A 1 322 ? 103.029 102.350 92.439 1.00 70.49 322 LEU A N 1
ATOM 2329 C CA . LEU A 1 322 ? 103.282 100.989 91.995 1.00 70.49 322 LEU A CA 1
ATOM 2330 C C . LEU A 1 322 ? 102.418 99.988 92.739 1.00 70.49 322 LEU A C 1
ATOM 2331 O O . LEU A 1 322 ? 102.139 98.907 92.212 1.00 70.49 322 LEU A O 1
ATOM 2336 N N . MET A 1 323 ? 101.992 100.319 93.951 1.00 74.18 323 MET A N 1
ATOM 2337 C CA . MET A 1 323 ? 101.023 99.489 94.655 1.00 74.18 323 MET A CA 1
ATOM 2338 C C . MET A 1 323 ? 99.582 99.702 94.178 1.00 74.18 323 MET A C 1
ATOM 2339 O O . MET A 1 323 ? 98.904 98.696 93.940 1.00 74.18 323 MET A O 1
ATOM 2344 N N . PRO A 1 324 ? 99.045 100.927 94.012 1.00 74.03 324 PRO A N 1
ATOM 2345 C CA . PRO A 1 324 ? 97.679 101.021 93.479 1.00 74.03 324 PRO A CA 1
ATOM 2346 C C . PRO A 1 324 ? 97.567 100.682 92.007 1.00 74.03 324 PRO A C 1
ATOM 2347 O O . PRO A 1 324 ? 96.450 100.438 91.540 1.00 74.03 324 PRO A O 1
ATOM 2351 N N . TYR A 1 325 ? 98.667 100.658 91.259 1.00 73.01 325 TYR A N 1
ATOM 2352 C CA . TYR A 1 325 ? 98.596 100.144 89.900 1.00 73.01 325 TYR A CA 1
ATOM 2353 C C . TYR A 1 325 ? 98.505 98.629 89.884 1.00 73.01 325 TYR A C 1
ATOM 2354 O O . TYR A 1 325 ? 97.923 98.058 88.958 1.00 73.01 325 TYR A O 1
ATOM 2363 N N . LEU A 1 326 ? 99.077 97.965 90.887 1.00 76.75 326 LEU A N 1
ATOM 2364 C CA . LEU A 1 326 ? 98.998 96.510 90.952 1.00 76.75 326 LEU A CA 1
ATOM 2365 C C . LEU A 1 326 ? 97.595 96.052 91.324 1.00 76.75 326 LEU A C 1
ATOM 2366 O O . LEU A 1 326 ? 97.108 95.040 90.807 1.00 76.75 326 LEU A O 1
ATOM 2371 N N . VAL A 1 327 ? 96.931 96.799 92.208 1.00 78.89 327 VAL A N 1
ATOM 2372 C CA . VAL A 1 327 ? 95.659 96.365 92.776 1.00 78.89 327 VAL A CA 1
ATOM 2373 C C . VAL A 1 327 ? 94.551 96.397 91.731 1.00 78.89 327 VAL A C 1
ATOM 2374 O O . VAL A 1 327 ? 93.773 95.444 91.610 1.00 78.89 327 VAL A O 1
ATOM 2378 N N . LEU A 1 328 ? 94.485 97.458 90.925 1.00 82.84 328 LEU A N 1
ATOM 2379 C CA . LEU A 1 328 ? 93.523 97.461 89.830 1.00 82.84 328 LEU A CA 1
ATOM 2380 C C . LEU A 1 328 ? 93.921 96.540 88.685 1.00 82.84 328 LEU A C 1
ATOM 2381 O O . LEU A 1 328 ? 93.096 96.289 87.803 1.00 82.84 328 LEU A O 1
ATOM 2386 N N . ASP A 1 329 ? 95.156 96.042 88.668 1.00 83.56 329 ASP A N 1
ATOM 2387 C CA . ASP A 1 329 ? 95.582 95.053 87.689 1.00 83.56 329 ASP A CA 1
ATOM 2388 C C . ASP A 1 329 ? 95.291 93.629 88.129 1.00 83.56 329 ASP A C 1
ATOM 2389 O O . ASP A 1 329 ? 95.027 92.769 87.284 1.00 83.56 329 ASP A O 1
ATOM 2394 N N . ILE A 1 330 ? 95.315 93.368 89.431 1.00 84.21 330 ILE A N 1
ATOM 2395 C CA . ILE A 1 330 ? 95.093 92.034 89.964 1.00 84.21 330 ILE A CA 1
ATOM 2396 C C . ILE A 1 330 ? 93.643 91.829 90.388 1.00 84.21 330 ILE A C 1
ATOM 2397 O O . ILE A 1 330 ? 93.034 90.813 90.052 1.00 84.21 330 ILE A O 1
ATOM 2402 N N . LEU A 1 331 ? 93.054 92.803 91.084 1.00 88.17 331 LEU A N 1
ATOM 2403 C CA . LEU A 1 331 ? 91.671 92.713 91.535 1.00 88.17 331 LEU A CA 1
ATOM 2404 C C . LEU A 1 331 ? 90.693 93.366 90.568 1.00 88.17 331 LEU A C 1
ATOM 2405 O O . LEU A 1 331 ? 89.679 93.925 91.004 1.00 88.17 331 LEU A O 1
ATOM 2410 N N . GLN A 1 332 ? 90.978 93.327 89.264 1.00 94.41 332 GLN A N 1
ATOM 2411 C CA . GLN A 1 332 ? 90.085 93.946 88.291 1.00 94.41 332 GLN A CA 1
ATOM 2412 C C . GLN A 1 332 ? 88.801 93.144 88.124 1.00 94.41 332 GLN A C 1
ATOM 2413 O O . GLN A 1 332 ? 87.717 93.720 87.981 1.00 94.41 332 GLN A O 1
ATOM 2419 N N . ASP A 1 333 ? 88.902 91.817 88.142 1.00 101.83 333 ASP A N 1
ATOM 2420 C CA . ASP A 1 333 ? 87.737 90.953 88.024 1.00 101.83 333 ASP A CA 1
ATOM 2421 C C . ASP A 1 333 ? 86.973 90.788 89.332 1.00 101.83 333 ASP A C 1
ATOM 2422 O O . ASP A 1 333 ? 85.874 90.224 89.321 1.00 101.83 333 ASP A O 1
ATOM 2427 N N . TYR A 1 334 ? 87.527 91.254 90.450 1.00 99.13 334 TYR A N 1
ATOM 2428 C CA . TYR A 1 334 ? 86.833 91.236 91.728 1.00 99.13 334 TYR A CA 1
ATOM 2429 C C . TYR A 1 334 ? 86.346 92.641 92.033 1.00 99.13 334 TYR A C 1
ATOM 2430 O O . TYR A 1 334 ? 87.154 93.480 92.447 1.00 99.13 334 TYR A O 1
ATOM 2439 N N . PRO A 1 335 ? 85.069 92.956 91.854 1.00 101.68 335 PRO A N 1
ATOM 2440 C CA . PRO A 1 335 ? 84.587 94.280 92.252 1.00 101.68 335 PRO A CA 1
ATOM 2441 C C . PRO A 1 335 ? 84.433 94.373 93.760 1.00 101.68 335 PRO A C 1
ATOM 2442 O O . PRO A 1 335 ? 84.118 93.396 94.443 1.00 101.68 335 PRO A O 1
ATOM 2446 N N . GLY A 1 336 ? 84.674 95.573 94.278 1.00 101.25 336 GLY A N 1
ATOM 2447 C CA . GLY A 1 336 ? 84.571 95.802 95.706 1.00 101.25 336 GLY A CA 1
ATOM 2448 C C . GLY A 1 336 ? 85.913 95.852 96.405 1.00 101.25 336 GLY A C 1
ATOM 2449 O O . GLY A 1 336 ? 86.125 96.672 97.303 1.00 101.25 336 GLY A O 1
ATOM 2450 N N . LEU A 1 337 ? 86.825 94.975 96.000 1.00 92.21 337 LEU A N 1
ATOM 2451 C CA . LEU A 1 337 ? 88.136 94.822 96.630 1.00 92.21 337 LEU A CA 1
ATOM 2452 C C . LEU A 1 337 ? 89.190 95.883 96.285 1.00 92.21 337 LEU A C 1
ATOM 2453 O O . LEU A 1 337 ? 89.973 96.224 97.180 1.00 92.21 337 LEU A O 1
ATOM 2458 N N . PRO A 1 338 ? 89.309 96.412 95.049 1.00 90.27 338 PRO A N 1
ATOM 2459 C CA . PRO A 1 338 ? 90.273 97.509 94.843 1.00 90.27 338 PRO A CA 1
ATOM 2460 C C . PRO A 1 338 ? 89.918 98.797 95.555 1.00 90.27 338 PRO A C 1
ATOM 2461 O O . PRO A 1 338 ? 90.805 99.635 95.751 1.00 90.27 338 PRO A O 1
ATOM 2465 N N . GLY A 1 339 ? 88.660 98.992 95.947 1.00 94.29 339 GLY A N 1
ATOM 2466 C CA . GLY A 1 339 ? 88.352 100.098 96.830 1.00 94.29 339 GLY A CA 1
ATOM 2467 C C . GLY A 1 339 ? 88.846 99.892 98.244 1.00 94.29 339 GLY A C 1
ATOM 2468 O O . GLY A 1 339 ? 89.019 100.869 98.979 1.00 94.29 339 GLY A O 1
ATOM 2469 N N . LEU A 1 340 ? 89.079 98.641 98.642 1.00 85.05 340 LEU A N 1
ATOM 2470 C CA . LEU A 1 340 ? 89.571 98.374 99.985 1.00 85.05 340 LEU A CA 1
ATOM 2471 C C . LEU A 1 340 ? 91.044 98.733 100.124 1.00 85.05 340 LEU A C 1
ATOM 2472 O O . LEU A 1 340 ? 91.487 99.108 101.216 1.00 85.05 340 LEU A O 1
ATOM 2477 N N . PHE A 1 341 ? 91.818 98.640 99.040 1.00 84.57 341 PHE A N 1
ATOM 2478 C CA . PHE A 1 341 ? 93.232 98.986 99.136 1.00 84.57 341 PHE A CA 1
ATOM 2479 C C . PHE A 1 341 ? 93.432 100.492 99.203 1.00 84.57 341 PHE A C 1
ATOM 2480 O O . PHE A 1 341 ? 94.361 100.969 99.863 1.00 84.57 341 PHE A O 1
ATOM 2488 N N . VAL A 1 342 ? 92.589 101.260 98.514 1.00 84.44 342 VAL A N 1
ATOM 2489 C CA . VAL A 1 342 ? 92.672 102.711 98.627 1.00 84.44 342 VAL A CA 1
ATOM 2490 C C . VAL A 1 342 ? 92.100 103.157 99.969 1.00 84.44 342 VAL A C 1
ATOM 2491 O O . VAL A 1 342 ? 92.426 104.235 100.481 1.00 84.44 342 VAL A O 1
ATOM 2495 N N . ALA A 1 343 ? 91.280 102.306 100.587 1.00 88.86 343 ALA A N 1
ATOM 2496 C CA . ALA A 1 343 ? 90.759 102.609 101.913 1.00 88.86 343 ALA A CA 1
ATOM 2497 C C . ALA A 1 343 ? 91.839 102.489 102.981 1.00 88.86 343 ALA A C 1
ATOM 2498 O O . ALA A 1 343 ? 91.951 103.362 103.848 1.00 88.86 343 ALA A O 1
ATOM 2500 N N . CYS A 1 344 ? 92.654 101.426 102.934 1.00 89.82 344 CYS A N 1
ATOM 2501 C CA . CYS A 1 344 ? 93.626 101.212 104.007 1.00 89.82 344 CYS A CA 1
ATOM 2502 C C . CYS A 1 344 ? 94.813 102.157 103.878 1.00 89.82 344 CYS A C 1
ATOM 2503 O O . CYS A 1 344 ? 95.530 102.399 104.855 1.00 89.82 344 CYS A O 1
ATOM 2506 N N . ALA A 1 345 ? 95.041 102.697 102.682 1.00 81.66 345 ALA A N 1
ATOM 2507 C CA . ALA A 1 345 ? 95.975 103.807 102.557 1.00 81.66 345 ALA A CA 1
ATOM 2508 C C . ALA A 1 345 ? 95.386 105.073 103.162 1.00 81.66 345 ALA A C 1
ATOM 2509 O O . ALA A 1 345 ? 96.086 105.830 103.843 1.00 81.66 345 ALA A O 1
ATOM 2511 N N . TYR A 1 346 ? 94.094 105.314 102.936 1.00 87.45 346 TYR A N 1
ATOM 2512 C CA . TYR A 1 346 ? 93.424 106.480 103.497 1.00 87.45 346 TYR A CA 1
ATOM 2513 C C . TYR A 1 346 ? 93.021 106.315 104.953 1.00 87.45 346 TYR A C 1
ATOM 2514 O O . TYR A 1 346 ? 92.721 107.322 105.602 1.00 87.45 346 TYR A O 1
ATOM 2523 N N . SER A 1 347 ? 92.973 105.086 105.472 1.00 94.28 347 SER A N 1
ATOM 2524 C CA . SER A 1 347 ? 92.508 104.886 106.840 1.00 94.28 347 SER A CA 1
ATOM 2525 C C . SER A 1 347 ? 93.500 105.409 107.865 1.00 94.28 347 SER A C 1
ATOM 2526 O O . SER A 1 347 ? 93.087 105.894 108.924 1.00 94.28 347 SER A O 1
ATOM 2529 N N . GLY A 1 348 ? 94.797 105.334 107.564 1.00 98.14 348 GLY A N 1
ATOM 2530 C CA . GLY A 1 348 ? 95.797 105.773 108.518 1.00 98.14 348 GLY A CA 1
ATOM 2531 C C . GLY A 1 348 ? 95.845 107.275 108.703 1.00 98.14 348 GLY A C 1
ATOM 2532 O O . GLY A 1 348 ? 96.200 107.755 109.782 1.00 98.14 348 GLY A O 1
ATOM 2533 N N . THR A 1 349 ? 95.468 108.035 107.675 1.00 94.44 349 THR A N 1
ATOM 2534 C CA . THR A 1 349 ? 95.691 109.476 107.703 1.00 94.44 349 THR A CA 1
ATOM 2535 C C . THR A 1 349 ? 94.684 110.204 108.585 1.00 94.44 349 THR A C 1
ATOM 2536 O O . THR A 1 349 ? 95.043 111.187 109.241 1.00 94.44 349 THR A O 1
ATOM 2540 N N . LEU A 1 350 ? 93.427 109.750 108.614 1.00 100.69 350 LEU A N 1
ATOM 2541 C CA . LEU A 1 350 ? 92.407 110.447 109.395 1.00 100.69 350 LEU A CA 1
ATOM 2542 C C . LEU A 1 350 ? 92.640 110.327 110.897 1.00 100.69 350 LEU A C 1
ATOM 2543 O O . LEU A 1 350 ? 92.201 111.201 111.652 1.00 100.69 350 LEU A O 1
ATOM 2548 N N . SER A 1 351 ? 93.332 109.281 111.344 1.00 102.00 351 SER A N 1
ATOM 2549 C CA . SER A 1 351 ? 93.727 109.211 112.744 1.00 102.00 351 SER A CA 1
ATOM 2550 C C . SER A 1 351 ? 95.050 109.925 112.983 1.00 102.00 351 SER A C 1
ATOM 2551 O O . SER A 1 351 ? 95.252 110.517 114.047 1.00 102.00 351 SER A O 1
ATOM 2554 N N . THR A 1 352 ? 95.961 109.876 112.009 1.00 99.78 352 THR A N 1
ATOM 2555 C CA . THR A 1 352 ? 97.289 110.451 112.198 1.00 99.78 352 THR A CA 1
ATOM 2556 C C . THR A 1 352 ? 97.252 111.973 112.153 1.00 99.78 352 THR A C 1
ATOM 2557 O O . THR A 1 352 ? 97.657 112.633 113.113 1.00 99.78 352 THR A O 1
ATOM 2561 N N . VAL A 1 353 ? 96.737 112.534 111.052 1.00 96.24 353 VAL A N 1
ATOM 2562 C CA . VAL A 1 353 ? 96.874 113.962 110.762 1.00 96.24 353 VAL A CA 1
ATOM 2563 C C . VAL A 1 353 ? 96.085 114.807 111.759 1.00 96.24 353 VAL A C 1
ATOM 2564 O O . VAL A 1 353 ? 96.550 115.867 112.197 1.00 96.24 353 VAL A O 1
ATOM 2568 N N . SER A 1 354 ? 94.897 114.342 112.156 1.00 107.55 354 SER A N 1
ATOM 2569 C CA . SER A 1 354 ? 94.114 115.064 113.156 1.00 107.55 354 SER A CA 1
ATOM 2570 C C . SER A 1 354 ? 94.786 115.022 114.523 1.00 107.55 354 SER A C 1
ATOM 2571 O O . SER A 1 354 ? 94.768 116.015 115.259 1.00 107.55 354 SER A O 1
ATOM 2574 N N . SER A 1 355 ? 95.385 113.884 114.879 1.00 106.10 355 SER A N 1
ATOM 2575 C CA . SER A 1 355 ? 96.208 113.833 116.081 1.00 106.10 355 SER A CA 1
ATOM 2576 C C . SER A 1 355 ? 97.512 114.590 115.891 1.00 106.10 355 SER A C 1
ATOM 2577 O O . SER A 1 355 ? 98.073 115.107 116.862 1.00 106.10 355 SER A O 1
ATOM 2580 N N . SER A 1 356 ? 98.011 114.656 114.654 1.00 101.58 356 SER A N 1
ATOM 2581 C CA . SER A 1 356 ? 99.226 115.413 114.374 1.00 101.58 356 SER A CA 1
ATOM 2582 C C . SER A 1 356 ? 98.985 116.908 114.521 1.00 101.58 356 SER A C 1
ATOM 2583 O O . SER A 1 356 ? 99.860 117.638 114.996 1.00 101.58 356 SER A O 1
ATOM 2586 N N . ILE A 1 357 ? 97.801 117.377 114.129 1.00 111.43 357 ILE A N 1
ATOM 2587 C CA . ILE A 1 357 ? 97.483 118.795 114.253 1.00 111.43 357 ILE A CA 1
ATOM 2588 C C . ILE A 1 357 ? 97.184 119.154 115.705 1.00 111.43 357 ILE A C 1
ATOM 2589 O O . ILE A 1 357 ? 97.668 120.172 116.216 1.00 111.43 357 ILE A O 1
ATOM 2594 N N . ASN A 1 358 ? 96.422 118.309 116.407 1.00 116.50 358 ASN A N 1
ATOM 2595 C CA . ASN A 1 358 ? 96.111 118.575 117.808 1.00 116.50 358 ASN A CA 1
ATOM 2596 C C . ASN A 1 358 ? 97.319 118.411 118.720 1.00 116.50 358 ASN A C 1
ATOM 2597 O O . ASN A 1 358 ? 97.325 118.973 119.820 1.00 116.50 358 ASN A O 1
ATOM 2602 N N . ALA A 1 359 ? 98.335 117.657 118.299 1.00 111.20 359 ALA A N 1
ATOM 2603 C CA . ALA A 1 359 ? 99.600 117.684 119.023 1.00 111.20 359 ALA A CA 1
ATOM 2604 C C . ALA A 1 359 ? 100.300 119.019 118.828 1.00 111.20 359 ALA A C 1
ATOM 2605 O O . ALA A 1 359 ? 100.943 119.531 119.748 1.00 111.20 359 ALA A O 1
ATOM 2607 N N . LEU A 1 360 ? 100.179 119.601 117.637 1.00 112.49 360 LEU A N 1
ATOM 2608 C CA . LEU A 1 360 ? 100.740 120.919 117.379 1.00 112.49 360 LEU A CA 1
ATOM 2609 C C . LEU A 1 360 ? 99.901 122.039 117.971 1.00 112.49 360 LEU A C 1
ATOM 2610 O O . LEU A 1 360 ? 100.409 123.151 118.136 1.00 112.49 360 LEU A O 1
ATOM 2615 N N . ALA A 1 361 ? 98.632 121.778 118.282 1.00 121.51 361 ALA A N 1
ATOM 2616 C CA . ALA A 1 361 ? 97.752 122.839 118.757 1.00 121.51 361 ALA A CA 1
ATOM 2617 C C . ALA A 1 361 ? 97.965 123.127 120.238 1.00 121.51 361 ALA A C 1
ATOM 2618 O O . ALA A 1 361 ? 98.236 124.270 120.621 1.00 121.51 361 ALA A O 1
ATOM 2620 N N . ALA A 1 362 ? 97.841 122.101 121.085 1.00 125.15 362 ALA A N 1
ATOM 2621 C CA . ALA A 1 362 ? 97.894 122.313 122.528 1.00 125.15 362 ALA A CA 1
ATOM 2622 C C . ALA A 1 362 ? 99.302 122.632 123.010 1.00 125.15 362 ALA A C 1
ATOM 2623 O O . ALA A 1 362 ? 99.464 123.289 124.045 1.00 125.15 362 ALA A O 1
ATOM 2625 N N . VAL A 1 363 ? 100.326 122.178 122.286 1.00 122.99 363 VAL A N 1
ATOM 2626 C CA . VAL A 1 363 ? 101.699 122.499 122.659 1.00 122.99 363 VAL A CA 1
ATOM 2627 C C . VAL A 1 363 ? 102.009 123.958 122.345 1.00 122.99 363 VAL A C 1
ATOM 2628 O O . VAL A 1 363 ? 102.668 124.649 123.134 1.00 122.99 363 VAL A O 1
ATOM 2632 N N . THR A 1 364 ? 101.498 124.464 121.218 1.00 127.22 364 THR A N 1
ATOM 2633 C CA . THR A 1 364 ? 101.768 125.846 120.827 1.00 127.22 364 THR A CA 1
ATOM 2634 C C . THR A 1 364 ? 101.074 126.839 121.754 1.00 127.22 364 THR A C 1
ATOM 2635 O O . THR A 1 364 ? 101.680 127.834 122.166 1.00 127.22 364 THR A O 1
ATOM 2639 N N . VAL A 1 365 ? 99.816 126.577 122.113 1.00 131.28 365 VAL A N 1
ATOM 2640 C CA . VAL A 1 365 ? 99.110 127.487 123.010 1.00 131.28 365 VAL A CA 1
ATOM 2641 C C . VAL A 1 365 ? 99.587 127.357 124.453 1.00 131.28 365 VAL A C 1
ATOM 2642 O O . VAL A 1 365 ? 99.373 128.278 125.250 1.00 131.28 365 VAL A O 1
ATOM 2646 N N . GLU A 1 366 ? 100.229 126.244 124.816 1.00 129.57 366 GLU A N 1
ATOM 2647 C CA . GLU A 1 366 ? 100.937 126.182 126.087 1.00 129.57 366 GLU A CA 1
ATOM 2648 C C . GLU A 1 366 ? 102.269 126.913 126.005 1.00 129.57 366 GLU A C 1
ATOM 2649 O O . GLU A 1 366 ? 102.721 127.495 126.997 1.00 129.57 366 GLU A O 1
ATOM 2655 N N . ASP A 1 367 ? 102.899 126.894 124.830 1.00 132.51 367 ASP A N 1
ATOM 2656 C CA . ASP A 1 367 ? 104.128 127.646 124.613 1.00 132.51 367 ASP A CA 1
ATOM 2657 C C . ASP A 1 367 ? 103.871 129.147 124.554 1.00 132.51 367 ASP A C 1
ATOM 2658 O O . ASP A 1 367 ? 104.680 129.934 125.060 1.00 132.51 367 ASP A O 1
ATOM 2663 N N . LEU A 1 368 ? 102.746 129.560 123.971 1.00 140.29 368 LEU A N 1
ATOM 2664 C CA . LEU A 1 368 ? 102.515 130.962 123.645 1.00 140.29 368 LEU A CA 1
ATOM 2665 C C . LEU A 1 368 ? 102.133 131.823 124.841 1.00 140.29 368 LEU A C 1
ATOM 2666 O O . LEU A 1 368 ? 102.497 133.003 124.862 1.00 140.29 368 LEU A O 1
ATOM 2671 N N . ILE A 1 369 ? 101.425 131.266 125.830 1.00 144.21 369 ILE A N 1
ATOM 2672 C CA . ILE A 1 369 ? 100.786 132.082 126.863 1.00 144.21 369 ILE A CA 1
ATOM 2673 C C . ILE A 1 369 ? 101.803 132.716 127.804 1.00 144.21 369 ILE A C 1
ATOM 2674 O O . ILE A 1 369 ? 101.555 133.795 128.354 1.00 144.21 369 ILE A O 1
ATOM 2679 N N . LYS A 1 370 ? 102.949 132.081 128.002 1.00 142.96 370 LYS A N 1
ATOM 2680 C CA . LYS A 1 370 ? 103.914 132.575 128.979 1.00 142.96 370 LYS A CA 1
ATOM 2681 C C . LYS A 1 370 ? 104.705 133.810 128.522 1.00 142.96 370 LYS A C 1
ATOM 2682 O O . LYS A 1 370 ? 104.962 134.678 129.365 1.00 142.96 370 LYS A O 1
ATOM 2688 N N . PRO A 1 371 ? 105.115 133.970 127.258 1.00 150.02 371 PRO A N 1
ATOM 2689 C CA . PRO A 1 371 ? 105.583 135.298 126.832 1.00 150.02 371 PRO A CA 1
ATOM 2690 C C . PRO A 1 371 ? 104.490 136.254 126.375 1.00 150.02 371 PRO A C 1
ATOM 2691 O O . PRO A 1 371 ? 104.815 137.359 125.927 1.00 150.02 371 PRO A O 1
ATOM 2695 N N . TYR A 1 372 ? 103.218 135.868 126.471 1.00 158.93 372 TYR A N 1
ATOM 2696 C CA . TYR A 1 372 ? 102.113 136.709 126.023 1.00 158.93 372 TYR A CA 1
ATOM 2697 C C . TYR A 1 372 ? 101.635 137.552 127.204 1.00 158.93 372 TYR A C 1
ATOM 2698 O O . TYR A 1 372 ? 102.320 137.620 128.231 1.00 158.93 372 TYR A O 1
ATOM 2707 N N . PHE A 1 373 ? 100.487 138.221 127.057 1.00 170.12 373 PHE A N 1
ATOM 2708 C CA . PHE A 1 373 ? 99.883 138.979 128.150 1.00 170.12 373 PHE A CA 1
ATOM 2709 C C . PHE A 1 373 ? 99.497 138.077 129.320 1.00 170.12 373 PHE A C 1
ATOM 2710 O O . PHE A 1 373 ? 99.473 138.525 130.474 1.00 170.12 373 PHE A O 1
ATOM 2718 N N . ARG A 1 374 ? 99.154 136.817 129.036 1.00 169.17 374 ARG A N 1
ATOM 2719 C CA . ARG A 1 374 ? 98.918 135.702 129.963 1.00 169.17 374 ARG A CA 1
ATOM 2720 C C . ARG A 1 374 ? 97.687 135.883 130.848 1.00 169.17 374 ARG A C 1
ATOM 2721 O O . ARG A 1 374 ? 97.444 135.027 131.708 1.00 169.17 374 ARG A O 1
ATOM 2723 N N . SER A 1 375 ? 96.903 136.948 130.677 1.00 173.58 375 SER A N 1
ATOM 2724 C CA . SER A 1 375 ? 95.702 137.162 131.469 1.00 173.58 375 SER A CA 1
ATOM 2725 C C . SER A 1 375 ? 94.430 137.250 130.643 1.00 173.58 375 SER A C 1
ATOM 2726 O O . SER A 1 375 ? 93.446 137.823 131.123 1.00 173.58 375 SER A O 1
ATOM 2728 N N . LEU A 1 376 ? 94.419 136.711 129.423 1.00 173.04 376 LEU A N 1
ATOM 2729 C CA . LEU A 1 376 ? 93.227 136.723 128.585 1.00 173.04 376 LEU A CA 1
ATOM 2730 C C . LEU A 1 376 ? 92.186 135.746 129.116 1.00 173.04 376 LEU A C 1
ATOM 2731 O O . LEU A 1 376 ? 92.500 134.879 129.939 1.00 173.04 376 LEU A O 1
ATOM 2733 N N . SER A 1 377 ? 90.948 135.867 128.643 1.00 173.50 377 SER A N 1
ATOM 2734 C CA . SER A 1 377 ? 89.852 135.066 129.169 1.00 173.50 377 SER A CA 1
ATOM 2735 C C . SER A 1 377 ? 89.800 133.745 128.421 1.00 173.50 377 SER A C 1
ATOM 2736 O O . SER A 1 377 ? 90.478 133.578 127.404 1.00 173.50 377 SER A O 1
ATOM 2738 N N . GLU A 1 378 ? 88.987 132.815 128.930 1.00 171.28 378 GLU A N 1
ATOM 2739 C CA . GLU A 1 378 ? 88.868 131.489 128.334 1.00 171.28 378 GLU A CA 1
ATOM 2740 C C . GLU A 1 378 ? 88.177 131.506 126.978 1.00 171.28 378 GLU A C 1
ATOM 2741 O O . GLU A 1 378 ? 88.326 130.544 126.217 1.00 171.28 378 GLU A O 1
ATOM 2743 N N . ARG A 1 379 ? 87.424 132.559 126.662 1.00 171.26 379 ARG A N 1
ATOM 2744 C CA . ARG A 1 379 ? 86.828 132.735 125.344 1.00 171.26 379 ARG A CA 1
ATOM 2745 C C . ARG A 1 379 ? 87.869 132.924 124.251 1.00 171.26 379 ARG A C 1
ATOM 2746 O O . ARG A 1 379 ? 87.735 132.347 123.168 1.00 171.26 379 ARG A O 1
ATOM 2754 N N . SER A 1 380 ? 88.911 133.715 124.516 1.00 168.60 380 SER A N 1
ATOM 2755 C CA . SER A 1 380 ? 89.976 133.886 123.534 1.00 168.60 380 SER A CA 1
ATOM 2756 C C . SER A 1 380 ? 90.902 132.677 123.506 1.00 168.60 380 SER A C 1
ATOM 2757 O O . SER A 1 380 ? 91.453 132.335 122.452 1.00 168.60 380 SER A O 1
ATOM 2760 N N . LEU A 1 381 ? 91.090 132.020 124.655 1.00 166.12 381 LEU A N 1
ATOM 2761 C CA . LEU A 1 381 ? 91.955 130.845 124.706 1.00 166.12 381 LEU A CA 1
ATOM 2762 C C . LEU A 1 381 ? 91.320 129.643 124.019 1.00 166.12 381 LEU A C 1
ATOM 2763 O O . LEU A 1 381 ? 92.028 128.851 123.387 1.00 166.12 381 LEU A O 1
ATOM 2768 N N . SER A 1 382 ? 90.000 129.485 124.127 1.00 163.08 382 SER A N 1
ATOM 2769 C CA . SER A 1 382 ? 89.333 128.444 123.354 1.00 163.08 382 SER A CA 1
ATOM 2770 C C . SER A 1 382 ? 89.246 128.822 121.882 1.00 163.08 382 SER A C 1
ATOM 2771 O O . SER A 1 382 ? 89.143 127.941 121.021 1.00 163.08 382 SER A O 1
ATOM 2774 N N . TRP A 1 383 ? 89.284 130.120 121.577 1.00 161.98 383 TRP A N 1
ATOM 2775 C CA . TRP A 1 383 ? 89.324 130.562 120.189 1.00 161.98 383 TRP A CA 1
ATOM 2776 C C . TRP A 1 383 ? 90.697 130.329 119.573 1.00 161.98 383 TRP A C 1
ATOM 2777 O O . TRP A 1 383 ? 90.796 129.899 118.419 1.00 161.98 383 TRP A O 1
ATOM 2788 N N . ILE A 1 384 ? 91.764 130.602 120.327 1.00 152.90 384 ILE A N 1
ATOM 2789 C CA . ILE A 1 384 ? 93.112 130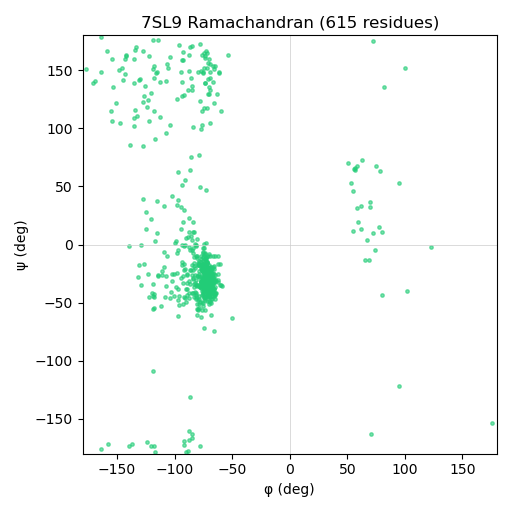.448 119.792 1.00 152.90 384 ILE A CA 1
ATOM 2790 C C . ILE A 1 384 ? 93.523 128.979 119.708 1.00 152.90 384 ILE A C 1
ATOM 2791 O O . ILE A 1 384 ? 94.460 128.648 118.969 1.00 152.90 384 ILE A O 1
ATOM 2796 N N . SER A 1 385 ? 92.835 128.082 120.423 1.00 148.52 385 SER A N 1
ATOM 2797 C CA . SER A 1 385 ? 93.094 126.654 120.260 1.00 148.52 385 SER A CA 1
ATOM 2798 C C . SER A 1 385 ? 92.596 126.164 118.908 1.00 148.52 385 SER A C 1
ATOM 2799 O O . SER A 1 385 ? 93.175 125.242 118.322 1.00 148.52 385 SER A O 1
ATOM 2802 N N . GLN A 1 386 ? 91.523 126.766 118.401 1.00 144.88 386 GLN A N 1
ATOM 2803 C CA . GLN A 1 386 ? 91.092 126.546 117.031 1.00 144.88 386 GLN A CA 1
ATOM 2804 C C . GLN A 1 386 ? 91.529 127.663 116.097 1.00 144.88 386 GLN A C 1
ATOM 2805 O O . GLN A 1 386 ? 91.209 127.616 114.905 1.00 144.88 386 GLN A O 1
ATOM 2811 N N . GLY A 1 387 ? 92.242 128.662 116.609 1.00 141.52 387 GLY A N 1
ATOM 2812 C CA . GLY A 1 387 ? 92.793 129.702 115.766 1.00 141.52 387 GLY A CA 1
ATOM 2813 C C . GLY A 1 387 ? 94.041 129.232 115.053 1.00 141.52 387 GLY A C 1
ATOM 2814 O O . GLY A 1 387 ? 94.162 129.381 113.835 1.00 141.52 387 GLY A O 1
ATOM 2815 N N . MET A 1 388 ? 94.974 128.648 115.806 1.00 135.45 388 MET A N 1
ATOM 2816 C CA . MET A 1 388 ? 96.208 128.141 115.222 1.00 135.45 388 MET A CA 1
ATOM 2817 C C . MET A 1 388 ? 96.028 126.786 114.555 1.00 135.45 388 MET A C 1
ATOM 2818 O O . MET A 1 388 ? 96.897 126.376 113.778 1.00 135.45 388 MET A O 1
ATOM 2823 N N . SER A 1 389 ? 94.929 126.082 114.847 1.00 129.22 389 SER A N 1
ATOM 2824 C CA . SER A 1 389 ? 94.687 124.781 114.233 1.00 129.22 389 SER A CA 1
ATOM 2825 C C . SER A 1 389 ? 94.394 124.905 112.744 1.00 129.22 389 SER A C 1
ATOM 2826 O O . SER A 1 389 ? 94.726 124.001 111.970 1.00 129.22 389 SER A O 1
ATOM 2829 N N . VAL A 1 390 ? 93.780 126.011 112.324 1.00 127.95 390 VAL A N 1
ATOM 2830 C CA . VAL A 1 390 ? 93.582 126.245 110.900 1.00 127.95 390 VAL A CA 1
ATOM 2831 C C . VAL A 1 390 ? 94.870 126.767 110.268 1.00 127.95 390 VAL A C 1
ATOM 2832 O O . VAL A 1 390 ? 95.115 126.552 109.075 1.00 127.95 390 VAL A O 1
ATOM 2836 N N . VAL A 1 391 ? 95.719 127.430 111.058 1.00 124.30 391 VAL A N 1
ATOM 2837 C CA . VAL A 1 391 ? 96.985 127.943 110.543 1.00 124.30 391 VAL A CA 1
ATOM 2838 C C . VAL A 1 391 ? 97.948 126.800 110.253 1.00 124.30 391 VAL A C 1
ATOM 2839 O O . VAL A 1 391 ? 98.604 126.774 109.204 1.00 124.30 391 VAL A O 1
ATOM 2843 N N . TYR A 1 392 ? 98.036 125.828 111.167 1.00 117.60 392 TYR A N 1
ATOM 2844 C CA . TYR A 1 392 ? 98.930 124.694 110.962 1.00 117.60 392 TYR A CA 1
ATOM 2845 C C . TYR A 1 392 ? 98.437 123.777 109.852 1.00 117.60 392 TYR A C 1
ATOM 2846 O O . TYR A 1 392 ? 99.251 123.152 109.165 1.00 117.60 392 TYR A O 1
ATOM 2855 N N . GLY A 1 393 ? 97.118 123.693 109.659 1.00 113.55 393 GLY A N 1
ATOM 2856 C CA . GLY A 1 393 ? 96.584 122.924 108.548 1.00 113.55 393 GLY A CA 1
ATOM 2857 C C . GLY A 1 393 ? 96.913 123.523 107.197 1.00 113.55 393 GLY A C 1
ATOM 2858 O O . GLY A 1 393 ? 97.006 122.800 106.201 1.00 113.55 393 GLY A O 1
ATOM 2859 N N . ALA A 1 394 ? 97.089 124.844 107.139 1.00 114.23 394 ALA A N 1
ATOM 2860 C CA . ALA A 1 394 ? 97.647 125.459 105.941 1.00 114.23 394 ALA A CA 1
ATOM 2861 C C . ALA A 1 394 ? 99.123 125.117 105.797 1.00 114.23 394 ALA A C 1
ATOM 2862 O O . ALA A 1 394 ? 99.608 124.888 104.683 1.00 114.23 394 ALA A O 1
ATOM 2864 N N . LEU A 1 395 ? 99.852 125.077 106.916 1.00 112.09 395 LEU A N 1
ATOM 2865 C CA . LEU A 1 395 ? 101.236 124.618 106.882 1.00 112.09 395 LEU A CA 1
ATOM 2866 C C . LEU A 1 395 ? 101.318 123.116 106.648 1.00 112.09 395 LEU A C 1
ATOM 2867 O O . LEU A 1 395 ? 102.328 122.626 106.133 1.00 112.09 395 LEU A O 1
ATOM 2872 N N . CYS A 1 396 ? 100.276 122.373 107.030 1.00 108.99 396 CYS A N 1
ATOM 2873 C CA . CYS A 1 396 ? 100.185 120.970 106.644 1.00 108.99 396 CYS A CA 1
ATOM 2874 C C . CYS A 1 396 ? 100.012 120.835 105.138 1.00 108.99 396 CYS A C 1
ATOM 2875 O O . CYS A 1 396 ? 100.656 119.992 104.504 1.00 108.99 396 CYS A O 1
ATOM 2878 N N . ILE A 1 397 ? 99.143 121.663 104.554 1.00 103.91 397 ILE A N 1
ATOM 2879 C CA . ILE A 1 397 ? 98.929 121.652 103.111 1.00 103.91 397 ILE A CA 1
ATOM 2880 C C . ILE A 1 397 ? 100.143 122.219 102.386 1.00 103.91 397 ILE A C 1
ATOM 2881 O O . ILE A 1 397 ? 100.580 121.679 101.361 1.00 103.91 397 ILE A O 1
ATOM 2886 N N . GLY A 1 398 ? 100.730 123.289 102.931 1.00 106.46 398 GLY A N 1
ATOM 2887 C CA . GLY A 1 398 ? 101.853 123.937 102.270 1.00 106.46 398 GLY A CA 1
ATOM 2888 C C . GLY A 1 398 ? 103.105 123.081 102.239 1.00 106.46 398 GLY A C 1
ATOM 2889 O O . GLY A 1 398 ? 103.860 123.108 101.263 1.00 106.46 398 GLY A O 1
ATOM 2890 N N . MET A 1 399 ? 103.338 122.304 103.296 1.00 99.45 399 MET A N 1
ATOM 2891 C CA . MET A 1 399 ? 104.436 121.349 103.259 1.00 99.45 399 MET A CA 1
ATOM 2892 C C . MET A 1 399 ? 104.095 120.128 102.423 1.00 99.45 399 MET A C 1
ATOM 2893 O O . MET A 1 399 ? 105.006 119.440 101.953 1.00 99.45 399 MET A O 1
ATOM 2898 N N . ALA A 1 400 ? 102.806 119.845 102.226 1.00 95.55 400 ALA A N 1
ATOM 2899 C CA . ALA A 1 400 ? 102.423 118.738 101.361 1.00 95.55 400 ALA A CA 1
ATOM 2900 C C . ALA A 1 400 ? 102.657 119.071 99.896 1.00 95.55 400 ALA A C 1
ATOM 2901 O O . ALA A 1 400 ? 102.881 118.166 99.085 1.00 95.55 400 ALA A O 1
ATOM 2903 N N . ALA A 1 401 ? 102.605 120.353 99.536 1.00 94.57 401 ALA A N 1
ATOM 2904 C CA . ALA A 1 401 ? 102.975 120.752 98.186 1.00 94.57 401 ALA A CA 1
ATOM 2905 C C . ALA A 1 401 ? 104.479 120.696 97.987 1.00 94.57 401 ALA A C 1
ATOM 2906 O O . ALA A 1 401 ? 104.946 120.509 96.859 1.00 94.57 401 ALA A O 1
ATOM 2908 N N . LEU A 1 402 ? 105.245 120.861 99.067 1.00 91.56 402 LEU A N 1
ATOM 2909 C CA . LEU A 1 402 ? 106.686 120.658 99.001 1.00 91.56 402 LEU A CA 1
ATOM 2910 C C . LEU A 1 402 ? 107.027 119.190 98.796 1.00 91.56 402 LEU A C 1
ATOM 2911 O O . LEU A 1 402 ? 107.998 118.868 98.102 1.00 91.56 402 LEU A O 1
ATOM 2916 N N . ALA A 1 403 ? 106.218 118.286 99.350 1.00 88.04 403 ALA A N 1
ATOM 2917 C CA . ALA A 1 403 ? 106.495 116.858 99.274 1.00 88.04 403 ALA A CA 1
ATOM 2918 C C . ALA A 1 403 ? 106.220 116.256 97.902 1.00 88.04 403 ALA A C 1
ATOM 2919 O O . ALA A 1 403 ? 106.416 115.049 97.739 1.00 88.04 403 ALA A O 1
ATOM 2921 N N . SER A 1 404 ? 105.772 117.042 96.917 1.00 89.59 404 SER A N 1
ATOM 2922 C CA . SER A 1 404 ? 105.811 116.589 95.532 1.00 89.59 404 SER A CA 1
ATOM 2923 C C . SER A 1 404 ? 107.240 116.497 95.019 1.00 89.59 404 SER A C 1
ATOM 2924 O O . SER A 1 404 ? 107.509 115.749 94.075 1.00 89.59 404 SER A O 1
ATOM 2927 N N . LEU A 1 405 ? 108.151 117.243 95.630 1.00 84.43 405 LEU A N 1
ATOM 2928 C CA . LEU A 1 405 ? 109.588 117.061 95.504 1.00 84.43 405 LEU A CA 1
ATOM 2929 C C . LEU A 1 405 ? 110.025 115.994 96.512 1.00 84.43 405 LEU A C 1
ATOM 2930 O O . LEU A 1 405 ? 109.212 115.169 96.940 1.00 84.43 405 LEU A O 1
ATOM 2935 N N . MET A 1 406 ? 111.328 115.933 96.805 1.00 80.60 406 MET A N 1
ATOM 2936 C CA . MET A 1 406 ? 111.986 115.132 97.845 1.00 80.60 406 MET A CA 1
ATOM 2937 C C . MET A 1 406 ? 112.072 113.650 97.506 1.00 80.60 406 MET A C 1
ATOM 2938 O O . MET A 1 406 ? 112.690 112.891 98.259 1.00 80.60 406 MET A O 1
ATOM 2943 N N . GLY A 1 407 ? 111.487 113.211 96.398 1.00 73.42 407 GLY A N 1
ATOM 2944 C CA . GLY A 1 407 ? 111.782 111.889 95.887 1.00 73.42 407 GLY A CA 1
ATOM 2945 C C . GLY A 1 407 ? 110.848 110.762 96.272 1.00 73.42 407 GLY A C 1
ATOM 2946 O O . GLY A 1 407 ? 109.644 110.819 96.009 1.00 73.42 407 GLY A O 1
ATOM 2947 N N . ALA A 1 408 ? 111.401 109.733 96.907 1.00 67.76 408 ALA A N 1
ATOM 2948 C CA . ALA A 1 408 ? 110.777 108.420 96.980 1.00 67.76 408 ALA A CA 1
ATOM 2949 C C . ALA A 1 408 ? 109.703 108.300 98.052 1.00 67.76 408 ALA A C 1
ATOM 2950 O O . ALA A 1 408 ? 109.022 107.270 98.096 1.00 67.76 408 ALA A O 1
ATOM 2952 N N . LEU A 1 409 ? 109.572 109.296 98.932 1.00 62.15 409 LEU A N 1
ATOM 2953 C CA . LEU A 1 409 ? 108.569 109.374 100.002 1.00 62.15 409 LEU A CA 1
ATOM 2954 C C . LEU A 1 409 ? 108.632 108.221 100.999 1.00 62.15 409 LEU A C 1
ATOM 2955 O O . LEU A 1 409 ? 107.652 107.956 101.688 1.00 62.15 409 LEU A O 1
ATOM 2960 N N . LEU A 1 410 ? 109.748 107.502 101.073 1.00 54.70 410 LEU A N 1
ATOM 2961 C CA . LEU A 1 410 ? 110.100 106.725 102.255 1.00 54.70 410 LEU A CA 1
ATOM 2962 C C . LEU A 1 410 ? 111.522 107.122 102.610 1.00 54.70 410 LEU A C 1
ATOM 2963 O O . LEU A 1 410 ? 111.897 107.193 103.783 1.00 54.70 410 LEU A O 1
ATOM 2968 N N . GLN A 1 411 ? 112.312 107.390 101.570 1.00 58.79 411 GLN A N 1
ATOM 2969 C CA . GLN A 1 411 ? 113.599 108.045 101.742 1.00 58.79 411 GLN A CA 1
ATOM 2970 C C . GLN A 1 411 ? 113.432 109.441 102.318 1.00 58.79 411 GLN A C 1
ATOM 2971 O O . GLN A 1 411 ? 114.288 109.904 103.077 1.00 58.79 411 GLN A O 1
ATOM 2977 N N . ALA A 1 412 ? 112.336 110.119 101.983 1.00 56.74 412 ALA A N 1
ATOM 2978 C CA . ALA A 1 412 ? 112.068 111.445 102.516 1.00 56.74 412 ALA A CA 1
ATOM 2979 C C . ALA A 1 412 ? 111.356 111.418 103.859 1.00 56.74 412 ALA A C 1
ATOM 2980 O O . ALA A 1 412 ? 111.425 112.405 104.597 1.00 56.74 412 ALA A O 1
ATOM 2982 N N . ALA A 1 413 ? 110.675 110.324 104.195 1.00 51.61 413 ALA A N 1
ATOM 2983 C CA . ALA A 1 413 ? 110.019 110.247 105.493 1.00 51.61 413 ALA A CA 1
ATOM 2984 C C . ALA A 1 413 ? 110.992 109.885 106.600 1.00 51.61 413 ALA A C 1
ATOM 2985 O O . ALA A 1 413 ? 110.759 110.240 107.758 1.00 51.61 413 ALA A O 1
ATOM 2987 N N . LEU A 1 414 ? 112.073 109.181 106.273 1.00 47.27 414 LEU A N 1
ATOM 2988 C CA . LEU A 1 414 ? 113.099 108.858 107.251 1.00 47.27 414 LEU A CA 1
ATOM 2989 C C . LEU A 1 414 ? 114.230 109.871 107.277 1.00 47.27 414 LEU A C 1
ATOM 2990 O O . LEU A 1 414 ? 115.015 109.871 108.228 1.00 47.27 414 LEU A O 1
ATOM 2995 N N . SER A 1 415 ? 114.342 110.725 106.263 1.00 49.86 415 SER A N 1
ATOM 2996 C CA . SER A 1 415 ? 115.322 111.798 106.328 1.00 49.86 415 SER A CA 1
ATOM 2997 C C . SER A 1 415 ? 114.878 112.879 107.302 1.00 49.86 415 SER A C 1
ATOM 2998 O O . SER A 1 415 ? 115.660 113.322 108.149 1.00 49.86 415 SER A O 1
ATOM 3001 N N . VAL A 1 416 ? 113.610 113.297 107.224 1.00 55.96 416 VAL A N 1
ATOM 3002 C CA . VAL A 1 416 ? 113.112 114.333 108.122 1.00 55.96 416 VAL A CA 1
ATOM 3003 C C . VAL A 1 416 ? 112.886 113.827 109.536 1.00 55.96 416 VAL A C 1
ATOM 3004 O O . VAL A 1 416 ? 112.620 114.633 110.430 1.00 55.96 416 VAL A O 1
ATOM 3008 N N . PHE A 1 417 ? 112.964 112.515 109.760 1.00 53.12 417 PHE A N 1
ATOM 3009 C CA . PHE A 1 417 ? 113.133 112.009 111.115 1.00 53.12 417 PHE A CA 1
ATOM 3010 C C . PHE A 1 417 ? 114.589 112.069 111.534 1.00 53.12 417 PHE A C 1
ATOM 3011 O O . PHE A 1 417 ? 114.888 112.315 112.705 1.00 53.12 417 PHE A O 1
ATOM 3019 N N . GLY A 1 418 ? 115.498 111.845 110.596 1.00 54.30 418 GLY A N 1
ATOM 3020 C CA . GLY A 1 418 ? 116.906 111.828 110.908 1.00 54.30 418 GLY A CA 1
ATOM 3021 C C . GLY A 1 418 ? 117.538 113.200 110.935 1.00 54.30 418 GLY A C 1
ATOM 3022 O O . GLY A 1 418 ? 118.297 113.518 111.851 1.00 54.30 418 GLY A O 1
ATOM 3023 N N . MET A 1 419 ? 117.232 114.026 109.937 1.00 59.91 419 MET A N 1
ATOM 3024 C CA . MET A 1 419 ? 117.906 115.309 109.812 1.00 59.91 419 MET A CA 1
ATOM 3025 C C . MET A 1 419 ? 117.365 116.366 110.762 1.00 59.91 419 MET A C 1
ATOM 3026 O O . MET A 1 419 ? 118.030 117.385 110.958 1.00 59.91 419 MET A O 1
ATOM 3031 N N . VAL A 1 420 ? 116.201 116.150 111.373 1.00 58.65 420 VAL A N 1
ATOM 3032 C CA . VAL A 1 420 ? 115.640 117.128 112.298 1.00 58.65 420 VAL A CA 1
ATOM 3033 C C . VAL A 1 420 ? 115.500 116.499 113.675 1.00 58.65 420 VAL A C 1
ATOM 3034 O O . VAL A 1 420 ? 116.032 117.013 114.663 1.00 58.65 420 VAL A O 1
ATOM 3038 N N . GLY A 1 421 ? 114.792 115.375 113.751 1.00 57.65 421 GLY A N 1
ATOM 3039 C CA . GLY A 1 421 ? 114.598 114.683 115.010 1.00 57.65 421 GLY A CA 1
ATOM 3040 C C . GLY A 1 421 ? 115.798 113.920 115.518 1.00 57.65 421 GLY A C 1
ATOM 3041 O O . GLY A 1 421 ? 115.725 113.335 116.602 1.00 57.65 421 GLY A O 1
ATOM 3042 N N . GLY A 1 422 ? 116.892 113.895 114.768 1.00 61.01 422 GLY A N 1
ATOM 3043 C CA . GLY A 1 422 ? 118.126 113.290 115.209 1.00 61.01 422 GLY A CA 1
ATOM 3044 C C . GLY A 1 422 ? 118.798 114.043 116.341 1.00 61.01 422 GLY A C 1
ATOM 3045 O O . GLY A 1 422 ? 119.026 113.485 117.418 1.00 61.01 422 GLY A O 1
ATOM 3046 N N . PRO A 1 423 ? 119.167 115.311 116.109 1.00 63.75 423 PRO A N 1
ATOM 3047 C CA . PRO A 1 423 ? 119.729 116.125 117.203 1.00 63.75 423 PRO A CA 1
ATOM 3048 C C . PRO A 1 423 ? 118.789 116.356 118.375 1.00 63.75 423 PRO A C 1
ATOM 3049 O O . PRO A 1 423 ? 119.267 116.608 119.488 1.00 63.75 423 PRO A O 1
ATOM 3053 N N . LEU A 1 424 ? 117.472 116.300 118.157 1.00 67.57 424 LEU A N 1
ATOM 3054 C CA . LEU A 1 424 ? 116.527 116.366 119.267 1.00 67.57 424 LEU A CA 1
ATOM 3055 C C . LEU A 1 424 ? 116.655 115.150 120.175 1.00 67.57 424 LEU A C 1
ATOM 3056 O O . LEU A 1 424 ? 116.496 115.265 121.394 1.00 67.57 424 LEU A O 1
ATOM 3061 N N . MET A 1 425 ? 116.981 113.987 119.607 1.00 66.42 425 MET A N 1
ATOM 3062 C CA . MET A 1 425 ? 117.284 112.815 120.419 1.00 66.42 425 MET A CA 1
ATOM 3063 C C . MET A 1 425 ? 118.625 112.945 121.126 1.00 66.42 425 MET A C 1
ATOM 3064 O O . MET A 1 425 ? 118.860 112.253 122.121 1.00 66.42 425 MET A O 1
ATOM 3069 N N . GLY A 1 426 ? 119.502 113.827 120.645 1.00 73.64 426 GLY A N 1
ATOM 3070 C CA . GLY A 1 426 ? 120.792 114.002 121.282 1.00 73.64 426 GLY A CA 1
ATOM 3071 C C . GLY A 1 426 ? 120.716 114.686 122.630 1.00 73.64 426 GLY A C 1
ATOM 3072 O O . GLY A 1 426 ? 121.535 114.407 123.509 1.00 73.64 426 GLY A O 1
ATOM 3073 N N . LEU A 1 427 ? 119.751 115.594 122.806 1.00 75.51 427 LEU A N 1
ATOM 3074 C CA . LEU A 1 427 ? 119.565 116.255 124.096 1.00 75.51 427 LEU A CA 1
ATOM 3075 C C . LEU A 1 427 ? 119.149 115.264 125.171 1.00 75.51 427 LEU A C 1
ATOM 3076 O O . LEU A 1 427 ? 119.657 115.308 126.297 1.00 75.51 427 LEU A O 1
ATOM 3081 N N . PHE A 1 428 ? 118.221 114.365 124.843 1.00 74.86 428 PHE A N 1
ATOM 3082 C CA . PHE A 1 428 ? 117.803 113.352 125.802 1.00 74.86 428 PHE A CA 1
ATOM 3083 C C . PHE A 1 428 ? 118.897 112.321 126.034 1.00 74.86 428 PHE A C 1
ATOM 3084 O O . PHE A 1 428 ? 118.938 111.693 127.096 1.00 74.86 428 PHE A O 1
ATOM 3092 N N . ALA A 1 429 ? 119.787 112.132 125.062 1.00 79.56 429 ALA A N 1
ATOM 3093 C CA . ALA A 1 429 ? 120.969 111.319 125.310 1.00 79.56 429 ALA A CA 1
ATOM 3094 C C . ALA A 1 429 ? 121.979 112.079 126.157 1.00 79.56 429 ALA A C 1
ATOM 3095 O O . ALA A 1 429 ? 122.663 111.489 126.999 1.00 79.56 429 ALA A O 1
ATOM 3097 N N . LEU A 1 430 ? 122.087 113.392 125.946 1.00 83.95 430 LEU A N 1
ATOM 3098 C CA . LEU A 1 430 ? 123.000 114.197 126.747 1.00 83.95 430 LEU A CA 1
ATOM 3099 C C . LEU A 1 430 ? 122.459 114.406 128.155 1.00 83.95 430 LEU A C 1
ATOM 3100 O O . LEU A 1 430 ? 123.235 114.484 129.113 1.00 83.95 430 LEU A O 1
ATOM 3105 N N . GLY A 1 431 ? 121.142 114.484 128.302 1.00 84.70 431 GLY A N 1
ATOM 3106 C CA . GLY A 1 431 ? 120.541 114.697 129.600 1.00 84.70 431 GLY A CA 1
ATOM 3107 C C . GLY A 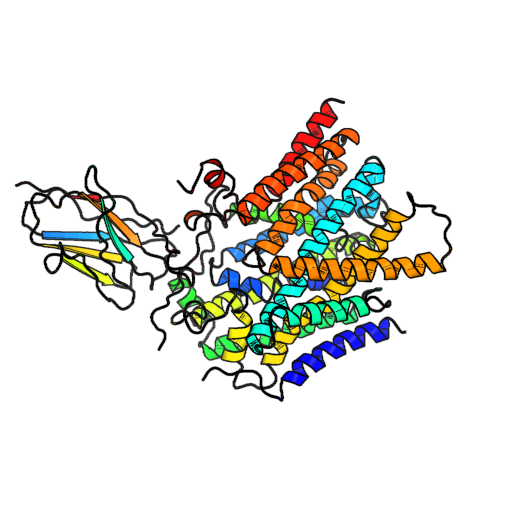1 431 ? 120.561 113.475 130.492 1.00 84.70 431 GLY A C 1
ATOM 3108 O O . GLY A 1 431 ? 120.888 113.574 131.678 1.00 84.70 431 GLY A O 1
ATOM 3109 N N . ILE A 1 432 ? 120.216 112.316 129.936 1.00 84.08 432 ILE A N 1
ATOM 3110 C CA . ILE A 1 432 ? 120.045 111.120 130.754 1.00 84.08 432 ILE A CA 1
ATOM 3111 C C . ILE A 1 432 ? 121.390 110.496 131.098 1.00 84.08 432 ILE A C 1
ATOM 3112 O O . ILE A 1 432 ? 121.705 110.277 132.273 1.00 84.08 432 ILE A O 1
ATOM 3117 N N . LEU A 1 433 ? 122.201 110.197 130.083 1.00 89.56 433 LEU A N 1
ATOM 3118 C CA . LEU A 1 433 ? 123.433 109.447 130.305 1.00 89.56 433 LEU A CA 1
ATOM 3119 C C . LEU A 1 433 ? 124.517 110.310 130.939 1.00 89.56 433 LEU A C 1
ATOM 3120 O O . LEU A 1 433 ? 125.085 109.941 131.972 1.00 89.56 433 LEU A O 1
ATOM 3125 N N . VAL A 1 434 ? 124.818 111.456 130.338 1.00 91.89 434 VAL A N 1
ATOM 3126 C CA . VAL A 1 434 ? 125.886 112.325 130.826 1.00 91.89 434 VAL A CA 1
ATOM 3127 C C . VAL A 1 434 ? 125.419 113.050 132.083 1.00 91.89 434 VAL A C 1
ATOM 3128 O O . VAL A 1 434 ? 124.460 113.832 132.027 1.00 91.89 434 VAL A O 1
ATOM 3132 N N . PRO A 1 435 ? 126.064 112.827 133.232 1.00 97.45 435 PRO A N 1
ATOM 3133 C CA . PRO A 1 435 ? 125.583 113.448 134.472 1.00 97.45 435 PRO A CA 1
ATOM 3134 C C . PRO A 1 435 ? 126.008 114.892 134.649 1.00 97.45 435 PRO A C 1
ATOM 3135 O O . PRO A 1 435 ? 125.482 115.563 135.546 1.00 97.45 435 PRO A O 1
ATOM 3139 N N . PHE A 1 436 ? 126.933 115.395 133.834 1.00 99.14 436 PHE A N 1
ATOM 3140 C CA . PHE A 1 436 ? 127.449 116.750 133.976 1.00 99.14 436 PHE A CA 1
ATOM 3141 C C . PHE A 1 436 ? 127.101 117.620 132.773 1.00 99.14 436 PHE A C 1
ATOM 3142 O O . PHE A 1 436 ? 127.901 118.457 132.349 1.00 99.14 436 PHE A O 1
ATOM 3150 N N . ALA A 1 437 ? 125.908 117.434 132.217 1.00 95.53 437 ALA A N 1
ATOM 3151 C CA . ALA A 1 437 ? 125.461 118.201 131.059 1.00 95.53 437 ALA A CA 1
ATOM 3152 C C . ALA A 1 437 ? 125.061 119.595 131.517 1.00 95.53 437 ALA A C 1
ATOM 3153 O O . ALA A 1 437 ? 123.987 119.787 132.092 1.00 95.53 437 ALA A O 1
ATOM 3155 N N . ASN A 1 438 ? 125.930 120.572 131.273 1.00 101.99 438 ASN A N 1
ATOM 3156 C CA . ASN A 1 438 ? 125.595 121.956 131.571 1.00 101.99 438 ASN A CA 1
ATOM 3157 C C . ASN A 1 438 ? 124.548 122.449 130.582 1.00 101.99 438 ASN A C 1
ATOM 3158 O O . ASN A 1 438 ? 124.575 122.097 129.400 1.00 101.99 438 ASN A O 1
ATOM 3163 N N . SER A 1 439 ? 123.617 123.262 131.081 1.00 96.48 439 SER A N 1
ATOM 3164 C CA . SER A 1 439 ? 122.479 123.687 130.273 1.00 96.48 439 SER A CA 1
ATOM 3165 C C . SER A 1 439 ? 122.905 124.660 129.182 1.00 96.48 439 SER A C 1
ATOM 3166 O O . SER A 1 439 ? 122.271 124.747 128.125 1.00 96.48 439 SER A O 1
ATOM 3169 N N . ILE A 1 440 ? 123.984 125.407 129.420 1.00 99.90 440 ILE A N 1
ATOM 3170 C CA . ILE A 1 440 ? 124.500 126.297 128.385 1.00 99.90 440 ILE A CA 1
ATOM 3171 C C . ILE A 1 440 ? 125.309 125.504 127.364 1.00 99.90 440 ILE A C 1
ATOM 3172 O O . ILE A 1 440 ? 125.562 125.972 126.247 1.00 99.90 440 ILE A O 1
ATOM 3177 N N . GLY A 1 441 ? 125.714 124.285 127.723 1.00 96.53 441 GLY A N 1
ATOM 3178 C CA . GLY A 1 441 ? 126.396 123.435 126.763 1.00 96.53 441 GLY A CA 1
ATOM 3179 C C . GLY A 1 441 ? 125.437 122.755 125.806 1.00 96.53 441 GLY A C 1
ATOM 3180 O O . GLY A 1 441 ? 125.759 122.543 124.634 1.00 96.53 441 GLY A O 1
ATOM 3181 N N . ALA A 1 442 ? 124.247 122.402 126.293 1.00 92.89 442 ALA A N 1
ATOM 3182 C CA . ALA A 1 442 ? 123.289 121.689 125.457 1.00 92.89 442 ALA A CA 1
ATOM 3183 C C . ALA A 1 442 ? 122.645 122.615 124.436 1.00 92.89 442 ALA A C 1
ATOM 3184 O O . ALA A 1 442 ? 122.263 122.174 123.347 1.00 92.89 442 ALA A O 1
ATOM 3186 N N . LEU A 1 443 ? 122.507 123.900 124.773 1.00 92.33 443 LEU A N 1
ATOM 3187 C CA . LEU A 1 443 ? 121.853 124.837 123.865 1.00 92.33 443 LEU A CA 1
ATOM 3188 C C . LEU A 1 443 ? 122.729 125.117 122.652 1.00 92.33 443 LEU A C 1
ATOM 3189 O O . LEU A 1 443 ? 122.229 125.225 121.527 1.00 92.33 443 LEU A O 1
ATOM 3194 N N . VAL A 1 444 ? 124.041 125.234 122.858 1.00 92.95 444 VAL A N 1
ATOM 3195 C CA . VAL A 1 444 ? 124.943 125.398 121.723 1.00 92.95 444 VAL A CA 1
ATOM 3196 C C . VAL A 1 444 ? 125.307 124.033 121.152 1.00 92.95 444 VAL A C 1
ATOM 3197 O O . VAL A 1 444 ? 125.759 123.917 120.007 1.00 92.95 444 VAL A O 1
ATOM 3201 N N . GLY A 1 445 ? 125.084 122.972 121.930 1.00 84.16 445 GLY A N 1
ATOM 3202 C CA . GLY A 1 445 ? 125.249 121.633 121.395 1.00 84.16 445 GLY A CA 1
ATOM 3203 C C . GLY A 1 445 ? 124.136 121.259 120.438 1.00 84.16 445 GLY A C 1
ATOM 3204 O O . GLY A 1 445 ? 124.368 120.587 119.432 1.00 84.16 445 GLY A O 1
ATOM 3205 N N . LEU A 1 446 ? 122.911 121.696 120.739 1.00 78.99 446 LEU A N 1
ATOM 3206 C CA . LEU A 1 446 ? 121.774 121.401 119.874 1.00 78.99 446 LEU A CA 1
ATOM 3207 C C . LEU A 1 446 ? 121.877 122.136 118.547 1.00 78.99 446 LEU A C 1
ATOM 3208 O O . LEU A 1 446 ? 121.685 121.537 117.484 1.00 78.99 446 LEU A O 1
ATOM 3213 N N . MET A 1 447 ? 122.193 123.431 118.587 1.00 82.67 447 MET A N 1
ATOM 3214 C CA . MET A 1 447 ? 122.196 124.222 117.362 1.00 82.67 447 MET A CA 1
ATOM 3215 C C . MET A 1 447 ? 123.416 123.910 116.505 1.00 82.67 447 MET A C 1
ATOM 3216 O O . MET A 1 447 ? 123.422 124.180 115.299 1.00 82.67 447 MET A O 1
ATOM 3221 N N . ALA A 1 448 ? 124.458 123.331 117.103 1.00 75.71 448 ALA A N 1
ATOM 3222 C CA . ALA A 1 448 ? 125.556 122.816 116.295 1.00 75.71 448 ALA A CA 1
ATOM 3223 C C . ALA A 1 448 ? 125.164 121.512 115.617 1.00 75.71 448 ALA A C 1
ATOM 3224 O O . ALA A 1 448 ? 125.471 121.299 114.440 1.00 75.71 448 ALA A O 1
ATOM 3226 N N . GLY A 1 449 ? 124.471 120.632 116.343 1.00 71.47 449 GLY A N 1
ATOM 3227 C CA . GLY A 1 449 ? 124.063 119.364 115.763 1.00 71.47 449 GLY A CA 1
ATOM 3228 C C . GLY A 1 449 ? 122.959 119.517 114.737 1.00 71.47 449 GLY A C 1
ATOM 3229 O O . GLY A 1 449 ? 122.941 118.819 113.722 1.00 71.47 449 GLY A O 1
ATOM 3230 N N . PHE A 1 450 ? 122.020 120.431 114.989 1.00 67.01 450 PHE A N 1
ATOM 3231 C CA . PHE A 1 450 ? 120.964 120.721 114.027 1.00 67.01 450 PHE A CA 1
ATOM 3232 C C . PHE A 1 450 ? 121.501 121.372 112.760 1.00 67.01 450 PHE A C 1
ATOM 3233 O O . PHE A 1 450 ? 120.867 121.260 111.707 1.00 67.01 450 PHE A O 1
ATOM 3241 N N . ALA A 1 451 ? 122.651 122.041 112.835 1.00 69.48 451 ALA A N 1
ATOM 3242 C CA . ALA A 1 451 ? 123.258 122.650 111.660 1.00 69.48 451 ALA A CA 1
ATOM 3243 C C . ALA A 1 451 ? 124.019 121.643 110.810 1.00 69.48 451 ALA A C 1
ATOM 3244 O O . ALA A 1 451 ? 124.020 121.754 109.581 1.00 69.48 451 ALA A O 1
ATOM 3246 N N . ILE A 1 452 ? 124.674 120.665 111.442 1.00 69.40 452 ILE A N 1
ATOM 3247 C CA . ILE A 1 452 ? 125.409 119.653 110.690 1.00 69.40 452 ILE A CA 1
ATOM 3248 C C . ILE A 1 452 ? 124.443 118.708 109.987 1.00 69.40 452 ILE A C 1
ATOM 3249 O O . ILE A 1 452 ? 124.667 118.313 108.836 1.00 69.40 452 ILE A O 1
ATOM 3254 N N . SER A 1 453 ? 123.341 118.356 110.651 1.00 64.56 453 SER A N 1
ATOM 3255 C CA . SER A 1 453 ? 122.369 117.458 110.039 1.00 64.56 453 SER A CA 1
ATOM 3256 C C . SER A 1 453 ? 121.624 118.140 108.899 1.00 64.56 453 SER A C 1
ATOM 3257 O O . SER A 1 453 ? 121.407 117.529 107.849 1.00 64.56 453 SER A O 1
ATOM 3260 N N . LEU A 1 454 ? 121.236 119.407 109.077 1.00 63.79 454 LEU A N 1
ATOM 3261 C CA . LEU A 1 454 ? 120.620 120.157 107.984 1.00 63.79 454 LEU A CA 1
ATOM 3262 C C . LEU A 1 454 ? 121.591 120.469 106.858 1.00 63.79 454 LEU A C 1
ATOM 3263 O O . LEU A 1 454 ? 121.148 120.734 105.738 1.00 63.79 454 LEU A O 1
ATOM 3268 N N . TRP A 1 455 ? 122.895 120.470 107.125 1.00 67.85 455 TRP A N 1
ATOM 3269 C CA . TRP A 1 455 ? 123.859 120.643 106.046 1.00 67.85 455 TRP A CA 1
ATOM 3270 C C . TRP A 1 455 ? 123.908 119.396 105.173 1.00 67.85 455 TRP A C 1
ATOM 3271 O O . TRP A 1 455 ? 123.827 119.484 103.943 1.00 67.85 455 TRP A O 1
ATOM 3282 N N . VAL A 1 456 ? 124.030 118.223 105.791 1.00 63.25 456 VAL A N 1
ATOM 3283 C CA . VAL A 1 456 ? 124.070 116.993 105.011 1.00 63.25 456 VAL A CA 1
ATOM 3284 C C . VAL A 1 456 ? 122.667 116.585 104.568 1.00 63.25 456 VAL A C 1
ATOM 3285 O O . VAL A 1 456 ? 122.507 115.901 103.552 1.00 63.25 456 VAL A O 1
ATOM 3289 N N . GLY A 1 457 ? 121.629 117.038 105.272 1.00 67.72 457 GLY A N 1
ATOM 3290 C CA . GLY A 1 457 ? 120.283 116.600 104.941 1.00 67.72 457 GLY A CA 1
ATOM 3291 C C . GLY A 1 457 ? 119.719 117.285 103.712 1.00 67.72 457 GLY A C 1
ATOM 3292 O O . GLY A 1 457 ? 118.967 116.679 102.948 1.00 67.72 457 GLY A O 1
ATOM 3293 N N . ILE A 1 458 ? 120.070 118.550 103.505 1.00 68.66 458 ILE A N 1
ATOM 3294 C CA . ILE A 1 458 ? 119.628 119.257 102.311 1.00 68.66 458 ILE A CA 1
ATOM 3295 C C . ILE A 1 458 ? 120.625 119.074 101.169 1.00 68.66 458 ILE A C 1
ATOM 3296 O O . ILE A 1 458 ? 120.238 119.115 99.997 1.00 68.66 458 ILE A O 1
ATOM 3301 N N . GLY A 1 459 ? 121.895 118.813 101.490 1.00 71.11 459 GLY A N 1
ATOM 3302 C CA . GLY A 1 459 ? 122.881 118.545 100.456 1.00 71.11 459 GLY A CA 1
ATOM 3303 C C . GLY A 1 459 ? 122.619 117.266 99.686 1.00 71.11 459 GLY A C 1
ATOM 3304 O O . GLY A 1 459 ? 122.951 117.173 98.501 1.00 71.11 459 GLY A O 1
ATOM 3305 N N . ALA A 1 460 ? 122.015 116.270 100.335 1.00 70.21 460 ALA A N 1
ATOM 3306 C CA . ALA A 1 460 ? 121.638 115.059 99.618 1.00 70.21 460 ALA A CA 1
ATOM 3307 C C . ALA A 1 460 ? 120.357 115.265 98.823 1.00 70.21 460 ALA A C 1
ATOM 3308 O O . ALA A 1 460 ? 120.205 114.711 97.731 1.00 70.21 460 ALA A O 1
ATOM 3310 N N . GLN A 1 461 ? 119.420 116.052 99.349 1.00 70.24 461 GLN A N 1
ATOM 3311 C CA . GLN A 1 461 ? 118.161 116.277 98.651 1.00 70.24 461 GLN A CA 1
ATOM 3312 C C . GLN A 1 461 ? 118.245 117.376 97.600 1.00 70.24 461 GLN A C 1
ATOM 3313 O O . GLN A 1 461 ? 117.278 117.568 96.858 1.00 70.24 461 GLN A O 1
ATOM 3319 N N . ILE A 1 462 ? 119.356 118.101 97.522 1.00 74.75 462 ILE A N 1
ATOM 3320 C CA . ILE A 1 462 ? 119.642 118.978 96.390 1.00 74.75 462 ILE A CA 1
ATOM 3321 C C . ILE A 1 462 ? 120.455 118.248 95.333 1.00 74.75 462 ILE A C 1
ATOM 3322 O O . ILE A 1 462 ? 120.090 118.226 94.158 1.00 74.75 462 ILE A O 1
ATOM 3327 N N . TYR A 1 463 ? 121.552 117.625 95.743 1.00 78.03 463 TYR A N 1
ATOM 3328 C CA . TYR A 1 463 ? 122.341 116.780 94.861 1.00 78.03 463 TYR A CA 1
ATOM 3329 C C . TYR A 1 463 ? 122.231 115.339 95.332 1.00 78.03 463 TYR A C 1
ATOM 3330 O O . TYR A 1 463 ? 122.780 115.000 96.392 1.00 78.03 463 TYR A O 1
ATOM 3339 N N . PRO A 1 464 ? 121.546 114.466 94.600 1.00 73.11 464 PRO A N 1
ATOM 3340 C CA . PRO A 1 464 ? 121.361 113.088 95.054 1.00 73.11 464 PRO A CA 1
ATOM 3341 C C . PRO A 1 464 ? 122.649 112.298 94.919 1.00 73.11 464 PRO A C 1
ATOM 3342 O O . PRO A 1 464 ? 123.568 112.724 94.206 1.00 73.11 464 PRO A O 1
ATOM 3346 N N . PRO A 1 465 ? 122.768 111.160 95.601 1.00 68.09 465 PRO A N 1
ATOM 3347 C CA . PRO A 1 465 ? 123.945 110.314 95.398 1.00 68.09 465 PRO A CA 1
ATOM 3348 C C . PRO A 1 465 ? 123.901 109.636 94.044 1.00 68.09 465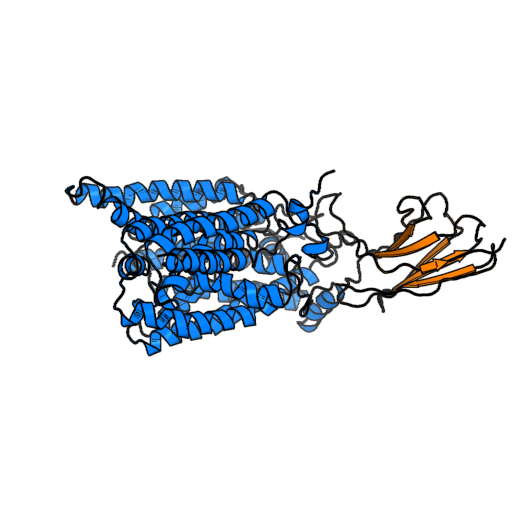 PRO A C 1
ATOM 3349 O O . PRO A 1 465 ? 122.833 109.400 93.476 1.00 68.09 465 PRO A O 1
ATOM 3353 N N . LEU A 1 466 ? 125.087 109.347 93.520 1.00 75.63 466 LEU A N 1
ATOM 3354 C CA . LEU A 1 466 ? 125.207 108.658 92.249 1.00 75.63 466 LEU A CA 1
ATOM 3355 C C . LEU A 1 466 ? 124.687 107.226 92.381 1.00 75.63 466 LEU A C 1
ATOM 3356 O O . LEU A 1 466 ? 124.691 106.661 93.477 1.00 75.63 466 LEU A O 1
ATOM 3361 N N . PRO A 1 467 ? 124.220 106.618 91.281 1.00 72.42 467 PRO A N 1
ATOM 3362 C CA . PRO A 1 467 ? 123.692 105.246 91.368 1.00 72.42 467 PRO A CA 1
ATOM 3363 C C . PRO A 1 467 ? 124.727 104.183 91.699 1.00 72.42 467 PRO A C 1
ATOM 3364 O O . PRO A 1 467 ? 124.338 103.042 91.969 1.00 72.42 467 PRO A O 1
ATOM 3368 N N . GLU A 1 468 ? 126.018 104.505 91.695 1.00 68.79 468 GLU A N 1
ATOM 3369 C CA . GLU A 1 468 ? 127.018 103.585 92.212 1.00 68.79 468 GLU A CA 1
ATOM 3370 C C . GLU A 1 468 ? 127.022 103.519 93.733 1.00 68.79 468 GLU A C 1
ATOM 3371 O O . GLU A 1 468 ? 127.629 102.601 94.293 1.00 68.79 468 GLU A O 1
ATOM 3373 N N . ARG A 1 469 ? 126.366 104.460 94.412 1.00 68.51 469 ARG A N 1
ATOM 3374 C CA . ARG A 1 469 ? 126.258 104.447 95.863 1.00 68.51 469 ARG A CA 1
ATOM 3375 C C . ARG A 1 469 ? 124.875 104.079 96.369 1.00 68.51 469 ARG A C 1
ATOM 3376 O O . ARG A 1 469 ? 124.759 103.564 97.481 1.00 68.51 469 ARG A O 1
ATOM 3384 N N . THR A 1 470 ? 123.824 104.334 95.590 1.00 64.73 470 THR A N 1
ATOM 3385 C CA . THR A 1 470 ? 122.482 103.956 96.008 1.00 64.73 470 THR A CA 1
ATOM 3386 C C . THR A 1 470 ? 122.130 102.530 95.620 1.00 64.73 470 THR A C 1
ATOM 3387 O O . THR A 1 470 ? 121.244 101.938 96.244 1.00 64.73 470 THR A O 1
ATOM 3391 N N . LEU A 1 471 ? 122.813 101.977 94.616 1.00 66.06 471 LEU A N 1
ATOM 3392 C CA . LEU A 1 471 ? 122.622 100.655 94.024 1.00 66.06 471 LEU A CA 1
ATOM 3393 C C . LEU A 1 471 ? 121.175 100.359 93.636 1.00 66.06 471 LEU A C 1
ATOM 3394 O O . LEU A 1 471 ? 120.539 99.519 94.282 1.00 66.06 471 LEU A O 1
ATOM 3399 N N . PRO A 1 472 ? 120.609 100.999 92.615 1.00 66.55 472 PRO A N 1
ATOM 3400 C CA . PRO A 1 472 ? 119.269 100.616 92.174 1.00 66.55 472 PRO A CA 1
ATOM 3401 C C . PRO A 1 472 ? 119.311 99.487 91.160 1.00 66.55 472 PRO A C 1
ATOM 3402 O O . PRO A 1 472 ? 120.250 99.344 90.379 1.00 66.55 472 PRO A O 1
ATOM 3406 N N . LEU A 1 473 ? 118.265 98.676 91.177 1.00 64.19 473 LEU A N 1
ATOM 3407 C CA . LEU A 1 473 ? 118.249 97.455 90.391 1.00 64.19 473 LEU A CA 1
ATOM 3408 C C . LEU A 1 473 ? 117.537 97.666 89.061 1.00 64.19 473 LEU A C 1
ATOM 3409 O O . LEU A 1 473 ? 116.934 98.708 88.807 1.00 64.19 473 LEU A O 1
ATOM 3414 N N . HIS A 1 474 ? 117.625 96.650 88.206 1.00 72.89 474 HIS A N 1
ATOM 3415 C CA . HIS A 1 474 ? 117.148 96.735 86.834 1.00 72.89 474 HIS A CA 1
ATOM 3416 C C . HIS A 1 474 ? 115.624 96.790 86.788 1.00 72.89 474 HIS A C 1
ATOM 3417 O O . HIS A 1 474 ? 114.936 96.405 87.735 1.00 72.89 474 HIS A O 1
ATOM 3424 N N . LEU A 1 475 ? 115.093 97.288 85.670 1.00 75.46 475 LEU A N 1
ATOM 3425 C CA . LEU A 1 475 ? 113.652 97.462 85.534 1.00 75.46 475 LEU A CA 1
ATOM 3426 C C . LEU A 1 475 ? 113.052 96.896 84.250 1.00 75.46 475 LEU A C 1
ATOM 3427 O O . LEU A 1 475 ? 111.830 96.701 84.215 1.00 75.46 475 LEU A O 1
ATOM 3432 N N . ASP A 1 476 ? 113.854 96.626 83.213 1.00 88.51 476 ASP A N 1
ATOM 3433 C CA . ASP A 1 476 ? 113.509 95.762 82.075 1.00 88.51 476 ASP A CA 1
ATOM 3434 C C . ASP A 1 476 ? 112.321 96.290 81.262 1.00 88.51 476 ASP A C 1
ATOM 3435 O O . ASP A 1 476 ? 111.205 95.772 81.309 1.00 88.51 476 ASP A O 1
ATOM 3440 N N . ILE A 1 477 ? 112.601 97.357 80.510 1.00 97.55 477 ILE A N 1
ATOM 3441 C CA . ILE A 1 477 ? 111.638 97.970 79.600 1.00 97.55 477 ILE A CA 1
ATOM 3442 C C . ILE A 1 477 ? 111.217 97.073 78.435 1.00 97.55 477 ILE A C 1
ATOM 3443 O O . ILE A 1 477 ? 110.282 97.424 77.710 1.00 97.55 477 ILE A O 1
ATOM 3448 N N . GLN A 1 478 ? 111.878 95.928 78.233 1.00 103.11 478 GLN A N 1
ATOM 3449 C CA . GLN A 1 478 ? 111.886 95.261 76.934 1.00 103.11 478 GLN A CA 1
ATOM 3450 C C . GLN A 1 478 ? 110.598 94.501 76.640 1.00 103.11 478 GLN A C 1
ATOM 3451 O O . GLN A 1 478 ? 109.886 94.835 75.687 1.00 103.11 478 GLN A O 1
ATOM 3457 N N . GLY A 1 479 ? 110.278 93.486 77.439 1.00 103.87 479 GLY A N 1
ATOM 3458 C CA . GLY A 1 479 ? 109.244 92.531 77.079 1.00 103.87 479 GLY A CA 1
ATOM 3459 C C . GLY A 1 479 ? 107.811 92.983 77.275 1.00 103.87 479 GLY A C 1
ATOM 3460 O O . GLY A 1 479 ? 107.004 92.258 77.861 1.00 103.87 479 GLY A O 1
ATOM 3461 N N . CYS A 1 480 ? 107.477 94.173 76.785 1.00 110.03 480 CYS A N 1
ATOM 3462 C CA . CYS A 1 480 ? 106.160 94.758 76.995 1.00 110.03 480 CYS A CA 1
ATOM 3463 C C . CYS A 1 480 ? 105.386 94.711 75.684 1.00 110.03 480 CYS A C 1
ATOM 3464 O O . CYS A 1 480 ? 105.531 95.599 74.838 1.00 110.03 480 CYS A O 1
ATOM 3467 N N . ASN A 1 481 ? 104.564 93.680 75.517 1.00 111.48 481 ASN A N 1
ATOM 3468 C CA . ASN A 1 481 ? 103.802 93.496 74.287 1.00 111.48 481 ASN A CA 1
ATOM 3469 C C . ASN A 1 481 ? 102.668 94.509 74.179 1.00 111.48 481 ASN A C 1
ATOM 3470 O O . ASN A 1 481 ? 102.828 95.569 73.572 1.00 111.48 481 ASN A O 1
ATOM 3472 N N . VAL A 1 507 ? 133.012 120.940 85.309 1.00 122.01 507 VAL A N 1
ATOM 3473 C CA . VAL A 1 507 ? 132.685 119.700 86.001 1.00 122.01 507 VAL A CA 1
ATOM 3474 C C . VAL A 1 507 ? 131.394 119.862 86.793 1.00 122.01 507 VAL A C 1
ATOM 3475 O O . VAL A 1 507 ? 131.046 120.965 87.215 1.00 122.01 507 VAL A O 1
ATOM 3479 N N . GLN A 1 508 ? 130.676 118.759 86.982 1.00 113.65 508 GLN A N 1
ATOM 3480 C CA . GLN A 1 508 ? 129.420 118.763 87.737 1.00 113.65 508 GLN A CA 1
ATOM 3481 C C . GLN A 1 508 ? 129.748 118.331 89.166 1.00 113.65 508 GLN A C 1
ATOM 3482 O O . GLN A 1 508 ? 129.370 119.038 90.112 1.00 113.65 508 GLN A O 1
ATOM 3488 N N . ARG A 1 509 ? 130.432 117.209 89.373 1.00 101.54 509 ARG A N 1
ATOM 3489 C CA . ARG A 1 509 ? 130.676 116.727 90.725 1.00 101.54 509 ARG A CA 1
ATOM 3490 C C . ARG A 1 509 ? 131.911 117.390 91.323 1.00 101.54 509 ARG A C 1
ATOM 3491 O O . ARG A 1 509 ? 132.966 117.468 90.688 1.00 101.54 509 ARG A O 1
ATOM 3499 N N . THR A 1 510 ? 131.773 117.863 92.562 1.00 99.09 510 THR A N 1
ATOM 3500 C CA . THR A 1 510 ? 132.856 118.443 93.344 1.00 99.09 510 THR A CA 1
ATOM 3501 C C . THR A 1 510 ? 133.069 117.540 94.554 1.00 99.09 510 THR A C 1
ATOM 3502 O O . THR A 1 510 ? 132.109 116.917 95.026 1.00 99.09 510 THR A O 1
ATOM 3506 N N . PRO A 1 511 ? 134.325 117.407 95.054 1.00 96.03 511 PRO A N 1
ATOM 3507 C CA . PRO A 1 511 ? 134.621 116.405 96.096 1.00 96.03 511 PRO A CA 1
ATOM 3508 C C . PRO A 1 511 ? 133.904 116.545 97.435 1.00 96.03 511 PRO A C 1
ATOM 3509 O O . PRO A 1 511 ? 133.998 115.634 98.262 1.00 96.03 511 PRO A O 1
ATOM 3513 N N . LEU A 1 512 ? 133.210 117.654 97.688 1.00 89.93 512 LEU A N 1
ATOM 3514 C CA . LEU A 1 512 ? 132.307 117.684 98.834 1.00 89.93 512 LEU A CA 1
ATOM 3515 C C . LEU A 1 512 ? 130.963 117.068 98.478 1.00 89.93 512 LEU A C 1
ATOM 3516 O O . LEU A 1 512 ? 130.324 116.417 99.312 1.00 89.93 512 LEU A O 1
ATOM 3521 N N . MET A 1 513 ? 130.527 117.252 97.231 1.00 91.14 513 MET A N 1
ATOM 3522 C CA . MET A 1 513 ? 129.247 116.726 96.774 1.00 91.14 513 MET A CA 1
ATOM 3523 C C . MET A 1 513 ? 129.269 115.215 96.610 1.00 91.14 513 MET A C 1
ATOM 3524 O O . MET A 1 513 ? 128.205 114.589 96.574 1.00 91.14 513 MET A O 1
ATOM 3529 N N . ASP A 1 514 ? 130.453 114.622 96.502 1.00 86.68 514 ASP A N 1
ATOM 3530 C CA . ASP A 1 514 ? 130.617 113.199 96.250 1.00 86.68 514 ASP A CA 1
ATOM 3531 C C . ASP A 1 514 ? 130.988 112.440 97.516 1.00 86.68 514 ASP A C 1
ATOM 3532 O O . ASP A 1 514 ? 130.591 111.286 97.684 1.00 86.68 514 ASP A O 1
ATOM 3537 N N . ASN A 1 515 ? 131.710 113.077 98.438 1.00 80.74 515 ASN A N 1
ATOM 3538 C CA . ASN A 1 515 ? 132.232 112.334 99.579 1.00 80.74 515 ASN A CA 1
ATOM 3539 C C . ASN A 1 515 ? 131.478 112.651 100.864 1.00 80.74 515 ASN A C 1
ATOM 3540 O O . ASN A 1 515 ? 131.679 111.976 101.880 1.00 80.74 515 ASN A O 1
ATOM 3545 N N . TRP A 1 516 ? 130.615 113.666 100.859 1.00 69.85 516 TRP A N 1
ATOM 3546 C CA . TRP A 1 516 ? 129.832 113.857 102.072 1.00 69.85 516 TRP A CA 1
ATOM 3547 C C . TRP A 1 516 ? 128.348 114.035 101.796 1.00 69.85 516 TRP A C 1
ATOM 3548 O O . TRP A 1 516 ? 127.519 113.708 102.650 1.00 69.85 516 TRP A O 1
ATOM 3559 N N . TYR A 1 517 ? 127.985 114.558 100.627 1.00 73.75 517 TYR A N 1
ATOM 3560 C CA . TYR A 1 517 ? 126.569 114.674 100.300 1.00 73.75 517 TYR A CA 1
ATOM 3561 C C . TYR A 1 517 ? 126.002 113.331 99.864 1.00 73.75 517 TYR A C 1
ATOM 3562 O O . TYR A 1 517 ? 124.782 113.145 99.830 1.00 73.75 517 TYR A O 1
ATOM 3571 N N . SER A 1 518 ? 126.868 112.383 99.546 1.00 66.80 518 SER A N 1
ATOM 3572 C CA . SER A 1 518 ? 126.476 111.004 99.313 1.00 66.80 518 SER A CA 1
ATOM 3573 C C . SER A 1 518 ? 126.458 110.189 100.571 1.00 66.80 518 SER A C 1
ATOM 3574 O O . SER A 1 518 ? 126.612 108.971 100.464 1.00 66.80 518 SER A O 1
ATOM 3577 N N . LEU A 1 519 ? 126.318 110.806 101.741 1.00 55.31 519 LEU A N 1
ATOM 3578 C CA . LEU A 1 519 ? 126.113 110.057 102.971 1.00 55.31 519 LEU A CA 1
ATOM 3579 C C . LEU A 1 519 ? 124.783 109.320 102.909 1.00 55.31 519 LEU A C 1
ATOM 3580 O O . LEU A 1 519 ? 123.862 109.729 102.199 1.00 55.31 519 LEU A O 1
ATOM 3585 N N . SER A 1 520 ? 124.693 108.217 103.644 1.00 53.73 520 SER A N 1
ATOM 3586 C CA . SER A 1 520 ? 123.478 107.421 103.645 1.00 53.73 520 SER A CA 1
ATOM 3587 C C . SER A 1 520 ? 122.348 108.156 104.347 1.00 53.73 520 SER A C 1
ATOM 3588 O O . SER A 1 520 ? 122.562 108.846 105.344 1.00 53.73 520 SER A O 1
ATOM 3591 N N . TYR A 1 521 ? 121.132 107.989 103.830 1.00 53.69 521 TYR A N 1
ATOM 3592 C CA . TYR A 1 521 ? 119.984 108.695 104.381 1.00 53.69 521 TYR A CA 1
ATOM 3593 C C . TYR A 1 521 ? 119.544 108.158 105.734 1.00 53.69 521 TYR A C 1
ATOM 3594 O O . TYR A 1 521 ? 118.735 108.808 106.400 1.00 53.69 521 TYR A O 1
ATOM 3603 N N . LEU A 1 522 ? 120.051 107.008 106.162 1.00 53.20 522 LEU A N 1
ATOM 3604 C CA . LEU A 1 522 ? 119.830 106.541 107.521 1.00 53.20 522 LEU A CA 1
ATOM 3605 C C . LEU A 1 522 ? 120.924 106.993 108.475 1.00 53.20 522 LEU A C 1
ATOM 3606 O O . LEU A 1 522 ? 120.852 106.687 109.667 1.00 53.20 522 LEU A O 1
ATOM 3611 N N . TYR A 1 523 ? 121.931 107.705 107.982 1.00 53.96 523 TYR A N 1
ATOM 3612 C CA . TYR A 1 523 ? 122.979 108.274 108.814 1.00 53.96 523 TYR A CA 1
ATOM 3613 C C . TYR A 1 523 ? 122.774 109.744 109.127 1.00 53.96 523 TYR A C 1
ATOM 3614 O O . TYR A 1 523 ? 123.633 110.336 109.780 1.00 53.96 523 TYR A O 1
ATOM 3623 N N . PHE A 1 524 ? 121.668 110.351 108.692 1.00 54.46 524 PHE A N 1
ATOM 3624 C CA . PHE A 1 524 ? 121.452 111.765 108.981 1.00 54.46 524 PHE A CA 1
ATOM 3625 C C . PHE A 1 524 ? 121.098 112.019 110.438 1.00 54.46 524 PHE A C 1
ATOM 3626 O O . PHE A 1 524 ? 121.083 113.179 110.859 1.00 54.46 524 PHE A O 1
ATOM 3634 N N . SER A 1 525 ? 120.802 110.975 111.207 1.00 56.95 525 SER A N 1
ATOM 3635 C CA . SER A 1 525 ? 120.635 111.093 112.645 1.00 56.95 525 SER A CA 1
ATOM 3636 C C . SER A 1 525 ? 121.841 110.600 113.420 1.00 56.95 525 SER A C 1
ATOM 3637 O O . SER A 1 525 ? 122.049 111.036 114.554 1.00 56.95 525 SER A O 1
ATOM 3640 N N . THR A 1 526 ? 122.631 109.693 112.845 1.00 59.33 526 THR A N 1
ATOM 3641 C CA . THR A 1 526 ? 123.884 109.310 113.482 1.00 59.33 526 THR A CA 1
ATOM 3642 C C . THR A 1 526 ? 124.884 110.455 113.419 1.00 59.33 526 THR A C 1
ATOM 3643 O O . THR A 1 526 ? 125.508 110.798 114.428 1.00 59.33 526 THR A O 1
ATOM 3647 N N . VAL A 1 527 ? 124.992 111.114 112.262 1.00 60.25 527 VAL A N 1
ATOM 3648 C CA . VAL A 1 527 ? 125.840 112.299 112.158 1.00 60.25 527 VAL A CA 1
ATOM 3649 C C . VAL A 1 527 ? 125.211 113.504 112.841 1.00 60.25 527 VAL A C 1
ATOM 3650 O O . VAL A 1 527 ? 125.868 114.537 112.993 1.00 60.25 527 VAL A O 1
ATOM 3654 N N . GLY A 1 528 ? 123.959 113.404 113.274 1.00 63.96 528 GLY A N 1
ATOM 3655 C CA . GLY A 1 528 ? 123.359 114.443 114.083 1.00 63.96 528 GLY A CA 1
ATOM 3656 C C . GLY A 1 528 ? 123.536 114.203 115.568 1.00 63.96 528 GLY A C 1
ATOM 3657 O O . GLY A 1 528 ? 123.894 115.124 116.305 1.00 63.96 528 GLY A O 1
ATOM 3658 N N . THR A 1 529 ? 123.296 112.968 116.020 1.00 64.86 529 THR A N 1
ATOM 3659 C CA . THR A 1 529 ? 123.382 112.676 117.448 1.00 64.86 529 THR A CA 1
ATOM 3660 C C . THR A 1 529 ? 124.828 112.619 117.920 1.00 64.86 529 THR A C 1
ATOM 3661 O O . THR A 1 529 ? 125.148 113.100 119.012 1.00 64.86 529 THR A O 1
ATOM 3665 N N . LEU A 1 530 ? 125.722 112.063 117.108 1.00 66.91 530 LEU A N 1
ATOM 3666 C CA . LEU A 1 530 ? 127.124 111.964 117.488 1.00 66.91 530 LEU A CA 1
ATOM 3667 C C . LEU A 1 530 ? 127.909 113.238 117.216 1.00 66.91 530 LEU A C 1
ATOM 3668 O O . LEU A 1 530 ? 129.140 113.208 117.273 1.00 66.91 530 LEU A O 1
ATOM 3673 N N . VAL A 1 531 ? 127.240 114.338 116.893 1.00 74.33 531 VAL A N 1
ATOM 3674 C CA . VAL A 1 531 ? 127.835 115.664 116.955 1.00 74.33 531 VAL A CA 1
ATOM 3675 C C . VAL A 1 531 ? 127.348 116.423 118.180 1.00 74.33 531 VAL A C 1
ATOM 3676 O O . VAL A 1 531 ? 128.148 116.974 118.935 1.00 74.33 531 VAL A O 1
ATOM 3680 N N . THR A 1 532 ? 126.040 116.401 118.437 1.00 75.56 532 THR A N 1
ATOM 3681 C CA . THR A 1 532 ? 125.506 117.074 119.614 1.00 75.56 532 THR A CA 1
ATOM 3682 C C . THR A 1 532 ? 125.770 116.318 120.908 1.00 75.56 532 THR A C 1
ATOM 3683 O O . THR A 1 532 ? 125.453 116.840 121.981 1.00 75.56 532 THR A O 1
ATOM 3687 N N . LEU A 1 533 ? 126.318 115.107 120.842 1.00 79.74 533 LEU A N 1
ATOM 3688 C CA . LEU A 1 533 ? 126.897 114.488 122.024 1.00 79.74 533 LEU A CA 1
ATOM 3689 C C . LEU A 1 533 ? 128.361 114.843 122.199 1.00 79.74 533 LEU A C 1
ATOM 3690 O O . LEU A 1 533 ? 128.827 114.962 123.334 1.00 79.74 533 LEU A O 1
ATOM 3695 N N . LEU A 1 534 ? 129.101 115.017 121.107 1.00 85.89 534 LEU A N 1
ATOM 3696 C CA . LEU A 1 534 ? 130.489 115.440 121.238 1.00 85.89 534 LEU A CA 1
ATOM 3697 C C . LEU A 1 534 ? 130.581 116.920 121.578 1.00 85.89 534 LEU A C 1
ATOM 3698 O O . LEU A 1 534 ? 131.278 117.300 122.523 1.00 85.89 534 LEU A O 1
ATOM 3703 N N . VAL A 1 535 ? 129.879 117.764 120.819 1.00 88.40 535 VAL A N 1
ATOM 3704 C CA . VAL A 1 535 ? 129.910 119.203 121.062 1.00 88.40 535 VAL A CA 1
ATOM 3705 C C . VAL A 1 535 ? 129.232 119.535 122.388 1.00 88.40 535 VAL A C 1
ATOM 3706 O O . VAL A 1 535 ? 129.705 120.390 123.146 1.00 88.40 535 VAL A O 1
ATOM 3710 N N . GLY A 1 536 ? 128.161 118.812 122.722 1.00 91.41 536 GLY A N 1
ATOM 3711 C CA . GLY A 1 536 ? 127.430 119.069 123.952 1.00 91.41 536 GLY A CA 1
ATOM 3712 C C . GLY A 1 536 ? 128.178 118.713 125.220 1.00 91.41 536 GLY A C 1
ATOM 3713 O O . GLY A 1 536 ? 127.840 119.232 126.288 1.00 91.41 536 GLY A O 1
ATOM 3714 N N . ILE A 1 537 ? 129.181 117.846 125.133 1.00 95.13 537 ILE A N 1
ATOM 3715 C CA . ILE A 1 537 ? 130.010 117.532 126.293 1.00 95.13 537 ILE A CA 1
ATOM 3716 C C . ILE A 1 537 ? 131.170 118.509 126.431 1.00 95.13 537 ILE A C 1
ATOM 3717 O O . ILE A 1 537 ? 131.416 119.027 127.522 1.00 95.13 537 ILE A O 1
ATOM 3722 N N . LEU A 1 538 ? 131.880 118.794 125.330 1.00 98.67 538 LEU A N 1
ATOM 3723 C CA . LEU A 1 538 ? 133.087 119.618 125.405 1.00 98.67 538 LEU A CA 1
ATOM 3724 C C . LEU A 1 538 ? 132.789 121.063 125.784 1.00 98.67 538 LEU A C 1
ATOM 3725 O O . LEU A 1 538 ? 133.632 121.722 126.403 1.00 98.67 538 LEU A O 1
ATOM 3730 N N . VAL A 1 539 ? 131.609 121.575 125.435 1.00 100.94 539 VAL A N 1
ATOM 3731 C CA . VAL A 1 539 ? 131.218 122.880 125.953 1.00 100.94 539 VAL A CA 1
ATOM 3732 C C . VAL A 1 539 ? 130.845 122.763 127.425 1.00 100.94 539 VAL A C 1
ATOM 3733 O O . VAL A 1 539 ? 131.201 123.622 128.242 1.00 100.94 539 VAL A O 1
ATOM 3737 N N . SER A 1 540 ? 130.154 121.681 127.792 1.00 102.22 540 SER A N 1
ATOM 3738 C CA . SER A 1 540 ? 129.867 121.418 129.198 1.00 102.22 540 SER A CA 1
ATOM 3739 C C . SER A 1 540 ? 131.132 121.088 129.979 1.00 102.22 540 SER A C 1
ATOM 3740 O O . SER A 1 540 ? 131.216 121.390 131.174 1.00 102.22 540 SER A O 1
ATOM 3743 N N . LEU A 1 541 ? 132.123 120.476 129.328 1.00 103.35 541 LEU A N 1
ATOM 3744 C CA . LEU A 1 541 ? 133.404 120.238 129.979 1.00 103.35 541 LEU A CA 1
ATOM 3745 C C . LEU A 1 541 ? 134.228 121.509 130.108 1.00 103.35 541 LEU A C 1
ATOM 3746 O O . LEU A 1 541 ? 135.083 121.591 130.997 1.00 103.35 541 LEU A O 1
ATOM 3751 N N . SER A 1 542 ? 133.992 122.499 129.243 1.00 109.60 542 SER A N 1
ATOM 3752 C CA . SE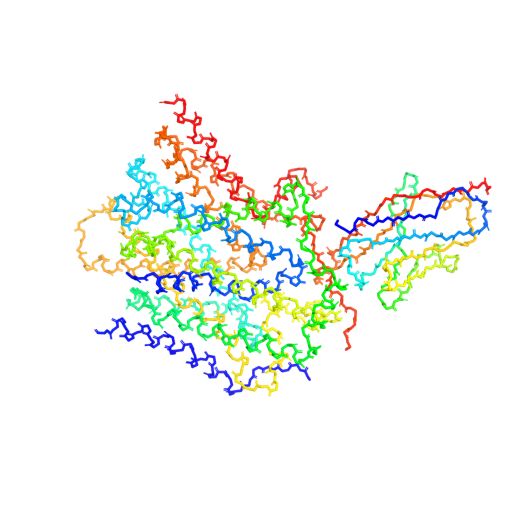R A 1 542 ? 134.680 123.777 129.378 1.00 109.60 542 SER A CA 1
ATOM 3753 C C . SER A 1 542 ? 134.188 124.549 130.594 1.00 109.60 542 SER A C 1
ATOM 3754 O O . SER A 1 542 ? 134.935 125.354 131.161 1.00 109.60 542 SER A O 1
ATOM 3757 N N . THR A 1 543 ? 132.947 124.319 131.007 1.00 111.74 543 THR A N 1
ATOM 3758 C CA . THR A 1 543 ? 132.394 124.976 132.182 1.00 111.74 543 THR A CA 1
ATOM 3759 C C . THR A 1 543 ? 132.216 123.976 133.319 1.00 111.74 543 THR A C 1
ATOM 3760 O O . THR A 1 543 ? 131.549 124.257 134.315 1.00 111.74 543 THR A O 1
ATOM 3764 N N . GLN B 2 3 ? 128.713 95.525 93.956 1.00 97.18 3 GLN B N 1
ATOM 3765 C CA . GLN B 2 3 ? 127.852 94.517 94.562 1.00 97.18 3 GLN B CA 1
ATOM 3766 C C . GLN B 2 3 ? 127.875 93.213 93.776 1.00 97.18 3 GLN B C 1
ATOM 3767 O O . GLN B 2 3 ? 127.910 92.133 94.363 1.00 97.18 3 GLN B O 1
ATOM 3773 N N . VAL B 2 4 ? 127.856 93.311 92.446 1.00 100.12 4 VAL B N 1
ATOM 3774 C CA . VAL B 2 4 ? 127.823 92.093 91.648 1.00 100.12 4 VAL B CA 1
ATOM 3775 C C . VAL B 2 4 ? 129.191 91.414 91.616 1.00 100.12 4 VAL B C 1
ATOM 3776 O O . VAL B 2 4 ? 129.255 90.184 91.508 1.00 100.12 4 VAL B O 1
ATOM 3780 N N . GLN B 2 5 ? 130.281 92.191 91.749 1.00 108.36 5 GLN B N 1
ATOM 3781 C CA . GLN B 2 5 ? 131.652 91.696 91.947 1.00 108.36 5 GLN B CA 1
ATOM 3782 C C . GLN B 2 5 ? 132.087 90.713 90.861 1.00 108.36 5 GLN B C 1
ATOM 3783 O O . GLN B 2 5 ? 132.639 89.651 91.148 1.00 108.36 5 GLN B O 1
ATOM 3789 N N . LEU B 2 6 ? 131.820 91.060 89.608 1.00 114.27 6 LEU B N 1
ATOM 3790 C CA . LEU B 2 6 ? 131.989 90.120 88.509 1.00 114.27 6 LEU B CA 1
ATOM 3791 C C . LEU B 2 6 ? 133.452 90.009 88.093 1.00 114.27 6 LEU B C 1
ATOM 3792 O O . LEU B 2 6 ? 134.228 90.961 88.204 1.00 114.27 6 LEU B O 1
ATOM 3797 N N . GLN B 2 7 ? 133.824 88.823 87.621 1.00 124.19 7 GLN B N 1
ATOM 3798 C CA . GLN B 2 7 ? 135.182 88.520 87.189 1.00 124.19 7 GLN B CA 1
ATOM 3799 C C . GLN B 2 7 ? 135.184 88.146 85.711 1.00 124.19 7 GLN B C 1
ATOM 3800 O O . GLN B 2 7 ? 134.137 88.031 85.070 1.00 124.19 7 GLN B O 1
ATOM 3806 N N . GLU B 2 8 ? 136.386 87.937 85.181 1.00 135.62 8 GLU B N 1
ATOM 3807 C CA . GLU B 2 8 ? 136.568 87.648 83.766 1.00 135.62 8 GLU B CA 1
ATOM 3808 C C . GLU B 2 8 ? 137.909 86.955 83.580 1.00 135.62 8 GLU B C 1
ATOM 3809 O O . GLU B 2 8 ? 138.757 86.954 84.476 1.00 135.62 8 GLU B O 1
ATOM 3815 N N . SER B 2 9 ? 138.091 86.374 82.398 1.00 148.01 9 SER B N 1
ATOM 3816 C CA . SER B 2 9 ? 139.324 85.679 82.047 1.00 148.01 9 SER B CA 1
ATOM 3817 C C . SER B 2 9 ? 139.428 85.631 80.526 1.00 148.01 9 SER B C 1
ATOM 3818 O O . SER B 2 9 ? 138.639 86.261 79.814 1.00 148.01 9 SER B O 1
ATOM 3821 N N . GLY B 2 10 ? 140.403 84.876 80.027 1.00 153.10 10 GLY B N 1
ATOM 3822 C CA . GLY B 2 10 ? 140.550 84.685 78.597 1.00 153.10 10 GLY B CA 1
ATOM 3823 C C . GLY B 2 10 ? 141.126 85.871 77.853 1.00 153.10 10 GLY B C 1
ATOM 3824 O O . GLY B 2 10 ? 140.419 86.518 77.076 1.00 153.10 10 GLY B O 1
ATOM 3825 N N . GLY B 2 11 ? 142.399 86.182 78.093 1.00 157.50 11 GLY B N 1
ATOM 3826 C CA . GLY B 2 11 ? 143.052 87.264 77.380 1.00 157.50 11 GLY B CA 1
ATOM 3827 C C . GLY B 2 11 ? 144.549 87.340 77.608 1.00 157.50 11 GLY B C 1
ATOM 3828 O O . GLY B 2 11 ? 145.020 87.163 78.735 1.00 157.50 11 GLY B O 1
ATOM 3829 N N . GLY B 2 12 ? 145.307 87.606 76.546 1.00 162.63 12 GLY B N 1
ATOM 3830 C CA . GLY B 2 12 ? 146.749 87.716 76.652 1.00 162.63 12 GLY B CA 1
ATOM 3831 C C . GLY B 2 12 ? 147.446 87.926 75.323 1.00 162.63 12 GLY B C 1
ATOM 3832 O O . GLY B 2 12 ? 146.855 88.465 74.384 1.00 162.63 12 GLY B O 1
ATOM 3833 N N . LEU B 2 13 ? 148.706 87.505 75.231 1.00 168.54 13 LEU B N 1
ATOM 3834 C CA . LEU B 2 13 ? 149.485 87.673 74.009 1.00 168.54 13 LEU B CA 1
ATOM 3835 C C . LEU B 2 13 ? 149.076 86.613 72.993 1.00 168.54 13 LEU B C 1
ATOM 3836 O O . LEU B 2 13 ? 149.136 85.413 73.281 1.00 168.54 13 LEU B O 1
ATOM 3841 N N . VAL B 2 14 ? 148.663 87.056 71.805 1.00 172.02 14 VAL B N 1
ATOM 3842 C CA . VAL B 2 14 ? 148.329 86.172 70.695 1.00 172.02 14 VAL B CA 1
ATOM 3843 C C . VAL B 2 14 ? 148.996 86.698 69.431 1.00 172.02 14 VAL B C 1
ATOM 3844 O O . VAL B 2 14 ? 149.532 87.807 69.394 1.00 172.02 14 VAL B O 1
ATOM 3848 N N . GLN B 2 15 ? 148.954 85.875 68.387 1.00 175.31 15 GLN B N 1
ATOM 3849 C CA . GLN B 2 15 ? 149.458 86.268 67.081 1.00 175.31 15 GLN B CA 1
ATOM 3850 C C . GLN B 2 15 ? 148.498 87.258 66.434 1.00 175.31 15 GLN B C 1
ATOM 3851 O O . GLN B 2 15 ? 147.276 87.110 66.530 1.00 175.31 15 GLN B O 1
ATOM 3857 N N . ALA B 2 16 ? 149.059 88.283 65.790 1.00 175.02 16 ALA B N 1
ATOM 3858 C CA . ALA B 2 16 ? 148.259 89.304 65.120 1.00 175.02 16 ALA B CA 1
ATOM 3859 C C . ALA B 2 16 ? 147.572 88.699 63.901 1.00 175.02 16 ALA B C 1
ATOM 3860 O O . ALA B 2 16 ? 148.210 88.466 62.869 1.00 175.02 16 ALA B O 1
ATOM 3862 N N . GLY B 2 17 ? 146.272 88.443 64.020 1.00 172.13 17 GLY B N 1
ATOM 3863 C CA . GLY B 2 17 ? 145.493 87.842 62.951 1.00 172.13 17 GLY B CA 1
ATOM 3864 C C . GLY B 2 17 ? 144.795 86.548 63.319 1.00 172.13 17 GLY B C 1
ATOM 3865 O O . GLY B 2 17 ? 144.083 85.991 62.472 1.00 172.13 17 GLY B O 1
ATOM 3866 N N . GLY B 2 18 ? 144.956 86.037 64.538 1.00 168.99 18 GLY B N 1
ATOM 3867 C CA . GLY B 2 18 ? 144.361 84.769 64.914 1.00 168.99 18 GLY B CA 1
ATOM 3868 C C . GLY B 2 18 ? 142.940 84.876 65.428 1.00 168.99 18 GLY B C 1
ATOM 3869 O O . GLY B 2 18 ? 142.092 85.519 64.802 1.00 168.99 18 GLY B O 1
ATOM 3870 N N . SER B 2 19 ? 142.670 84.243 66.569 1.00 165.21 19 SER B N 1
ATOM 3871 C CA . SER B 2 19 ? 141.337 84.239 67.154 1.00 165.21 19 SER B CA 1
ATOM 3872 C C . SER B 2 19 ? 141.455 84.032 68.657 1.00 165.21 19 SER B C 1
ATOM 3873 O O . SER B 2 19 ? 142.459 83.517 69.155 1.00 165.21 19 SER B O 1
ATOM 3876 N N . LEU B 2 20 ? 140.399 84.422 69.371 1.00 160.01 20 LEU B N 1
ATOM 3877 C CA . LEU B 2 20 ? 140.400 84.428 70.828 1.00 160.01 20 LEU B CA 1
ATOM 3878 C C . LEU B 2 20 ? 138.956 84.528 71.298 1.00 160.01 20 LEU B C 1
ATOM 3879 O O . LEU B 2 20 ? 138.114 85.121 70.622 1.00 160.01 20 LEU B O 1
ATOM 3884 N N . ARG B 2 21 ? 138.672 83.928 72.452 1.00 155.60 21 ARG B N 1
ATOM 3885 C CA . ARG B 2 21 ? 137.375 84.067 73.104 1.00 155.60 21 ARG B CA 1
ATOM 3886 C C . ARG B 2 21 ? 137.589 84.583 74.519 1.00 155.60 21 ARG B C 1
ATOM 3887 O O . ARG B 2 21 ? 138.237 83.917 75.332 1.00 155.60 21 ARG B O 1
ATOM 3895 N N . LEU B 2 22 ? 137.046 85.762 74.810 1.00 148.66 22 LEU B N 1
ATOM 3896 C CA . LEU B 2 22 ? 137.117 86.353 76.139 1.00 148.66 22 LEU B CA 1
ATOM 3897 C C . LEU B 2 22 ? 135.865 85.986 76.923 1.00 148.66 22 LEU B C 1
ATOM 3898 O O . LEU B 2 22 ? 134.745 86.190 76.444 1.00 148.66 22 LEU B O 1
ATOM 3903 N N . SER B 2 23 ? 136.058 85.451 78.122 1.00 140.17 23 SER B N 1
ATOM 3904 C CA . SER B 2 23 ? 134.955 85.066 78.985 1.00 140.17 23 SER B CA 1
ATOM 3905 C C . SER B 2 23 ? 134.819 86.051 80.137 1.00 140.17 23 SER B C 1
ATOM 3906 O O . SER B 2 23 ? 135.780 86.719 80.525 1.00 140.17 23 SER B O 1
ATOM 3909 N N . CYS B 2 24 ? 133.609 86.128 80.684 1.00 133.10 24 CYS B N 1
ATOM 3910 C CA . CYS B 2 24 ? 133.318 87.033 81.791 1.00 133.10 24 CYS B CA 1
ATOM 3911 C C . CYS B 2 24 ? 132.130 86.481 82.562 1.00 133.10 24 CYS B C 1
ATOM 3912 O O . CYS B 2 24 ? 131.020 86.422 82.026 1.00 133.10 24 CYS B O 1
ATOM 3915 N N . ALA B 2 25 ? 132.358 86.086 83.810 1.00 126.63 25 ALA B N 1
ATOM 3916 C CA . ALA B 2 25 ? 131.286 85.600 84.659 1.00 126.63 25 ALA B CA 1
ATOM 3917 C C . ALA B 2 25 ? 130.641 86.770 85.397 1.00 126.63 25 ALA B C 1
ATOM 3918 O O . ALA B 2 25 ? 131.009 87.932 85.214 1.00 126.63 25 ALA B O 1
ATOM 3920 N N . ALA B 2 26 ? 129.667 86.459 86.251 1.00 113.97 26 ALA B N 1
ATOM 3921 C CA . ALA B 2 26 ? 128.982 87.482 87.036 1.00 113.97 26 ALA B CA 1
ATOM 3922 C C . ALA B 2 26 ? 128.437 86.835 88.300 1.00 113.97 26 ALA B C 1
ATOM 3923 O O . ALA B 2 26 ? 127.451 86.095 88.243 1.00 113.97 26 ALA B O 1
ATOM 3925 N N . SER B 2 27 ? 129.072 87.117 89.430 1.00 103.22 27 SER B N 1
ATOM 3926 C CA . SER B 2 27 ? 128.640 86.592 90.715 1.00 103.22 27 SER B CA 1
ATOM 3927 C C . SER B 2 27 ? 127.607 87.532 91.330 1.00 103.22 27 SER B C 1
ATOM 3928 O O . SER B 2 27 ? 127.088 88.437 90.671 1.00 103.22 27 SER B O 1
ATOM 3931 N N . GLY B 2 28 ? 127.297 87.321 92.607 1.00 93.22 28 GLY B N 1
ATOM 3932 C CA . GLY B 2 28 ? 126.422 88.207 93.343 1.00 93.22 28 GLY B CA 1
ATOM 3933 C C . GLY B 2 28 ? 124.971 88.114 92.899 1.00 93.22 28 GLY B C 1
ATOM 3934 O O . GLY B 2 28 ? 124.543 87.167 92.237 1.00 93.22 28 GLY B O 1
ATOM 3935 N N . ASN B 2 29 ? 124.210 89.133 93.280 1.00 85.05 29 ASN B N 1
ATOM 3936 C CA . ASN B 2 29 ? 122.788 89.209 92.952 1.00 85.05 29 ASN B CA 1
ATOM 3937 C C . ASN B 2 29 ? 122.562 90.083 91.720 1.00 85.05 29 ASN B C 1
ATOM 3938 O O . ASN B 2 29 ? 121.905 91.122 91.766 1.00 85.05 29 ASN B O 1
ATOM 3943 N N . ILE B 2 30 ? 123.120 89.636 90.604 1.00 88.80 30 ILE B N 1
ATOM 3944 C CA . ILE B 2 30 ? 122.958 90.336 89.337 1.00 88.80 30 ILE B CA 1
ATOM 3945 C C . ILE B 2 30 ? 121.655 89.879 88.692 1.00 88.80 30 ILE B C 1
ATOM 3946 O O . ILE B 2 30 ? 121.319 88.690 88.722 1.00 88.80 30 ILE B O 1
ATOM 3951 N N . SER B 2 31 ? 120.888 90.831 88.164 1.00 88.43 31 SER B N 1
ATOM 3952 C CA . SER B 2 31 ? 119.691 90.496 87.406 1.00 88.43 31 SER B CA 1
ATOM 3953 C C . SER B 2 31 ? 120.071 89.780 86.118 1.00 88.43 31 SER B C 1
ATOM 3954 O O . SER B 2 31 ? 121.059 90.127 85.467 1.00 88.43 31 SER B O 1
ATOM 3957 N N . THR B 2 32 ? 119.295 88.756 85.765 1.00 95.54 32 THR B N 1
ATOM 3958 C CA . THR B 2 32 ? 119.558 88.033 84.526 1.00 95.54 32 THR B CA 1
ATOM 3959 C C . THR B 2 32 ? 119.230 88.887 83.308 1.00 95.54 32 THR B C 1
ATOM 3960 O O . THR B 2 32 ? 120.059 89.039 82.405 1.00 95.54 32 THR B O 1
ATOM 3964 N N . ARG B 2 33 ? 118.033 89.468 83.273 1.00 94.31 33 ARG B N 1
ATOM 3965 C CA . ARG B 2 33 ? 117.616 90.322 82.161 1.00 94.31 33 ARG B CA 1
ATOM 3966 C C . ARG B 2 33 ? 118.250 91.696 82.349 1.00 94.31 33 ARG B C 1
ATOM 3967 O O . ARG B 2 33 ? 117.609 92.661 82.766 1.00 94.31 33 ARG B O 1
ATOM 3975 N N . ALA B 2 34 ? 119.538 91.784 82.030 1.00 89.70 34 ALA B N 1
ATOM 3976 C CA . ALA B 2 34 ? 120.324 92.964 82.363 1.00 89.70 34 ALA B CA 1
ATOM 3977 C C . ALA B 2 34 ? 120.868 93.692 81.146 1.00 89.70 34 ALA B C 1
ATOM 3978 O O . ALA B 2 34 ? 120.792 94.923 81.086 1.00 89.70 34 ALA B O 1
ATOM 3980 N N . GLY B 2 35 ? 121.424 92.980 80.175 1.00 101.79 35 GLY B N 1
ATOM 3981 C CA . GLY B 2 35 ? 122.005 93.663 79.039 1.00 101.79 35 GLY B CA 1
ATOM 3982 C C . GLY B 2 35 ? 123.492 93.899 79.179 1.00 101.79 35 GLY B C 1
ATOM 3983 O O . GLY B 2 35 ? 123.956 95.038 79.067 1.00 101.79 35 GLY B O 1
ATOM 3984 N N . MET B 2 36 ? 124.236 92.829 79.453 1.00 112.11 36 MET B N 1
ATOM 3985 C CA . MET B 2 36 ? 125.674 92.920 79.665 1.00 112.11 36 MET B CA 1
ATOM 3986 C C . MET B 2 36 ? 126.392 93.351 78.392 1.00 112.11 36 MET B C 1
ATOM 3987 O O . MET B 2 36 ? 125.934 93.080 77.280 1.00 112.11 36 MET B O 1
ATOM 3992 N N . GLY B 2 37 ? 127.521 94.034 78.561 1.00 116.45 37 GLY B N 1
ATOM 3993 C CA . GLY B 2 37 ? 128.247 94.575 77.429 1.00 116.45 37 GLY B CA 1
ATOM 3994 C C . GLY B 2 37 ? 129.747 94.385 77.507 1.00 116.45 37 GLY B C 1
ATOM 3995 O O . GLY B 2 37 ? 130.246 93.684 78.391 1.00 116.45 37 GLY B O 1
ATOM 3996 N N . TRP B 2 38 ? 130.479 95.012 76.584 1.00 134.34 38 TRP B N 1
ATOM 3997 C CA . TRP B 2 38 ? 131.932 94.853 76.517 1.00 134.34 38 TRP B CA 1
ATOM 3998 C C . TRP B 2 38 ? 132.535 96.167 76.027 1.00 134.34 38 TRP B C 1
ATOM 3999 O O . TRP B 2 38 ? 132.456 96.484 74.837 1.00 134.34 38 TRP B O 1
ATOM 4010 N N . TYR B 2 39 ? 133.136 96.914 76.946 1.00 132.24 39 TYR B N 1
ATOM 4011 C CA . TYR B 2 39 ? 133.854 98.139 76.634 1.00 132.24 39 TYR B CA 1
ATOM 4012 C C . TYR B 2 39 ? 135.355 97.889 76.693 1.00 132.24 39 TYR B C 1
ATOM 4013 O O . TYR B 2 39 ? 135.823 96.918 77.290 1.00 132.24 39 TYR B O 1
ATOM 4022 N N . ARG B 2 40 ? 136.114 98.783 76.065 1.00 146.59 40 ARG B N 1
ATOM 4023 C CA . ARG B 2 40 ? 137.565 98.685 76.091 1.00 146.59 40 ARG B CA 1
ATOM 4024 C C . ARG B 2 40 ? 138.172 100.077 76.166 1.00 146.59 40 ARG B C 1
ATOM 4025 O O . ARG B 2 40 ? 137.535 101.077 75.828 1.00 146.59 40 ARG B O 1
ATOM 4033 N N . GLN B 2 41 ? 139.423 100.127 76.620 1.00 150.56 41 GLN B N 1
ATOM 4034 C CA . GLN B 2 41 ? 140.150 101.379 76.802 1.00 150.56 41 GLN B CA 1
ATOM 4035 C C . GLN B 2 41 ? 141.534 101.240 76.186 1.00 150.56 41 GLN B C 1
ATOM 4036 O O . GLN B 2 41 ? 142.374 100.496 76.700 1.00 150.56 41 GLN B O 1
ATOM 4042 N N . ALA B 2 42 ? 141.767 101.958 75.091 1.00 155.59 42 ALA B N 1
ATOM 4043 C CA . ALA B 2 42 ? 143.087 102.025 74.498 1.00 155.59 42 ALA B CA 1
ATOM 4044 C C . ALA B 2 42 ? 144.013 102.851 75.392 1.00 155.59 42 ALA B C 1
ATOM 4045 O O . ALA B 2 42 ? 143.544 103.662 76.195 1.00 155.59 42 ALA B O 1
ATOM 4047 N N . PRO B 2 43 ? 145.330 102.633 75.303 1.00 157.36 43 PRO B N 1
ATOM 4048 C CA . PRO B 2 43 ? 146.272 103.463 76.075 1.00 157.36 43 PRO B CA 1
ATOM 4049 C C . PRO B 2 43 ? 146.253 104.910 75.605 1.00 157.36 43 PRO B C 1
ATOM 4050 O O . PRO B 2 43 ? 146.505 105.202 74.434 1.00 157.36 43 PRO B O 1
ATOM 4054 N N . GLY B 2 44 ? 145.945 105.816 76.531 1.00 158.78 44 GLY B N 1
ATOM 4055 C CA . GLY B 2 44 ? 145.886 107.230 76.230 1.00 158.78 44 GLY B CA 1
ATOM 4056 C C . GLY B 2 44 ? 144.620 107.696 75.552 1.00 158.78 44 GLY B C 1
ATOM 4057 O O . GLY B 2 44 ? 144.576 108.839 75.083 1.00 158.78 44 GLY B O 1
ATOM 4058 N N . LYS B 2 45 ? 143.591 106.860 75.483 1.00 156.04 45 LYS B N 1
ATOM 4059 C CA . LYS B 2 45 ? 142.348 107.200 74.805 1.00 156.04 45 LYS B CA 1
ATOM 4060 C C . LYS B 2 45 ? 141.177 107.124 75.785 1.00 156.04 45 LYS B C 1
ATOM 4061 O O . LYS B 2 45 ? 141.352 106.928 76.991 1.00 156.04 45 LYS B O 1
ATOM 4067 N N . GLU B 2 46 ? 139.975 107.280 75.245 1.00 150.77 46 GLU B N 1
ATOM 4068 C CA . GLU B 2 46 ? 138.734 107.284 76.003 1.00 150.77 46 GLU B CA 1
ATOM 4069 C C . GLU B 2 46 ? 138.165 105.863 76.023 1.00 150.77 46 GLU B C 1
ATOM 4070 O O . GLU B 2 46 ? 138.627 104.981 75.294 1.00 150.77 46 GLU B O 1
ATOM 4076 N N . ARG B 2 47 ? 137.194 105.633 76.914 1.00 142.24 47 ARG B N 1
ATOM 4077 C CA . ARG B 2 47 ? 136.444 104.381 76.937 1.00 142.24 47 ARG B CA 1
ATOM 4078 C C . ARG B 2 47 ? 135.734 104.163 75.607 1.00 142.24 47 ARG B C 1
ATOM 4079 O O . ARG B 2 47 ? 134.840 104.928 75.232 1.00 142.24 47 ARG B O 1
ATOM 4087 N N . GLU B 2 48 ? 136.139 103.115 74.902 1.00 147.53 48 GLU B N 1
ATOM 4088 C CA . GLU B 2 48 ? 135.775 102.897 73.510 1.00 147.53 48 GLU B CA 1
ATOM 4089 C C . GLU B 2 48 ? 134.440 102.143 73.465 1.00 147.53 48 GLU B C 1
ATOM 4090 O O . GLU B 2 48 ? 133.680 102.157 74.436 1.00 147.53 48 GLU B O 1
ATOM 4096 N N . PHE B 2 49 ? 134.137 101.508 72.327 1.00 148.26 49 PHE B N 1
ATOM 4097 C CA . PHE B 2 49 ? 132.823 101.064 71.868 1.00 148.26 49 PHE B CA 1
ATOM 4098 C C . PHE B 2 49 ? 132.037 100.183 72.830 1.00 148.26 49 PHE B C 1
ATOM 4099 O O . PHE B 2 49 ? 132.595 99.584 73.754 1.00 148.26 49 PHE B O 1
ATOM 4107 N N . VAL B 2 50 ? 130.738 100.073 72.576 1.00 143.18 50 VAL B N 1
ATOM 4108 C CA . VAL B 2 50 ? 129.860 99.150 73.278 1.00 143.18 50 VAL B CA 1
ATOM 4109 C C . VAL B 2 50 ? 129.495 98.015 72.326 1.00 143.18 50 VAL B C 1
ATOM 4110 O O . VAL B 2 50 ? 129.336 98.226 71.117 1.00 143.18 50 VAL B O 1
ATOM 4114 N N . ALA B 2 51 ? 129.449 96.794 72.859 1.00 141.05 51 ALA B N 1
ATOM 4115 C CA . ALA B 2 51 ? 128.930 95.624 72.151 1.00 141.05 51 ALA B CA 1
ATOM 4116 C C . ALA B 2 51 ? 127.885 95.016 73.080 1.00 141.05 51 ALA B C 1
ATOM 4117 O O . ALA B 2 51 ? 128.175 94.086 73.836 1.00 141.05 51 ALA B O 1
ATOM 4119 N N . SER B 2 52 ? 126.666 95.539 73.010 1.00 137.86 52 SER B N 1
ATOM 4120 C CA . SER B 2 52 ? 125.630 95.214 73.976 1.00 137.86 52 SER B CA 1
ATOM 4121 C C . SER B 2 52 ? 124.772 94.059 73.486 1.00 137.86 52 SER B C 1
ATOM 4122 O O . SER B 2 52 ? 124.437 93.974 72.301 1.00 137.86 52 SER B O 1
ATOM 4125 N N . ILE B 2 53 ? 124.417 93.170 74.412 1.00 125.65 53 ILE B N 1
ATOM 4126 C CA . ILE B 2 53 ? 123.483 92.080 74.155 1.00 125.65 53 ILE B CA 1
ATOM 4127 C C . ILE B 2 53 ? 122.495 92.010 75.317 1.00 125.65 53 ILE B C 1
ATOM 4128 O O . ILE B 2 53 ? 122.887 91.768 76.464 1.00 125.65 53 ILE B O 1
ATOM 4133 N N . ASN B 2 54 ? 121.223 92.266 75.032 1.00 120.04 54 ASN B N 1
ATOM 4134 C CA . ASN B 2 54 ? 120.194 92.314 76.060 1.00 120.04 54 ASN B CA 1
ATOM 4135 C C . ASN B 2 54 ? 119.676 90.907 76.344 1.00 120.04 54 ASN B C 1
ATOM 4136 O O . ASN B 2 54 ? 120.278 89.903 75.954 1.00 120.04 54 ASN B O 1
ATOM 4141 N N . TRP B 2 55 ? 118.550 90.824 77.056 1.00 111.31 55 TRP B N 1
ATOM 4142 C CA . TRP B 2 55 ? 117.941 89.529 77.334 1.00 111.31 55 TRP B CA 1
ATOM 4143 C C . TRP B 2 55 ? 117.356 88.904 76.074 1.00 111.31 55 TRP B C 1
ATOM 4144 O O . TRP B 2 55 ? 117.349 87.676 75.937 1.00 111.31 55 TRP B O 1
ATOM 4155 N N . GLY B 2 56 ? 116.886 89.725 75.138 1.00 120.70 56 GLY B N 1
ATOM 4156 C CA . GLY B 2 56 ? 116.377 89.245 73.873 1.00 120.70 56 GLY B CA 1
ATOM 4157 C C . GLY B 2 56 ? 117.417 88.991 72.808 1.00 120.70 56 GLY B C 1
ATOM 4158 O O . GLY B 2 56 ? 117.045 88.788 71.648 1.00 120.70 56 GLY B O 1
ATOM 4159 N N . ALA B 2 57 ? 118.705 89.020 73.179 1.00 124.15 57 ALA B N 1
ATOM 4160 C CA . ALA B 2 57 ? 119.851 88.737 72.304 1.00 124.15 57 ALA B CA 1
ATOM 4161 C C . ALA B 2 57 ? 119.913 89.663 71.090 1.00 124.15 57 ALA B C 1
ATOM 4162 O O . ALA B 2 57 ? 120.387 89.270 70.022 1.00 124.15 57 ALA B O 1
ATOM 4164 N N . ILE B 2 58 ? 119.440 90.899 71.240 1.00 130.27 58 ILE B N 1
ATOM 4165 C CA . ILE B 2 58 ? 119.557 91.905 70.185 1.00 130.27 58 ILE B CA 1
ATOM 4166 C C . ILE B 2 58 ? 120.996 92.409 70.217 1.00 130.27 58 ILE B C 1
ATOM 4167 O O . ILE B 2 58 ? 121.358 93.248 71.043 1.00 130.27 58 ILE B O 1
ATOM 4172 N N . THR B 2 59 ? 121.820 91.894 69.313 1.00 141.35 59 THR B N 1
ATOM 4173 C CA . THR B 2 59 ? 123.262 92.080 69.370 1.00 141.35 59 THR B CA 1
ATOM 4174 C C . THR B 2 59 ? 123.660 93.357 68.638 1.00 141.35 59 THR B C 1
ATOM 4175 O O . THR B 2 59 ? 123.212 93.601 67.513 1.00 141.35 59 THR B O 1
ATOM 4179 N N . ASN B 2 60 ? 124.502 94.166 69.278 1.00 149.09 60 ASN B N 1
ATOM 4180 C CA . ASN B 2 60 ? 124.920 95.455 68.754 1.00 149.09 60 ASN B CA 1
ATOM 4181 C C . ASN B 2 60 ? 126.433 95.438 68.561 1.00 149.09 60 ASN B C 1
ATOM 4182 O O . ASN B 2 60 ? 127.158 94.738 69.272 1.00 149.09 60 ASN B O 1
ATOM 4187 N N . TYR B 2 61 ? 126.901 96.217 67.586 1.00 155.79 61 TYR B N 1
ATOM 4188 C CA . TYR B 2 61 ? 128.324 96.388 67.328 1.00 155.79 61 TYR B CA 1
ATOM 4189 C C . TYR B 2 61 ? 128.594 97.831 66.931 1.00 155.79 61 TYR B C 1
ATOM 4190 O O . TYR B 2 61 ? 127.689 98.572 66.543 1.00 155.79 61 TYR B O 1
ATOM 4199 N N . ALA B 2 62 ? 129.861 98.220 67.012 1.00 164.22 62 ALA B N 1
ATOM 4200 C CA . ALA B 2 62 ? 130.296 99.486 66.447 1.00 164.22 62 ALA B CA 1
ATOM 4201 C C . ALA B 2 62 ? 130.667 99.298 64.981 1.00 164.22 62 ALA B C 1
ATOM 4202 O O . ALA B 2 62 ? 130.898 98.182 64.513 1.00 164.22 62 ALA B O 1
ATOM 4204 N N . ASP B 2 63 ? 130.740 100.423 64.260 1.00 172.07 63 ASP B N 1
ATOM 4205 C CA . ASP B 2 63 ? 130.971 100.391 62.817 1.00 172.07 63 ASP B CA 1
ATOM 4206 C C . ASP B 2 63 ? 132.366 99.887 62.462 1.00 172.07 63 ASP B C 1
ATOM 4207 O O . ASP B 2 63 ? 132.571 99.362 61.362 1.00 172.07 63 ASP B O 1
ATOM 4212 N N . SER B 2 64 ? 133.329 100.034 63.371 1.00 168.59 64 SER B N 1
ATOM 4213 C CA . SER B 2 64 ? 134.667 99.514 63.133 1.00 168.59 64 SER B CA 1
ATOM 4214 C C . SER B 2 64 ? 134.753 98.006 63.313 1.00 168.59 64 SER B C 1
ATOM 4215 O O . SER B 2 64 ? 135.704 97.391 62.818 1.00 168.59 64 SER B O 1
ATOM 4218 N N . VAL B 2 65 ? 133.793 97.397 64.005 1.00 166.06 65 VAL B N 1
ATOM 4219 C CA . VAL B 2 65 ? 133.884 95.995 64.386 1.00 166.06 65 VAL B CA 1
ATOM 4220 C C . VAL B 2 65 ? 132.671 95.194 63.910 1.00 166.06 65 VAL B C 1
ATOM 4221 O O . VAL B 2 65 ? 132.311 94.195 64.527 1.00 166.06 65 VAL B O 1
ATOM 4225 N N . LYS B 2 66 ? 132.031 95.622 62.822 1.00 164.54 66 LYS B N 1
ATOM 4226 C CA . LYS B 2 66 ? 130.931 94.853 62.251 1.00 164.54 66 LYS B CA 1
ATOM 4227 C C . LYS B 2 66 ? 131.445 93.568 61.616 1.00 164.54 66 LYS B C 1
ATOM 4228 O O . LYS B 2 66 ? 132.390 93.588 60.821 1.00 164.54 66 LYS B O 1
ATOM 4234 N N . GLY B 2 67 ? 130.829 92.451 61.975 1.00 164.24 67 GLY B N 1
ATOM 4235 C CA . GLY B 2 67 ? 131.154 91.170 61.348 1.00 164.24 67 GLY B CA 1
ATOM 4236 C C . GLY B 2 67 ? 132.391 90.444 61.823 1.00 164.24 67 GLY B C 1
ATOM 4237 O O . GLY B 2 67 ? 132.355 89.225 62.014 1.00 164.24 67 GLY B O 1
ATOM 4238 N N . ARG B 2 68 ? 133.499 91.166 62.012 1.00 165.95 68 ARG B N 1
ATOM 4239 C CA . ARG B 2 68 ? 134.751 90.530 62.401 1.00 165.95 68 ARG B CA 1
ATOM 4240 C C . ARG B 2 68 ? 134.736 90.042 63.843 1.00 165.95 68 ARG B C 1
ATOM 4241 O O . ARG B 2 68 ? 135.467 89.103 64.171 1.00 165.95 68 ARG B O 1
ATOM 4249 N N . PHE B 2 69 ? 133.926 90.648 64.705 1.00 163.96 69 PHE B N 1
ATOM 4250 C CA . PHE B 2 69 ? 133.798 90.221 66.089 1.00 163.96 69 PHE B CA 1
ATOM 4251 C C . PHE B 2 69 ? 132.383 89.723 66.338 1.00 163.96 69 PHE B C 1
ATOM 4252 O O . PHE B 2 69 ? 131.422 90.207 65.733 1.00 163.96 69 PHE B O 1
ATOM 4260 N N . THR B 2 70 ? 132.260 88.749 67.236 1.00 154.79 70 THR B N 1
ATOM 4261 C CA . THR B 2 70 ? 130.960 88.215 67.607 1.00 154.79 70 THR B CA 1
ATOM 4262 C C . THR B 2 70 ? 130.892 88.065 69.119 1.00 154.79 70 THR B C 1
ATOM 4263 O O . THR B 2 70 ? 131.914 88.028 69.810 1.00 154.79 70 THR B O 1
ATOM 4267 N N . ILE B 2 71 ? 129.666 87.993 69.626 1.00 144.87 71 ILE B N 1
ATOM 4268 C CA . ILE B 2 71 ? 129.416 87.981 71.062 1.00 144.87 71 ILE B CA 1
ATOM 4269 C C . ILE B 2 71 ? 128.099 87.260 71.322 1.00 144.87 71 ILE B C 1
ATOM 4270 O O . ILE B 2 71 ? 127.115 87.447 70.601 1.00 144.87 71 ILE B O 1
ATOM 4275 N N . SER B 2 72 ? 128.103 86.388 72.328 1.00 137.66 72 SER B N 1
ATOM 4276 C CA . SER B 2 72 ? 126.904 85.660 72.713 1.00 137.66 72 SER B CA 1
ATOM 4277 C C . SER B 2 72 ? 126.944 85.392 74.209 1.00 137.66 72 SER B C 1
ATOM 4278 O O . SER B 2 72 ? 128.018 85.249 74.800 1.00 137.66 72 SER B O 1
ATOM 4281 N N . ARG B 2 73 ? 125.762 85.325 74.813 1.00 127.10 73 ARG B N 1
ATOM 4282 C CA . ARG B 2 73 ? 125.624 85.033 76.230 1.00 127.10 73 ARG B CA 1
ATOM 4283 C C . ARG B 2 73 ? 124.655 83.877 76.419 1.00 127.10 73 ARG B C 1
ATOM 4284 O O . ARG B 2 73 ? 123.925 83.488 75.504 1.00 127.10 73 ARG B O 1
ATOM 4292 N N . ASP B 2 74 ? 124.655 83.331 77.631 1.00 129.58 74 ASP B N 1
ATOM 4293 C CA . ASP B 2 74 ? 123.673 82.340 78.039 1.00 129.58 74 ASP B CA 1
ATOM 4294 C C . ASP B 2 74 ? 123.103 82.759 79.384 1.00 129.58 74 ASP B C 1
ATOM 4295 O O . ASP B 2 74 ? 123.824 83.277 80.240 1.00 129.58 74 ASP B O 1
ATOM 4300 N N . ASN B 2 75 ? 121.802 82.546 79.557 1.00 121.87 75 ASN B N 1
ATOM 4301 C CA . ASN B 2 75 ? 121.121 83.024 80.750 1.00 121.87 75 ASN B CA 1
ATOM 4302 C C . ASN B 2 75 ? 121.179 82.040 81.909 1.00 121.87 75 ASN B C 1
ATOM 4303 O O . ASN B 2 75 ? 120.668 82.353 82.989 1.00 121.87 75 ASN B O 1
ATOM 4308 N N . ALA B 2 76 ? 121.779 80.866 81.714 1.00 124.45 76 ALA B N 1
ATOM 4309 C CA . ALA B 2 76 ? 121.780 79.852 82.761 1.00 124.45 76 ALA B CA 1
ATOM 4310 C C . ALA B 2 76 ? 122.777 80.177 83.866 1.00 124.45 76 ALA B C 1
ATOM 4311 O O . ALA B 2 76 ? 122.483 79.975 85.049 1.00 124.45 76 ALA B O 1
ATOM 4313 N N . LYS B 2 77 ? 123.955 80.681 83.506 1.00 125.22 77 LYS B N 1
ATOM 4314 C CA . LYS B 2 77 ? 125.011 80.934 84.474 1.00 125.22 77 LYS B CA 1
ATOM 4315 C C . LYS B 2 77 ? 125.390 82.402 84.591 1.00 125.22 77 LYS B C 1
ATOM 4316 O O . LYS B 2 77 ? 126.322 82.716 85.343 1.00 125.22 77 LYS B O 1
ATOM 4322 N N . ASN B 2 78 ? 124.694 83.296 83.874 1.00 123.67 78 ASN B N 1
ATOM 4323 C CA . ASN B 2 78 ? 124.930 84.746 83.859 1.00 123.67 78 ASN B CA 1
ATOM 4324 C C . ASN B 2 78 ? 126.366 85.078 83.448 1.00 123.67 78 ASN B C 1
ATOM 4325 O O . ASN B 2 78 ? 127.156 85.618 84.222 1.00 123.67 78 ASN B O 1
ATOM 4330 N N . THR B 2 79 ? 126.698 84.733 82.207 1.00 132.53 79 THR B N 1
ATOM 4331 C CA . THR B 2 79 ? 128.030 84.994 81.684 1.00 132.53 79 THR B CA 1
ATOM 4332 C C . THR B 2 79 ? 127.930 85.403 80.223 1.00 132.53 79 THR B C 1
ATOM 4333 O O . THR B 2 79 ? 126.916 85.179 79.560 1.00 132.53 79 THR B O 1
ATOM 4337 N N . VAL B 2 80 ? 129.003 86.016 79.730 1.00 136.42 80 VAL B N 1
ATOM 4338 C CA . VAL B 2 80 ? 129.057 86.561 78.380 1.00 136.42 80 VAL B CA 1
ATOM 4339 C C . VAL B 2 80 ? 130.387 86.155 77.751 1.00 136.42 80 VAL B C 1
ATOM 4340 O O . VAL B 2 80 ? 131.423 86.128 78.426 1.00 136.42 80 VAL B O 1
ATOM 4344 N N . TYR B 2 81 ? 130.347 85.778 76.474 1.00 143.56 81 TYR B N 1
ATOM 4345 C CA . TYR B 2 81 ? 131.537 85.375 75.732 1.00 143.56 81 TYR B CA 1
ATOM 4346 C C . TYR B 2 81 ? 131.737 86.337 74.570 1.00 143.56 81 TYR B C 1
ATOM 4347 O O . TYR B 2 81 ? 130.909 86.391 73.654 1.00 143.56 81 TYR B O 1
ATOM 4356 N N . LEU B 2 82 ? 132.828 87.095 74.610 1.00 149.56 82 LEU B N 1
ATOM 4357 C CA . LEU B 2 82 ? 133.239 87.943 73.497 1.00 149.56 82 LEU B CA 1
ATOM 4358 C C . LEU B 2 82 ? 134.307 87.178 72.725 1.00 149.56 82 LEU B C 1
ATOM 4359 O O . LEU B 2 82 ? 135.307 86.743 73.303 1.00 149.56 82 LEU B O 1
ATOM 4364 N N . GLN B 2 83 ? 134.093 87.008 71.425 1.00 159.49 83 GLN B N 1
ATOM 4365 C CA . GLN B 2 83 ? 134.953 86.182 70.590 1.00 159.49 83 GLN B CA 1
ATOM 4366 C C . GLN B 2 83 ? 135.609 87.034 69.511 1.00 159.49 83 GLN B C 1
ATOM 4367 O O . GLN B 2 83 ? 134.985 87.955 68.973 1.00 159.49 83 GLN B O 1
ATOM 4373 N N . MET B 2 84 ? 136.865 86.721 69.198 1.00 165.01 84 MET B N 1
ATOM 4374 C CA . MET B 2 84 ? 137.717 87.548 68.357 1.00 165.01 84 MET B CA 1
ATOM 4375 C C . MET B 2 84 ? 138.019 86.841 67.040 1.00 165.01 84 MET B C 1
ATOM 4376 O O . MET B 2 84 ? 138.275 85.635 67.014 1.00 165.01 84 MET B O 1
ATOM 4381 N N . ASN B 2 85 ? 138.005 87.608 65.949 1.00 166.63 85 ASN B N 1
ATOM 4382 C CA . ASN B 2 85 ? 138.536 87.164 64.665 1.00 166.63 85 ASN B CA 1
ATOM 4383 C C . ASN B 2 85 ? 139.142 88.357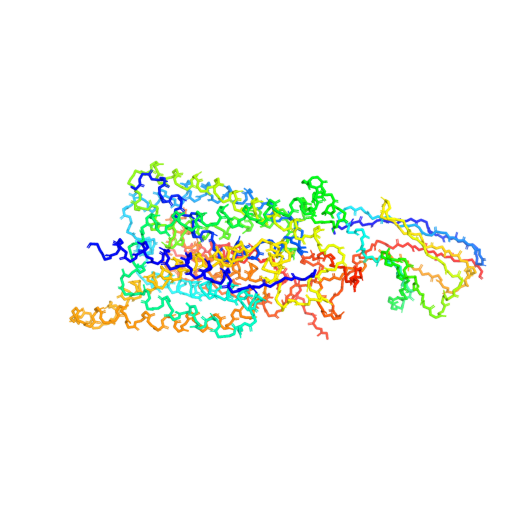 63.942 1.00 166.63 85 ASN B C 1
ATOM 4384 O O . ASN B 2 85 ? 138.710 89.499 64.129 1.00 166.63 85 ASN B O 1
ATOM 4389 N N . SER B 2 86 ? 140.135 88.061 63.094 1.00 169.66 86 SER B N 1
ATOM 4390 C CA . SER B 2 86 ? 140.877 89.029 62.276 1.00 169.66 86 SER B CA 1
ATOM 4391 C C . SER B 2 86 ? 141.503 90.121 63.150 1.00 169.66 86 SER B C 1
ATOM 4392 O O . SER B 2 86 ? 141.149 91.300 63.086 1.00 169.66 86 SER B O 1
ATOM 4395 N N . LEU B 2 87 ? 142.441 89.679 63.983 1.00 171.06 87 LEU B N 1
ATOM 4396 C CA . LEU B 2 87 ? 143.068 90.560 64.960 1.00 171.06 87 LEU B CA 1
ATOM 4397 C C . LEU B 2 87 ? 143.996 91.546 64.262 1.00 171.06 87 LEU B C 1
ATOM 4398 O O . LEU B 2 87 ? 144.977 91.149 63.624 1.00 171.06 87 LEU B O 1
ATOM 4403 N N . LYS B 2 88 ? 143.679 92.830 64.381 1.00 172.82 88 LYS B N 1
ATOM 4404 C CA . LYS B 2 88 ? 144.490 93.895 63.817 1.00 172.82 88 LYS B CA 1
ATOM 4405 C C . LYS B 2 88 ? 145.760 94.085 64.642 1.00 172.82 88 LYS B C 1
ATOM 4406 O O . LYS B 2 88 ? 145.836 93.647 65.791 1.00 172.82 88 LYS B O 1
ATOM 4412 N N . PRO B 2 89 ? 146.792 94.714 64.074 1.00 173.75 89 PRO B N 1
ATOM 4413 C CA . PRO B 2 89 ? 147.962 95.077 64.883 1.00 173.75 89 PRO B CA 1
ATOM 4414 C C . PRO B 2 89 ? 147.755 96.277 65.796 1.00 173.75 89 PRO B C 1
ATOM 4415 O O . PRO B 2 89 ? 148.673 96.612 66.553 1.00 173.75 89 PRO B O 1
ATOM 4419 N N . GLU B 2 90 ? 146.592 96.936 65.763 1.00 171.07 90 GLU B N 1
ATOM 4420 C CA . GLU B 2 90 ? 146.395 98.157 66.530 1.00 171.07 90 GLU B CA 1
ATOM 4421 C C . GLU B 2 90 ? 145.134 98.173 67.385 1.00 171.07 90 GLU B C 1
ATOM 4422 O O . GLU B 2 90 ? 144.897 99.169 68.078 1.00 171.07 90 GLU B O 1
ATOM 4428 N N . ASP B 2 91 ? 144.324 97.116 67.374 1.00 166.10 91 ASP B N 1
ATOM 4429 C CA . ASP B 2 91 ? 143.134 97.074 68.214 1.00 166.10 91 ASP B CA 1
ATOM 4430 C C . ASP B 2 91 ? 143.421 96.562 69.622 1.00 166.10 91 ASP B C 1
ATOM 4431 O O . ASP B 2 91 ? 142.479 96.337 70.389 1.00 166.10 91 ASP B O 1
ATOM 4436 N N . THR B 2 92 ? 144.690 96.360 69.965 1.00 161.42 92 THR B N 1
ATOM 4437 C CA . THR B 2 92 ? 145.051 95.897 71.296 1.00 161.42 92 THR B CA 1
ATOM 4438 C C . THR B 2 92 ? 144.815 96.983 72.343 1.00 161.42 92 THR B C 1
ATOM 4439 O O . THR B 2 92 ? 145.133 98.159 72.134 1.00 161.42 92 THR B O 1
ATOM 4443 N N . ALA B 2 93 ? 144.224 96.579 73.462 1.00 152.74 93 ALA B N 1
ATOM 4444 C CA . ALA B 2 93 ? 143.846 97.480 74.546 1.00 152.74 93 ALA B CA 1
ATOM 4445 C C . ALA B 2 93 ? 143.578 96.632 75.782 1.00 152.74 93 ALA B C 1
ATOM 4446 O O . ALA B 2 93 ? 143.765 95.412 75.776 1.00 152.74 93 ALA B O 1
ATOM 4448 N N . VAL B 2 94 ? 143.140 97.289 76.842 1.00 146.47 94 VAL B N 1
ATOM 4449 C CA . VAL B 2 94 ? 142.579 96.600 77.995 1.00 146.47 94 VAL B CA 1
ATOM 4450 C C . VAL B 2 94 ? 141.068 96.566 77.799 1.00 146.47 94 VAL B C 1
ATOM 4451 O O . VAL B 2 94 ? 140.487 97.445 77.154 1.00 146.47 94 VAL B O 1
ATOM 4455 N N . TYR B 2 95 ? 140.424 95.515 78.297 1.00 144.05 95 TYR B N 1
ATOM 4456 C CA . TYR B 2 95 ? 139.010 95.287 78.036 1.00 144.05 95 TYR B CA 1
ATOM 4457 C C . TYR B 2 95 ? 138.261 95.121 79.347 1.00 144.05 95 TYR B C 1
ATOM 4458 O O . TYR B 2 95 ? 138.723 94.423 80.254 1.00 144.05 95 TYR B O 1
ATOM 4467 N N . TYR B 2 96 ? 137.103 95.767 79.440 1.00 137.67 96 TYR B N 1
ATOM 4468 C CA . TYR B 2 96 ? 136.270 95.722 80.630 1.00 137.67 96 TYR B CA 1
ATOM 4469 C C . TYR B 2 96 ? 134.929 95.085 80.296 1.00 137.67 96 TYR B C 1
ATOM 4470 O O . TYR B 2 96 ? 134.466 95.135 79.154 1.00 137.67 96 TYR B O 1
ATOM 4479 N N . CYS B 2 97 ? 134.306 94.491 81.308 1.00 124.35 97 CYS B N 1
ATOM 4480 C CA . CYS B 2 97 ? 133.081 93.714 81.148 1.00 124.35 97 CYS B CA 1
ATOM 4481 C C . CYS B 2 97 ? 131.973 94.404 81.935 1.00 124.35 97 CYS B C 1
ATOM 4482 O O . CYS B 2 97 ? 131.775 94.132 83.121 1.00 124.35 97 CYS B O 1
ATOM 4485 N N . ALA B 2 98 ? 131.251 95.299 81.271 1.00 104.28 98 ALA B N 1
ATOM 4486 C CA . ALA B 2 98 ? 130.216 96.087 81.918 1.00 104.28 98 ALA B CA 1
ATOM 4487 C C . ALA B 2 98 ? 128.857 95.414 81.790 1.00 104.28 98 ALA B C 1
ATOM 4488 O O . ALA B 2 98 ? 128.624 94.587 80.907 1.00 104.28 98 ALA B O 1
ATOM 4490 N N . VAL B 2 99 ? 127.951 95.788 82.690 1.00 91.80 99 VAL B N 1
ATOM 4491 C CA . VAL B 2 99 ? 126.575 95.303 82.674 1.00 91.80 99 VAL B CA 1
ATOM 4492 C C . VAL B 2 99 ? 125.632 96.486 82.916 1.00 91.80 99 VAL B C 1
ATOM 4493 O O . VAL B 2 99 ? 125.584 97.046 84.017 1.00 91.80 99 VAL B O 1
ATOM 4497 N N . GLU B 2 100 ? 124.913 96.890 81.876 1.00 90.69 100 GLU B N 1
ATOM 4498 C CA . GLU B 2 100 ? 124.215 98.174 81.869 1.00 90.69 100 GLU B CA 1
ATOM 4499 C C . GLU B 2 100 ? 122.864 98.037 82.555 1.00 90.69 100 GLU B C 1
ATOM 4500 O O . GLU B 2 100 ? 121.900 97.550 81.962 1.00 90.69 100 GLU B O 1
ATOM 4506 N N . TYR B 2 101 ? 122.784 98.475 83.806 1.00 78.35 101 TYR B N 1
ATOM 4507 C CA . TYR B 2 101 ? 121.501 98.565 84.484 1.00 78.35 101 TYR B CA 1
ATOM 4508 C C . TYR B 2 101 ? 120.722 99.784 84.005 1.00 78.35 101 TYR B C 1
ATOM 4509 O O . TYR B 2 101 ? 121.296 100.807 83.628 1.00 78.35 101 TYR B O 1
ATOM 4518 N N . LYS B 2 102 ? 119.396 99.662 84.023 1.00 75.71 102 LYS B N 1
ATOM 4519 C CA . LYS B 2 102 ? 118.491 100.775 83.758 1.00 75.71 102 LYS B CA 1
ATOM 4520 C C . LYS B 2 102 ? 117.505 100.848 84.910 1.00 75.71 102 LYS B C 1
ATOM 4521 O O . LYS B 2 102 ? 116.801 99.872 85.183 1.00 75.71 102 LYS B O 1
ATOM 4527 N N . TYR B 2 103 ? 117.446 101.995 85.581 1.00 75.19 103 TYR B N 1
ATOM 4528 C CA . TYR B 2 103 ? 116.707 102.097 86.832 1.00 75.19 103 TYR B CA 1
ATOM 4529 C C . TYR B 2 103 ? 115.654 103.196 86.844 1.00 75.19 103 TYR B C 1
ATOM 4530 O O . TYR B 2 103 ? 115.147 103.528 87.920 1.00 75.19 103 TYR B O 1
ATOM 4539 N N . GLY B 2 104 ? 115.298 103.766 85.697 1.00 88.18 104 GLY B N 1
ATOM 4540 C CA . GLY B 2 104 ? 114.355 104.858 85.694 1.00 88.18 104 GLY B CA 1
ATOM 4541 C C . GLY B 2 104 ? 113.750 105.168 84.341 1.00 88.18 104 GLY B C 1
ATOM 4542 O O . GLY B 2 104 ? 114.078 104.547 83.326 1.00 88.18 104 GLY B O 1
ATOM 4543 N N . PRO B 2 105 ? 112.850 106.159 84.304 1.00 90.96 105 PRO B N 1
ATOM 4544 C CA . PRO B 2 105 ? 112.138 106.459 83.056 1.00 90.96 105 PRO B CA 1
ATOM 4545 C C . PRO B 2 105 ? 112.901 107.346 82.092 1.00 90.96 105 PRO B C 1
ATOM 4546 O O . PRO B 2 105 ? 112.562 107.360 80.902 1.00 90.96 105 PRO B O 1
ATOM 4550 N N . GLN B 2 106 ? 113.915 108.074 82.550 1.00 96.89 106 GLN B N 1
ATOM 4551 C CA . GLN B 2 106 ? 114.625 109.017 81.696 1.00 96.89 106 GLN B CA 1
ATOM 4552 C C . GLN B 2 106 ? 115.607 108.272 80.792 1.00 96.89 106 GLN B C 1
ATOM 4553 O O . GLN B 2 106 ? 115.651 107.040 80.749 1.00 96.89 106 GLN B O 1
ATOM 4559 N N . ARG B 2 107 ? 116.414 109.023 80.050 1.00 103.44 107 ARG B N 1
ATOM 4560 C CA . ARG B 2 107 ? 117.444 108.438 79.204 1.00 103.44 107 ARG B CA 1
ATOM 4561 C C . ARG B 2 107 ? 118.810 108.426 79.868 1.00 103.44 107 ARG B C 1
ATOM 4562 O O . ARG B 2 107 ? 119.560 107.459 79.717 1.00 103.44 107 ARG B O 1
ATOM 4570 N N . SER B 2 108 ? 119.145 109.478 80.606 1.00 105.00 108 SER B N 1
ATOM 4571 C CA . SER B 2 108 ? 120.452 109.590 81.250 1.00 105.00 108 SER B CA 1
ATOM 4572 C C . SER B 2 108 ? 120.428 109.063 82.681 1.00 105.00 108 SER B C 1
ATOM 4573 O O . SER B 2 108 ? 120.852 109.739 83.616 1.00 105.00 108 SER B O 1
ATOM 4576 N N . ASP B 2 109 ? 119.922 107.844 82.867 1.00 93.18 109 ASP B N 1
ATOM 4577 C CA . ASP B 2 109 ? 120.021 107.155 84.156 1.00 93.18 109 ASP B CA 1
ATOM 4578 C C . ASP B 2 109 ? 120.353 105.688 83.882 1.00 93.18 109 ASP B C 1
ATOM 4579 O O . ASP B 2 109 ? 119.466 104.833 83.820 1.00 93.18 109 ASP B O 1
ATOM 4584 N N . THR B 2 110 ? 121.648 105.406 83.732 1.00 85.49 110 THR B N 1
ATOM 4585 C CA . THR B 2 110 ? 122.202 104.065 83.590 1.00 85.49 110 THR B CA 1
ATOM 4586 C C . THR B 2 110 ? 123.548 104.048 84.292 1.00 85.49 110 THR B C 1
ATOM 4587 O O . THR B 2 110 ? 124.300 105.022 84.219 1.00 85.49 110 THR B O 1
ATOM 4591 N N . TYR B 2 111 ? 123.856 102.944 84.964 1.00 81.33 111 TYR B N 1
ATOM 4592 C CA . TYR B 2 111 ? 125.177 102.741 85.538 1.00 81.33 111 TYR B CA 1
ATOM 4593 C C . TYR B 2 111 ? 125.621 101.326 85.201 1.00 81.33 111 TYR B C 1
ATOM 4594 O O . TYR B 2 111 ? 124.827 100.502 84.748 1.00 81.33 111 TYR B O 1
ATOM 4603 N N . TYR B 2 112 ? 126.903 101.039 85.419 1.00 96.94 112 TYR B N 1
ATOM 4604 C CA . TYR B 2 112 ? 127.518 100.032 84.564 1.00 96.94 112 TYR B CA 1
ATOM 4605 C C . TYR B 2 112 ? 128.154 98.825 85.246 1.00 96.94 112 TYR B C 1
ATOM 4606 O O . TYR B 2 112 ? 128.277 97.779 84.598 1.00 96.94 112 TYR B O 1
ATOM 4615 N N . TYR B 2 113 ? 128.582 98.957 86.509 1.00 89.30 113 TYR B N 1
ATOM 4616 C CA . TYR B 2 113 ? 129.240 97.893 87.285 1.00 89.30 113 TYR B CA 1
ATOM 4617 C C . TYR B 2 113 ? 130.491 97.368 86.572 1.00 89.30 113 TYR B C 1
ATOM 4618 O O . TYR B 2 113 ? 130.546 96.227 86.111 1.00 89.30 113 TYR B O 1
ATOM 4627 N N . TRP B 2 114 ? 131.482 98.248 86.463 1.00 108.18 114 TRP B N 1
ATOM 4628 C CA . TRP B 2 114 ? 132.708 97.906 85.754 1.00 108.18 114 TRP B CA 1
ATOM 4629 C C . TRP B 2 114 ? 133.507 96.860 86.520 1.00 108.18 114 TRP B C 1
ATOM 4630 O O . TRP B 2 114 ? 133.705 96.975 87.732 1.00 108.18 114 TRP B O 1
ATOM 4641 N N . GLY B 2 115 ? 133.959 95.835 85.804 1.00 119.18 115 GLY B N 1
ATOM 4642 C CA . GLY B 2 115 ? 134.827 94.825 86.365 1.00 119.18 115 GLY B CA 1
ATOM 4643 C C . GLY B 2 115 ? 136.288 95.171 86.166 1.00 119.18 115 GLY B C 1
ATOM 4644 O O . GLY B 2 115 ? 136.650 96.260 85.717 1.00 119.18 115 GLY B O 1
ATOM 4645 N N . GLN B 2 116 ? 137.143 94.214 86.515 1.00 130.69 116 GLN B N 1
ATOM 4646 C CA . GLN B 2 116 ? 138.572 94.410 86.351 1.00 130.69 116 GLN B CA 1
ATOM 4647 C C . GLN B 2 116 ? 138.962 94.297 84.880 1.00 130.69 116 GLN B C 1
ATOM 4648 O O . GLN B 2 116 ? 138.203 93.810 84.039 1.00 130.69 116 GLN B O 1
ATOM 4654 N N . GLY B 2 117 ? 140.163 94.771 84.574 1.00 136.84 117 GLY B N 1
ATOM 4655 C CA . GLY B 2 117 ? 140.633 94.763 83.208 1.00 136.84 117 GLY B CA 1
ATOM 4656 C C . GLY B 2 117 ? 141.275 93.451 82.807 1.00 136.84 117 GLY B C 1
ATOM 4657 O O . GLY B 2 117 ? 141.522 92.564 83.622 1.00 136.84 117 GLY B O 1
ATOM 4658 N N . THR B 2 118 ? 141.540 93.338 81.509 1.00 144.98 118 THR B N 1
ATOM 4659 C CA . THR B 2 118 ? 142.269 92.204 80.952 1.00 144.98 118 THR B CA 1
ATOM 4660 C C . THR B 2 118 ? 143.000 92.688 79.712 1.00 144.98 118 THR B C 1
ATOM 4661 O O . THR B 2 118 ? 142.368 93.187 78.776 1.00 144.98 118 THR B O 1
ATOM 4665 N N . GLN B 2 119 ? 144.321 92.546 79.706 1.00 152.52 119 GLN B N 1
ATOM 4666 C CA . GLN B 2 119 ? 145.141 93.040 78.611 1.00 152.52 119 GLN B CA 1
ATOM 4667 C C . GLN B 2 119 ? 145.336 91.954 77.563 1.00 152.52 119 GLN B C 1
ATOM 4668 O O . GLN B 2 119 ? 145.721 90.826 77.888 1.00 152.52 119 GLN B O 1
ATOM 4674 N N . VAL B 2 120 ? 145.064 92.299 76.310 1.00 159.45 120 VAL B N 1
ATOM 4675 C CA . VAL B 2 120 ? 145.334 91.441 75.164 1.00 159.45 120 VAL B CA 1
ATOM 4676 C C . VAL B 2 120 ? 146.284 92.185 74.232 1.00 159.45 120 VAL B C 1
ATOM 4677 O O . VAL B 2 120 ? 146.090 93.374 73.953 1.00 159.45 120 VAL B O 1
ATOM 4681 N N . THR B 2 121 ? 147.358 91.511 73.821 1.00 165.13 121 THR B N 1
ATOM 4682 C CA . THR B 2 121 ? 148.365 92.099 72.950 1.00 165.13 121 THR B CA 1
ATOM 4683 C C . THR B 2 121 ? 148.505 91.278 71.675 1.00 165.13 121 THR B C 1
ATOM 4684 O O . THR B 2 121 ? 148.091 90.117 71.604 1.00 165.13 121 THR B O 1
ATOM 4688 N N . VAL B 2 122 ? 149.102 91.905 70.663 1.00 170.52 122 VAL B N 1
ATOM 4689 C CA . VAL B 2 122 ? 149.385 91.251 69.390 1.00 170.52 122 VAL B CA 1
ATOM 4690 C C . VAL B 2 122 ? 150.895 91.163 69.215 1.00 170.52 122 VAL B C 1
ATOM 4691 O O . VAL B 2 122 ? 151.657 91.675 70.043 1.00 170.52 122 VAL B O 1
ATOM 4695 N N . SER B 2 123 ? 151.340 90.515 68.140 1.00 173.55 123 SER B N 1
ATOM 4696 C CA . SER B 2 123 ? 152.762 90.345 67.867 1.00 173.55 123 SER B CA 1
ATOM 4697 C C . SER B 2 123 ? 153.226 91.126 66.647 1.00 173.55 123 SER B C 1
ATOM 4698 O O . SER B 2 123 ? 154.187 91.897 66.735 1.00 173.55 123 SER B O 1
ATOM 4701 N N . SER B 2 124 ? 152.570 90.945 65.506 1.00 174.14 124 SER B N 1
ATOM 4702 C CA . SER B 2 124 ? 152.955 91.646 64.288 1.00 174.14 124 SER B CA 1
ATOM 4703 C C . SER B 2 124 ? 151.945 92.734 63.941 1.00 174.14 124 SER B C 1
ATOM 4704 O O . SER B 2 124 ? 151.242 92.644 62.936 1.00 174.14 124 SER B O 1
#

Solvent-accessible surface area: 25363 Å² total; per-residue (Å²): 118,82,23,88,31,74,141,164,1,105,97,39,24,48,31,70,57,90,82,9,27,48,46,6,93,145,95,41,173,113,89,91,0,103,34,10,1,55,18,1,12,4,33,11,15,1,0,5,16,0,1,4,0,0,2,5,0,3,30,18,1,0,3,4,30,10,0,24,110,0,2,81,96,0,0,44,52,1,2,127,48,8,2,25,24,0,41,147,92,61,6,104,41,1,8,47,11,0,49,100,68,11,65,84,67,0,35,69,21,0,10,81,6,4,33,49,3,16,11,25,43,0,0,0,0,3,11,2,0,0,4,1,25,33,40,11,45,55,126,69,45,174,23,1,8,69,48,12,4,74,81,4,18,148,38,2,102,73,10,8,42,86,76,30,60,131,24,12,58,38,4,36,34,8,8,102,39,0,8,42,14,2,30,110,29,1,28,98,85,36,50,31,96,92,51,0,82,83,31,0,152,50,1,1,0,32,7,63,172,26,98,65,112,45,63,26,16,7,4,1,37,90,1,0,28,83,0,0,9,58,0,19,3,0,4,2,2,0,15,13,44,17,1,98,49,3,34,60,2,151,56,106,139,59,0,52,55,1,0,90,82,2,12,97,18,0,89,53,4,9,89,47,0,15,36,2,0,7,3,0,7,2,80,11,24,54,12,0,0,27,30,29,111,137,4,87,16,21,3,1,2,0,1,14,1,3,9,14,4,2,75,101,103,79,9,58,8,0,20,2,3,2,3,1,17,10,2,9,25,27,26,0,2,42,15,1,37,27,0,3,64,33,12,24,84,46,71,63,103,98,145,161,72,74,47,69,84,191,28,60,77,167,44,37,69,20,48,1,88,74,17,3,66,72,1,36,41,43,0,45,70,2,46,113,41,53,14,7,7,35,1,2,3,1,3,15,0,8,3,0,0,0,0,7,0,0,0,9,0,4,41,114,19,109,112,6,54,25,104,0,0,50,75,0,0,96,31,0,40,55,49,0,51,114,0,0,81,7,10,55,110,94,88,25,80,22,60,72,18,16,5,8,6,6,3,80,66,41,45,154,193,156,64,67,115,87,13,48,101,54,28,1,16,2,6,0,27,1,0,20,31,0,4,83,32,0,38,115,47,0,44,116,46,8,123,86,102,56,4,126,10,106,35,69,32,38,27,135,37,114,22,48,33,58,24,141,1,35,0,53,12,52,54,31,6,3,8,33,3,10,0,4,1,27,15,55,24,106,78,135,135,89,68,26,53,1,29,3,40,98,47,70,123,56,72,55,25,134,73,1,130,73,44,6,65,9,73,36,42,62,91,131,29,9,0,55,2,44,5,66,46,11,78,78,128,13,42,0,36,5,39,0,1,0,35,1,69,51,10,56,132,221,115,15,47,17,54,31,99,11,135,32,21,83,7,51,29,68,89

InterPro domains:
  IPR001734 Sodium/solute symporter [PF00474] (45-449)
  IPR001734 Sodium/solute symporter [PS50283] (11-463)
  IPR001734 Sodium/solute symporter [TIGR00813] (45-449)
  IPR038377 Sodium/glucose symporter superfamily [G3DSA:1.20.1730.10] (37-573)
  IPR041992 SMCT1, solute-binding domain [cd11519] (7-549)
  IPR051163 Sodium:Solute Symporter (SSF) [PTHR42985] (9-571)

Nearest PDB structures (foldseek):
  7sl9-assembly1_A  TM=1.002E+00  e=2.221E-68  Homo sapiens
  7uuy-assembly1_A  TM=9.520E-01  e=3.965E-36  Rattus norvegicus
  7uuz-assembly1_A  TM=9.518E-01  e=1.106E-35  Rattus norvegicus
  7uv0-assembly1_A  TM=9.582E-01  e=4.733E-35  Rattus norvegicus
  5nv9-assembly1_A  TM=8.255E-01  e=6.579E-16  Proteus mirabilis HI4320

B-factor: mean 96.49, std 31.82, range [30.0, 175.31]

Radius of gyration: 27.51 Å; Cα contacts (8 Å, |Δi|>4): 1119; chains: 2; bounding box: 74×60×76 Å

Organism: Homo sapiens (NCBI:txid9606)

GO terms:
  GO:0016324 apical plasma membrane (C, IDA)
  GO:0015705 iodide transport (P, IDA)
  GO:0015706 nitrate transmembrane transport (P, IDA)
  GO:0015727 lactate transport (P, IDA)
  GO:0015730 propanoate transmembrane transport (P, IDA)
  GO:2001142 nicotinate transport (P, IDA)
  GO:0006821 chloride transport (P, IDA)
  GO:0006846 acetate transport (P, IDA)
  GO:0006848 pyruvate transport (P, IDA)
  GO:0140161 monocarboxylate:sodium symporter activity (F, IDA)
  GO:0005515 protein binding (F, IPI)
  GO:0008028 monocarboxylic acid transmembrane transporter activity (F, TAS)
  GO:0005886 plasma membrane (C, TAS)
  GO:1901847 nicotinate metabolic process (P, TAS)
  GO:0055085 transmembrane transport (P, TAS)
  GO:0160081 iodide channel activity (F, TAS)
  GO:0016324 apical plasma membrane (C, EXP)
  GO:0070062 extracellular exosome (C, HDA)

Secondary structure (DSSP, 8-state):
------SSSHHHHHHHHHHHHHHHHHHH----SHHHHHHHHHHHSSSHHHHSHHHHHHHHGGGGGGHHHHHHHHHHHHHHTSHHHHHHTT-SSTTTTHHHHS-THHHHTTHHHHHHHHHHHHHHHHHHHHHHHHHHH---TTHHHHHHHHHHHTTTTTTSSS--SHHHHHHHHHHHHHHHHHHHHHHHHHTSHHHHHHHHHHTT----------TTSSS-HHIIIIIHHHHHHHHHTS-GGGTHHHHTSSSHHHHHHHHHHHHHHHHHHHHHHHHHHHHHHHHSSSS-SSSSS--SSGGGSHHHHHHHHSSSSTTSHHHHHHHHHHHHHHHHHHHHHHHHHHHHHHHSSSS-----HHHHHHHHTHHHHHHHHHHHHHHHHTTSSSSSSHHHHHHHHTTHHHHHHHHHHHHT-TT--HHHHHHHHHHHHHHHHHHHHHHHHSPPPHHHH-PPP---S-------HHHHHTTT--TTSTTHHHHHHHTHHHHHHHHH-/-----EE---B--TT-EEEEEE---SS--STT-B--EEE-TTS-B-----B-TT--B---GGGTTT-EEEEETTTTEEEEEEES--SS--EEEE--B-EE-SSSSS-EE-------EEB---

CATH classification: 1.20.1730.10

Foldseek 3Di:
DQFAADPQQLVLLVVLQVVLLVVLVCVQVPVLLPLLLLVLLLLVLFLLLFLQLLLCLLWQFVLVLLLLVLLVLLLVCQLPFQQVVCAVVLHQFLLVVLCVLFNPVVSVVQCVLLLVLLLLQLLLSQQLLLLQVCLRPVPDSLVSSVVSLVVLLVCLPSSLPDDDSVSSVSLVVLVVVLLCLQLVLLCVVQPHPVRLVPVCVVQVRHVNAAQDPDQLFARHSCLSRPLVNLLCNLPCRRNRVNSNSLNPDDDSVSSSVSSVVCSVVVVVSSVSSSSSSSSLCSVQVAAQCPPPVHRPASSNSVLSSLSRRCNVPHNNSSSNSNSNVSSSSNNVSNSLLVVLVVVLVVPLVPDPVPDDVVVSVVSSSVCSVVSSVSSSVSSVVVVAQGSSNLSSSLSSQLRSLLSVLSVVCSRVPPQQHNVLLSVLSVVLNVQLVVLSVLCSVPPADCVRHVITDRHNHRDCVPDDVCSHRRNSGHSSCSNVSRNVRSNVSRVVVSVVD/DFQKAWDWAAEDAQFAKTKTKIFTHDDDDLQWWKWKWFDAVPGDTDDIFTQGPVRPTDDDPVPPPQKDKDDDSPRRMIMTMGGNHHQRPWTKMWIWTWHDDDDDDPDIDTPTHDIHGHHHDD